Protein AF-0000000078995029 (afdb_homodimer)

pLDDT: mean 88.78, std 13.39, range [37.25, 98.81]

Radius of gyration: 26.01 Å; Cα contacts (8 Å, |Δi|>4): 1002; chains: 2; bounding box: 57×73×72 Å

Organism: Vanderwaltozyma polyspora (strain ATCC 22028 / DSM 70294 / BCRC 21397 / CBS 2163 / NBRC 10782 / NRRL Y-8283 / UCD 57-17) (NCBI:txid436907)

Sequence (582 aa):
MSWMSFVFKAIKLYFLLWCGYVWFAGAIRGENARQVRGPGYFSGSSSVNLVIAHPDDEVMFFSPTLMQLDNWLPNDVAINVICFSKGVNVDGSIAGESRARELKKSVSMLIEHDRPVTVHQLDYKDGKDQIWDLDSMVWDLKTLINPSKDYKRKDLLITFDEHGVSDHPNHIACHNAVHRLIEEEPLFMAYQLESHSTNVILKYSFFAREIVKYFYNYCHQRIKGQTSLNKNMDVPYEYVLFNTHSEYIMAYATMLNAHESQVVWFRYGWWFFSRLTYANELKLFKGQIINMSWMSFVFKAIKLYFLLWCGYVWFAGAIRGENARQVRGPGYFSGSSSVNLVIAHPDDEVMFFSPTLMQLDNWLPNDVAINVICFSKGVNVDGSIAGESRARELKKSVSMLIEHDRPVTVHQLDYKDGKDQIWDLDSMVWDLKTLINPSKDYKRKDLLITFDEHGVSDHPNHIACHNAVHRLIEEEPLFMAYQLESHSTNVILKYSFFAREIVKYFYNYCHQRIKGQTSLNKNMDVPYEYVLFNTHSEYIMAYATMLNAHESQVVWFRYGWWFFSRLTYANELKLFKGQIIN

InterPro domains:
  IPR003737 N-acetylglucosaminyl phosphatidylinositol deacetylase-related [PF02585] (50-180)
  IPR003737 N-acetylglucosaminyl phosphatidylinositol deacetylase-related [PTHR12993] (26-284)
  IPR024078 Putative deacetylase LmbE-like domain superfamily [G3DSA:3.40.50.10320] (31-285)
  IPR024078 Putative deacetylase LmbE-like domain superfamily [SSF102588] (50-283)

Structure (mmCIF, N/CA/C/O backbone):
data_AF-0000000078995029-model_v1
#
loop_
_entity.id
_entity.type
_entity.pdbx_description
1 polymer 'N-acetylglucosaminylphosphatidylinositol deacetylase'
#
loop_
_atom_site.group_PDB
_atom_site.id
_atom_site.type_symbol
_atom_site.label_atom_id
_atom_site.label_alt_id
_atom_site.label_comp_id
_atom_site.label_asym_id
_atom_site.label_entity_id
_atom_site.label_seq_id
_atom_site.pdbx_PDB_ins_code
_atom_site.Cartn_x
_atom_site.Cartn_y
_atom_site.Cartn_z
_atom_site.occupancy
_atom_site.B_iso_or_equiv
_atom_site.auth_seq_id
_atom_site.auth_comp_id
_atom_site.auth_asym_id
_atom_site.auth_atom_id
_atom_site.pdbx_PDB_model_num
ATOM 1 N N . MET A 1 1 ? -7.387 24.656 -30.859 1 60.47 1 MET A N 1
ATOM 2 C CA . MET A 1 1 ? -6.766 23.438 -30.375 1 60.47 1 MET A CA 1
ATOM 3 C C . MET A 1 1 ? -7.82 22.375 -30.062 1 60.47 1 MET A C 1
ATOM 5 O O . MET A 1 1 ? -8.797 22.656 -29.359 1 60.47 1 MET A O 1
ATOM 9 N N . SER A 1 2 ? -7.895 21.328 -30.797 1 80.81 2 SER A N 1
ATOM 10 C CA . SER A 1 2 ? -8.914 20.297 -30.641 1 80.81 2 SER A CA 1
ATOM 11 C C . SER A 1 2 ? -8.891 19.688 -29.25 1 80.81 2 SER A C 1
ATOM 13 O O . SER A 1 2 ? -7.875 19.75 -28.562 1 80.81 2 SER A O 1
ATOM 15 N N . TRP A 1 3 ? -10.047 19.531 -28.734 1 82.06 3 TRP A N 1
ATOM 16 C CA . TRP A 1 3 ? -10.227 18.906 -27.422 1 82.06 3 TRP A CA 1
ATOM 17 C C . TRP A 1 3 ? -9.258 17.734 -27.25 1 82.06 3 TRP A C 1
ATOM 19 O O . TRP A 1 3 ? -8.688 17.562 -26.172 1 82.06 3 TRP A O 1
ATOM 29 N N . MET A 1 4 ? -8.961 17.094 -28.25 1 81.75 4 MET A N 1
ATOM 30 C CA . MET A 1 4 ? -8.039 15.961 -28.219 1 81.75 4 MET A CA 1
ATOM 31 C C . MET A 1 4 ? -6.609 16.438 -27.969 1 81.75 4 MET A C 1
ATOM 33 O O . MET A 1 4 ? -5.867 15.805 -27.219 1 81.75 4 MET A O 1
ATOM 37 N N . SER A 1 5 ? -6.328 17.5 -28.625 1 82 5 SER A N 1
ATOM 38 C CA . SER A 1 5 ? -5 18.062 -28.422 1 82 5 SER A CA 1
ATOM 39 C C . SER A 1 5 ? -4.805 18.531 -26.984 1 82 5 SER A C 1
ATOM 41 O O . SER A 1 5 ? -3.74 18.328 -26.406 1 82 5 SER A O 1
ATOM 43 N N . PHE A 1 6 ? -5.801 19.062 -26.5 1 85.94 6 PHE A N 1
ATOM 44 C CA . PHE A 1 6 ? -5.75 19.531 -25.125 1 85.94 6 PHE A CA 1
ATOM 45 C C . PHE A 1 6 ? -5.543 18.375 -24.156 1 85.94 6 PHE A C 1
ATOM 47 O O . PHE A 1 6 ? -4.684 18.438 -23.281 1 85.94 6 PHE A O 1
ATOM 54 N N . VAL A 1 7 ? -6.234 17.375 -24.297 1 85.44 7 VAL A N 1
ATOM 55 C CA . VAL A 1 7 ? -6.148 16.203 -23.438 1 85.44 7 VAL A CA 1
ATOM 56 C C . VAL A 1 7 ? -4.754 15.586 -23.531 1 85.44 7 VAL A C 1
ATOM 58 O O . VAL A 1 7 ? -4.164 15.203 -22.531 1 85.44 7 VAL A O 1
ATOM 61 N N . PHE A 1 8 ? -4.309 15.547 -24.719 1 86.25 8 PHE A N 1
ATOM 62 C CA . PHE A 1 8 ? -2.98 14.984 -24.953 1 86.25 8 PHE A CA 1
ATOM 63 C C . PHE A 1 8 ? -1.916 15.812 -24.234 1 86.25 8 PHE A C 1
ATOM 65 O O . PHE A 1 8 ? -1.015 15.258 -23.594 1 86.25 8 PHE A O 1
ATOM 72 N N . LYS A 1 9 ? -2.012 17.078 -24.359 1 88.75 9 LYS A N 1
ATOM 73 C CA . LYS A 1 9 ? -1.057 17.953 -23.703 1 88.75 9 LYS A CA 1
ATOM 74 C C . LYS A 1 9 ? -1.16 17.828 -22.172 1 88.75 9 LYS A C 1
ATOM 76 O O . LYS A 1 9 ? -0.145 17.859 -21.484 1 88.75 9 LYS A O 1
ATOM 81 N N . ALA A 1 10 ? -2.359 17.672 -21.703 1 90.38 10 ALA A N 1
ATOM 82 C CA . ALA A 1 10 ? -2.582 17.531 -20.266 1 90.38 10 ALA A CA 1
ATOM 83 C C . ALA A 1 10 ? -1.966 16.234 -19.734 1 90.38 10 ALA A C 1
ATOM 85 O O . ALA A 1 10 ? -1.344 16.234 -18.672 1 90.38 10 ALA A O 1
ATOM 86 N N . ILE A 1 11 ? -2.088 15.227 -20.453 1 90.19 11 ILE A N 1
ATOM 87 C CA . ILE A 1 11 ? -1.546 13.938 -20.062 1 90.19 11 ILE A CA 1
ATOM 88 C C . ILE A 1 11 ? -0.02 13.992 -20.078 1 90.19 11 ILE A C 1
ATOM 90 O O . ILE A 1 11 ? 0.635 13.461 -19.172 1 90.19 11 ILE A O 1
ATOM 94 N N . LYS A 1 12 ? 0.487 14.609 -21.094 1 91.31 12 LYS A N 1
ATOM 95 C CA . LYS A 1 12 ? 1.935 14.773 -21.188 1 91.31 12 LYS A CA 1
ATOM 96 C C . LYS A 1 12 ? 2.477 15.57 -20 1 91.31 12 LYS A C 1
ATOM 98 O O . LYS A 1 12 ? 3.502 15.211 -19.422 1 91.31 12 LYS A O 1
ATOM 103 N N . LEU A 1 13 ? 1.789 16.625 -19.75 1 93.94 13 LEU A N 1
ATOM 104 C CA . LEU A 1 13 ? 2.205 17.453 -18.609 1 93.94 13 LEU A CA 1
ATOM 105 C C . LEU A 1 13 ? 2.131 16.656 -17.312 1 93.94 13 LEU A C 1
ATOM 107 O O . LEU A 1 13 ? 3.043 16.734 -16.484 1 93.94 13 LEU A O 1
ATOM 111 N N . TYR A 1 14 ? 1.036 15.93 -17.156 1 94.12 14 TYR A N 1
ATOM 112 C CA . TYR A 1 14 ? 0.908 15.102 -15.953 1 94.12 14 TYR A CA 1
ATOM 113 C C . TYR A 1 14 ? 2.064 14.109 -15.852 1 94.12 14 TYR A C 1
ATOM 115 O O . TYR A 1 14 ? 2.643 13.938 -14.773 1 94.12 14 TYR A O 1
ATOM 123 N N . PHE A 1 15 ? 2.365 13.461 -16.969 1 94.25 15 PHE A N 1
ATOM 124 C CA . PHE A 1 15 ? 3.441 12.477 -16.984 1 94.25 15 PHE A CA 1
ATOM 125 C C . PHE A 1 15 ? 4.773 13.125 -16.609 1 94.25 15 PHE A C 1
ATOM 127 O O . PHE A 1 15 ? 5.555 12.555 -15.852 1 94.25 15 PHE A O 1
ATOM 134 N N . LEU A 1 16 ? 5.039 14.266 -17.125 1 95.5 16 LEU A N 1
ATOM 135 C CA . LEU A 1 16 ? 6.27 14.984 -16.812 1 95.5 16 LEU A CA 1
ATOM 136 C C . LEU A 1 16 ? 6.336 15.328 -15.328 1 95.5 16 LEU A C 1
ATOM 138 O O . LEU A 1 16 ? 7.375 15.141 -14.688 1 95.5 16 LEU A O 1
ATOM 142 N N . LEU A 1 17 ? 5.246 15.828 -14.773 1 96.38 17 LEU A N 1
ATOM 143 C CA . LEU A 1 17 ? 5.188 16.156 -13.359 1 96.38 17 LEU A CA 1
ATOM 144 C C . LEU A 1 17 ? 5.367 14.898 -12.5 1 96.38 17 LEU A C 1
ATOM 146 O O . LEU A 1 17 ? 6.004 14.945 -11.445 1 96.38 17 LEU A O 1
ATOM 150 N N . TRP A 1 18 ? 4.766 13.805 -12.984 1 96.62 18 TRP A N 1
ATOM 151 C CA . TRP A 1 18 ? 4.891 12.539 -12.266 1 96.62 18 TRP A CA 1
ATOM 152 C C . TRP A 1 18 ? 6.34 12.062 -12.258 1 96.62 18 TRP A C 1
ATOM 154 O O . TRP A 1 18 ? 6.836 11.602 -11.227 1 96.62 18 TRP A O 1
ATOM 164 N N . CYS A 1 19 ? 7.055 12.203 -13.367 1 96.38 19 CYS A N 1
ATOM 165 C CA . CYS A 1 19 ? 8.477 11.883 -13.414 1 96.38 19 CYS A CA 1
ATOM 166 C C . CYS A 1 19 ? 9.258 12.734 -12.414 1 96.38 19 CYS A C 1
ATOM 168 O O . CYS A 1 19 ? 10.133 12.234 -11.711 1 96.38 19 CYS A O 1
ATOM 170 N N . GLY A 1 20 ? 8.891 14.047 -12.43 1 96.25 20 GLY A N 1
ATOM 171 C CA . GLY A 1 20 ? 9.492 14.914 -11.438 1 96.25 20 GLY A CA 1
ATOM 172 C C . GLY A 1 20 ? 9.203 14.477 -10.008 1 96.25 20 GLY A C 1
ATOM 173 O O . GLY A 1 20 ? 10.086 14.523 -9.148 1 96.25 20 GLY A O 1
ATOM 174 N N . TYR A 1 21 ? 7.938 14.055 -9.805 1 97 21 TYR A N 1
ATOM 175 C CA . TYR A 1 21 ? 7.508 13.594 -8.492 1 97 21 TYR A CA 1
ATOM 176 C C . TYR A 1 21 ? 8.359 12.422 -8.023 1 97 21 TYR A C 1
ATOM 178 O O . TYR A 1 21 ? 8.812 12.398 -6.875 1 97 21 TYR A O 1
ATOM 186 N N . VAL A 1 22 ? 8.695 11.461 -8.891 1 96.25 22 VAL A N 1
ATOM 187 C CA . VAL A 1 22 ? 9.516 10.297 -8.586 1 96.25 22 VAL A CA 1
ATOM 188 C C . VAL A 1 22 ? 10.977 10.727 -8.422 1 96.25 22 VAL A C 1
ATOM 190 O O . VAL A 1 22 ? 11.656 10.289 -7.496 1 96.25 22 VAL A O 1
ATOM 193 N N . TRP A 1 23 ? 11.414 11.633 -9.242 1 94.94 23 TRP A N 1
ATOM 194 C CA . TRP A 1 23 ? 12.805 12.07 -9.266 1 94.94 23 TRP A CA 1
ATOM 195 C C . TRP A 1 23 ? 13.156 12.828 -7.992 1 94.94 23 TRP A C 1
ATOM 197 O O . TRP A 1 23 ? 14.258 12.688 -7.461 1 94.94 23 TRP A O 1
ATOM 207 N N . PHE A 1 24 ? 12.227 13.578 -7.449 1 96.56 24 PHE A N 1
ATOM 208 C CA . PHE A 1 24 ? 12.508 14.469 -6.328 1 96.56 24 PHE A CA 1
ATOM 209 C C . PHE A 1 24 ? 12.289 13.75 -5 1 96.56 24 PHE A C 1
ATOM 211 O O . PHE A 1 24 ? 12.242 14.383 -3.945 1 96.56 24 PHE A O 1
ATOM 218 N N . ALA A 1 25 ? 12.141 12.477 -5.023 1 96.62 25 ALA A N 1
ATOM 219 C CA . ALA A 1 25 ? 11.867 11.719 -3.809 1 96.62 25 ALA A CA 1
ATOM 220 C C . ALA A 1 25 ? 12.914 12 -2.734 1 96.62 25 ALA A C 1
ATOM 222 O O . ALA A 1 25 ? 12.57 12.219 -1.568 1 96.62 25 ALA A O 1
ATOM 223 N N . GLY A 1 26 ? 14.18 12 -3.1 1 95.62 26 GLY A N 1
ATOM 224 C CA . GLY A 1 26 ? 15.234 12.281 -2.143 1 95.62 26 GLY A CA 1
ATOM 225 C C . GLY A 1 26 ? 15.133 13.664 -1.53 1 95.62 26 GLY A C 1
ATOM 226 O O . GLY A 1 26 ? 15.289 13.828 -0.318 1 95.62 26 GLY A O 1
ATOM 227 N N . ALA A 1 27 ? 14.867 14.68 -2.383 1 96.19 27 ALA A N 1
ATOM 228 C CA . ALA A 1 27 ? 14.727 16.047 -1.912 1 96.19 27 ALA A CA 1
ATOM 229 C C . ALA A 1 27 ? 13.523 16.188 -0.983 1 96.19 27 ALA A C 1
ATOM 231 O O . ALA A 1 27 ? 13.586 16.891 0.026 1 96.19 27 ALA A O 1
ATOM 232 N N . ILE A 1 28 ? 12.461 15.539 -1.303 1 97.62 28 ILE A N 1
ATOM 233 C CA . ILE A 1 28 ? 11.25 15.57 -0.493 1 97.62 28 ILE A CA 1
ATOM 234 C C . ILE A 1 28 ? 11.539 14.992 0.89 1 97.62 28 ILE A C 1
ATOM 236 O O . ILE A 1 28 ? 11.188 15.594 1.907 1 97.62 28 ILE A O 1
ATOM 240 N N . ARG A 1 29 ? 12.203 13.875 0.908 1 97.38 29 ARG A N 1
ATOM 241 C CA . ARG A 1 29 ? 12.562 13.242 2.174 1 97.38 29 ARG A CA 1
ATOM 242 C C . ARG A 1 29 ? 13.438 14.156 3.02 1 97.38 29 ARG A C 1
ATOM 244 O O . ARG A 1 29 ? 13.234 14.281 4.227 1 97.38 29 ARG A O 1
ATOM 251 N N . GLY A 1 30 ? 14.391 14.719 2.348 1 96.25 30 GLY A N 1
ATOM 252 C CA . GLY A 1 30 ? 15.273 15.625 3.055 1 96.25 30 GLY A CA 1
ATOM 253 C C . GLY A 1 30 ? 14.547 16.812 3.674 1 96.25 30 GLY A C 1
ATOM 254 O O . GLY A 1 30 ? 14.82 17.172 4.816 1 96.25 30 GLY A O 1
ATOM 255 N N . GLU A 1 31 ? 13.688 17.391 2.906 1 94.69 31 GLU A N 1
ATOM 256 C CA . GLU A 1 31 ? 12.93 18.547 3.404 1 94.69 31 GLU A CA 1
ATOM 257 C C . GLU A 1 31 ? 12.008 18.141 4.547 1 94.69 31 GLU A C 1
ATOM 259 O O . GLU A 1 31 ? 11.875 18.859 5.531 1 94.69 31 GLU A O 1
ATOM 264 N N . ASN A 1 32 ? 11.312 17.016 4.434 1 96.69 32 ASN A N 1
ATOM 265 C CA . ASN A 1 32 ? 10.492 16.5 5.52 1 96.69 32 ASN A CA 1
ATOM 266 C C . ASN A 1 32 ? 11.305 16.297 6.793 1 96.69 32 ASN A C 1
ATOM 268 O O . ASN A 1 32 ? 10.883 16.719 7.875 1 96.69 32 ASN A O 1
ATOM 272 N N . ALA A 1 33 ? 12.453 15.695 6.66 1 95.62 33 ALA A N 1
ATOM 273 C CA . ALA A 1 33 ? 13.336 15.445 7.797 1 95.62 33 ALA A CA 1
ATOM 274 C C . ALA A 1 33 ? 13.75 16.75 8.469 1 95.62 33 ALA A C 1
ATOM 276 O O . ALA A 1 33 ? 13.719 16.859 9.695 1 95.62 33 ALA A O 1
ATOM 277 N N . AR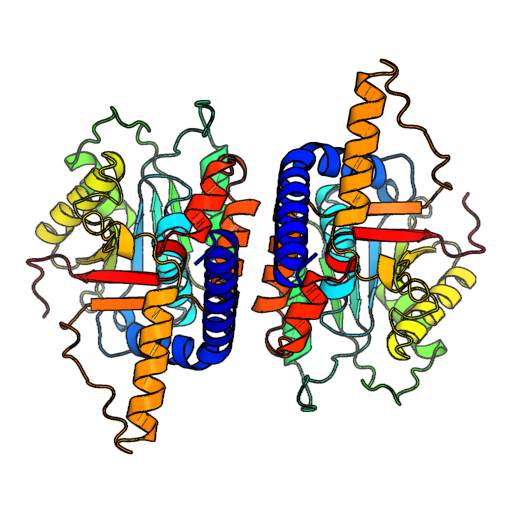G A 1 34 ? 14.141 17.656 7.617 1 92.81 34 ARG A N 1
ATOM 278 C CA . ARG A 1 34 ? 14.562 18.953 8.133 1 92.81 34 ARG A CA 1
ATOM 279 C C . ARG A 1 34 ? 13.438 19.609 8.93 1 92.81 34 ARG A C 1
ATOM 281 O O . ARG A 1 34 ? 13.68 20.203 9.992 1 92.81 34 ARG A O 1
ATOM 288 N N . GLN A 1 35 ? 12.266 19.547 8.461 1 92.06 35 GLN A N 1
ATOM 289 C CA . GLN A 1 35 ? 11.141 20.203 9.109 1 92.06 35 GLN A CA 1
ATOM 290 C C . GLN A 1 35 ? 10.773 19.516 10.414 1 92.06 35 GLN A C 1
ATOM 292 O O . GLN A 1 35 ? 10.555 20.172 11.438 1 92.06 35 GLN A O 1
ATOM 297 N N . VAL A 1 36 ? 10.688 18.203 10.43 1 92.69 36 VAL A N 1
ATOM 298 C CA . VAL A 1 36 ? 10.195 17.469 11.586 1 92.69 36 VAL A CA 1
ATOM 299 C C . VAL A 1 36 ? 11.281 17.406 12.664 1 92.69 36 VAL A C 1
ATOM 301 O O . VAL A 1 36 ? 10.984 17.531 13.852 1 92.69 36 VAL A O 1
ATOM 304 N N . ARG A 1 37 ? 12.508 17.297 12.266 1 90.06 37 ARG A N 1
ATOM 305 C CA . ARG A 1 37 ? 13.609 17.141 13.211 1 90.06 37 ARG A CA 1
ATOM 306 C C . ARG A 1 37 ? 14.195 18.5 13.594 1 90.06 37 ARG A C 1
ATOM 308 O O . ARG A 1 37 ? 14.977 18.594 14.539 1 90.06 37 ARG A O 1
ATOM 315 N N . GLY A 1 38 ? 13.938 19.422 12.703 1 81.5 38 GLY A N 1
ATOM 316 C CA . GLY A 1 38 ? 14.484 20.75 12.969 1 81.5 38 GLY A CA 1
ATOM 317 C C . GLY A 1 38 ? 14 21.344 14.273 1 81.5 38 GLY A C 1
ATOM 318 O O . GLY A 1 38 ? 13.211 20.719 14.992 1 81.5 38 GLY A O 1
ATOM 319 N N . PRO A 1 39 ? 14.672 22.484 14.531 1 72.25 39 PRO A N 1
ATOM 320 C CA . PRO A 1 39 ? 14.227 23.156 15.75 1 72.25 39 PRO A CA 1
ATOM 321 C C . PRO A 1 39 ? 12.766 23.578 15.695 1 72.25 39 PRO A C 1
ATOM 323 O O . PRO A 1 39 ? 12.289 24.047 14.656 1 72.25 39 PRO A O 1
ATOM 326 N N . GLY A 1 40 ? 11.922 22.875 16.5 1 71.5 40 GLY A N 1
ATOM 327 C CA . GLY A 1 40 ? 10.5 23.141 16.562 1 71.5 40 GLY A CA 1
ATOM 328 C C . GLY A 1 40 ? 9.773 22.266 17.562 1 71.5 40 GLY A C 1
ATOM 329 O O . GLY A 1 40 ? 10.398 21.641 18.438 1 71.5 40 GLY A O 1
ATOM 330 N N . TYR A 1 41 ? 8.57 22.359 17.422 1 68.56 41 TYR A N 1
ATOM 331 C CA . TYR A 1 41 ? 7.766 21.766 18.484 1 68.56 41 TYR A CA 1
ATOM 332 C C . TYR A 1 41 ? 7.66 20.25 18.297 1 68.56 41 TYR A C 1
ATOM 334 O O . TYR A 1 41 ? 7.488 19.516 19.281 1 68.56 41 TYR A O 1
ATOM 342 N N . PHE A 1 42 ? 7.879 19.766 17.047 1 75.75 42 PHE A N 1
ATOM 343 C CA . PHE A 1 42 ? 7.727 18.328 16.875 1 75.75 42 PHE A CA 1
ATOM 344 C C . PHE A 1 42 ? 8.836 17.562 17.594 1 75.75 42 PHE A C 1
ATOM 346 O O . PHE A 1 42 ? 8.578 16.594 18.297 1 75.75 42 PHE A O 1
ATOM 353 N N . SER A 1 43 ? 10.102 18.047 17.516 1 71.62 43 SER A N 1
ATOM 354 C CA . SER A 1 43 ? 11.258 17.328 18.031 1 71.62 43 SER A CA 1
ATOM 355 C C . SER A 1 43 ? 11.266 17.328 19.562 1 71.62 43 SER A C 1
ATOM 357 O O . SER A 1 43 ? 11.812 16.406 20.188 1 71.62 43 SER A O 1
ATOM 359 N N . GLY A 1 44 ? 10.633 18.234 20.188 1 74.81 44 GLY A N 1
ATOM 360 C CA . GLY A 1 44 ? 10.672 18.312 21.641 1 74.81 44 GLY A CA 1
ATOM 361 C C . GLY A 1 44 ? 9.391 17.859 22.297 1 74.81 44 GLY A C 1
ATOM 362 O O . GLY A 1 44 ? 9.211 18.031 23.516 1 74.81 44 GLY A O 1
ATOM 363 N N . SER A 1 45 ? 8.586 17.125 21.562 1 81.75 45 SER A N 1
ATOM 364 C CA . SER A 1 45 ? 7.281 16.75 22.094 1 81.75 45 SER A CA 1
ATOM 365 C C . SER A 1 45 ? 7.344 15.391 22.781 1 81.75 45 SER A C 1
ATOM 367 O O . SER A 1 45 ? 8.164 14.547 22.422 1 81.75 45 SER A O 1
ATOM 369 N N . SER A 1 46 ? 6.504 15.32 23.781 1 83.81 46 SER A N 1
ATOM 370 C CA . SER A 1 46 ? 6.363 14.039 24.469 1 83.81 46 SER A CA 1
ATOM 371 C C . SER A 1 46 ? 5.473 13.086 23.672 1 83.81 46 SER A C 1
ATOM 373 O O . SER A 1 46 ? 5.734 11.883 23.625 1 83.81 46 SER A O 1
ATOM 375 N N . SER A 1 47 ? 4.469 13.703 23.047 1 91.69 47 SER A N 1
ATOM 376 C CA . SER A 1 47 ? 3.549 12.914 22.234 1 91.69 47 SER A CA 1
ATOM 377 C C . SER A 1 47 ? 2.902 13.766 21.156 1 91.69 47 SER A C 1
ATOM 379 O O . SER A 1 47 ? 2.855 14.992 21.266 1 91.69 47 SER A O 1
ATOM 381 N N . VAL A 1 48 ? 2.529 13.094 20.172 1 94.5 48 VAL A N 1
ATOM 382 C CA . VAL A 1 48 ? 1.721 13.695 19.1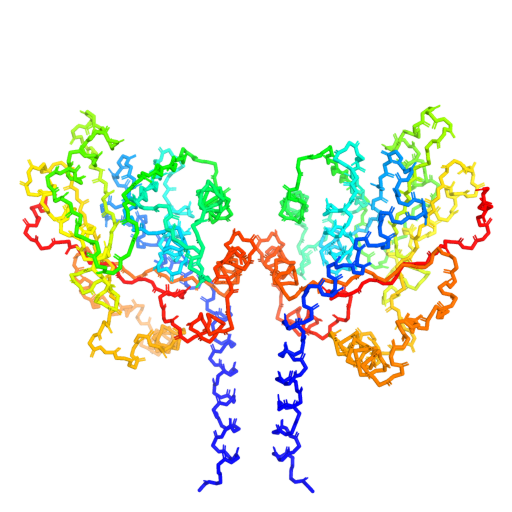09 1 94.5 48 VAL A CA 1
ATOM 383 C C . VAL A 1 48 ? 0.334 13.062 19.094 1 94.5 48 VAL A C 1
ATOM 385 O O . VAL A 1 48 ? 0.209 11.836 19.031 1 94.5 48 VAL A O 1
ATOM 388 N N . ASN A 1 49 ? -0.651 13.898 19.203 1 96.75 49 ASN A N 1
ATOM 389 C CA . ASN A 1 49 ? -2.035 13.445 19.266 1 96.75 49 ASN A CA 1
ATOM 390 C C . ASN A 1 49 ? -2.848 13.938 18.078 1 96.75 49 ASN A C 1
ATOM 392 O O . ASN A 1 49 ? -3.127 15.133 17.969 1 96.75 49 ASN A O 1
ATOM 396 N N . LEU A 1 50 ? -3.195 13.008 17.188 1 98.5 50 LEU A N 1
ATOM 397 C CA . LEU A 1 50 ? -4.062 13.328 16.062 1 98.5 50 LEU A CA 1
ATOM 398 C C . LEU A 1 50 ? -5.531 13.211 16.453 1 98.5 50 LEU A C 1
ATOM 400 O O . LEU A 1 50 ? -5.98 12.148 16.875 1 98.5 50 LEU A O 1
ATOM 404 N N . VAL A 1 51 ? -6.234 14.273 16.344 1 98.75 51 VAL A N 1
ATOM 405 C CA . VAL A 1 51 ? -7.648 14.328 16.688 1 98.75 51 VAL A CA 1
ATOM 406 C C . VAL A 1 51 ? -8.492 14.367 15.422 1 98.75 51 VAL A C 1
ATOM 408 O O . VAL A 1 51 ? -8.453 15.336 14.664 1 98.75 51 VAL A O 1
ATOM 411 N N . ILE A 1 52 ? -9.32 13.328 15.203 1 98.56 52 ILE A N 1
ATOM 412 C CA . ILE A 1 52 ? -10.094 13.227 13.969 1 98.56 52 ILE A CA 1
ATOM 413 C C . ILE A 1 52 ? -11.547 12.883 14.297 1 98.56 52 ILE A C 1
ATOM 415 O O . ILE A 1 52 ? -11.867 12.562 15.445 1 98.56 52 ILE A O 1
ATOM 419 N N . ALA A 1 53 ? -12.445 12.984 13.266 1 97.19 53 ALA A N 1
ATOM 420 C CA . ALA A 1 53 ? -13.875 12.805 13.484 1 97.19 53 ALA A CA 1
ATOM 421 C C . ALA A 1 53 ? -14.312 11.383 13.148 1 97.19 53 ALA A C 1
ATOM 423 O O . ALA A 1 53 ? -15.102 10.773 13.875 1 97.19 53 ALA A O 1
ATOM 424 N N . HIS A 1 54 ? -13.812 10.883 12.016 1 95.94 54 HIS A N 1
ATOM 425 C CA . HIS A 1 54 ? -14.281 9.594 11.5 1 95.94 54 HIS A CA 1
ATOM 426 C C . HIS A 1 54 ? -13.102 8.695 11.141 1 95.94 54 HIS A C 1
ATOM 428 O O . HIS A 1 54 ? -12.023 9.18 10.789 1 95.94 54 HIS A O 1
ATOM 434 N N . PRO A 1 55 ? -13.438 7.352 11.211 1 96.56 55 PRO A N 1
ATOM 435 C CA . PRO A 1 55 ? -12.453 6.457 10.609 1 96.56 55 PRO A CA 1
ATOM 436 C C . PRO A 1 55 ? -12.25 6.719 9.117 1 96.56 55 PRO A C 1
ATOM 438 O O . PRO A 1 55 ? -13.219 6.781 8.359 1 96.56 55 PRO A O 1
ATOM 441 N N . ASP A 1 56 ? -11.07 6.852 8.656 1 96.75 56 ASP A N 1
ATOM 442 C CA . ASP A 1 56 ? -10.562 7.121 7.316 1 96.75 56 ASP A CA 1
ATOM 443 C C . ASP A 1 56 ? -10.039 8.555 7.203 1 96.75 56 ASP A C 1
ATOM 445 O O . ASP A 1 56 ? -9.312 8.883 6.266 1 96.75 56 ASP A O 1
ATOM 449 N N . ASP A 1 57 ? -10.375 9.453 8.242 1 97.69 57 ASP A N 1
ATOM 450 C CA . ASP A 1 57 ? -9.82 10.805 8.25 1 97.69 57 ASP A CA 1
ATOM 451 C C . ASP A 1 57 ? -8.297 10.773 8.344 1 97.69 57 ASP A C 1
ATOM 453 O O . ASP A 1 57 ? -7.613 11.609 7.754 1 97.69 57 ASP A O 1
ATOM 457 N N . GLU A 1 58 ? -7.75 9.859 9.133 1 98.62 58 GLU A N 1
ATOM 458 C CA . GLU A 1 58 ? -6.312 9.773 9.375 1 98.62 58 GLU A CA 1
ATOM 459 C C . GLU A 1 58 ? -5.543 9.531 8.078 1 98.62 58 GLU A C 1
ATOM 461 O O . GLU A 1 58 ? -4.418 10.008 7.926 1 98.62 58 GLU A O 1
ATOM 466 N N . VAL A 1 59 ? -6.199 8.797 7.141 1 98.62 59 VAL A N 1
ATOM 467 C CA . VAL A 1 59 ? -5.512 8.453 5.902 1 98.62 59 VAL A CA 1
ATOM 468 C C . VAL A 1 59 ? -5.906 9.438 4.805 1 98.62 59 VAL A C 1
ATOM 470 O O . VAL A 1 59 ? -5.078 9.828 3.979 1 98.62 59 VAL A O 1
ATOM 473 N N . MET A 1 60 ? -7.141 9.922 4.777 1 98.06 60 MET A N 1
ATOM 474 C CA . MET A 1 60 ? -7.625 10.805 3.725 1 98.06 60 MET A CA 1
ATOM 475 C C . MET A 1 60 ? -7.047 12.211 3.883 1 98.06 60 MET A C 1
ATOM 477 O O . MET A 1 60 ? -6.707 12.859 2.893 1 98.06 60 MET A O 1
ATOM 481 N N . PHE A 1 61 ? -6.898 12.641 5.094 1 98.44 61 PHE A N 1
ATOM 482 C CA . PHE A 1 61 ? -6.566 14.055 5.281 1 98.44 61 PHE A CA 1
ATOM 483 C C . PHE A 1 61 ? -5.195 14.203 5.926 1 98.44 61 PHE A C 1
ATOM 485 O O . PHE A 1 61 ? -4.547 15.242 5.781 1 98.44 61 PHE A O 1
ATOM 492 N N . PHE A 1 62 ? -4.684 13.156 6.621 1 98.75 62 PHE A N 1
ATOM 493 C CA . PHE A 1 62 ? -3.518 13.391 7.465 1 98.75 62 PHE A CA 1
ATOM 494 C C . PHE A 1 62 ? -2.428 12.367 7.188 1 98.75 62 PHE A C 1
ATOM 496 O O . PHE A 1 62 ? -1.459 12.258 7.941 1 98.75 62 PHE A O 1
ATOM 503 N N . SER A 1 63 ? -2.537 11.531 6.113 1 98.69 63 SER A N 1
ATOM 504 C CA . SER A 1 63 ? -1.55 10.492 5.852 1 98.69 63 SER A CA 1
ATOM 505 C C . SER A 1 63 ? -0.154 11.086 5.684 1 98.69 63 SER A C 1
ATOM 507 O O . SER A 1 63 ? 0.822 10.539 6.207 1 98.69 63 SER A O 1
ATOM 509 N N . PRO A 1 64 ? 0.036 12.305 4.977 1 98.62 64 PRO A N 1
ATOM 510 C CA . PRO A 1 64 ? 1.388 12.867 4.918 1 98.62 64 PRO A CA 1
ATOM 511 C C . PRO A 1 64 ? 1.945 13.211 6.297 1 98.62 64 PRO A C 1
ATOM 513 O O . PRO A 1 64 ? 3.115 12.938 6.578 1 98.62 64 PRO A O 1
ATOM 516 N N . THR A 1 65 ? 1.104 13.711 7.141 1 98.31 65 THR A N 1
ATOM 517 C CA . THR A 1 65 ? 1.524 14.086 8.484 1 98.31 65 THR A CA 1
ATOM 518 C C . THR A 1 65 ? 1.915 12.859 9.297 1 98.31 65 THR A C 1
ATOM 520 O O . THR A 1 65 ? 3.021 12.789 9.836 1 98.31 65 THR A O 1
ATOM 523 N N . LEU A 1 66 ? 1.044 11.898 9.328 1 98.38 66 LEU A N 1
ATOM 524 C CA . LEU A 1 66 ? 1.284 10.703 10.133 1 98.38 66 LEU A CA 1
ATOM 525 C C . LEU A 1 66 ? 2.541 9.984 9.664 1 98.38 66 LEU A C 1
ATOM 527 O O . LEU A 1 66 ? 3.375 9.586 10.477 1 98.38 66 LEU A O 1
ATOM 531 N N . MET A 1 67 ? 2.684 9.836 8.406 1 98.5 67 MET A N 1
ATOM 532 C CA . MET A 1 67 ? 3.799 9.062 7.859 1 98.5 67 MET A CA 1
ATOM 533 C C . MET A 1 67 ? 5.121 9.797 8.07 1 98.5 67 MET A C 1
ATOM 535 O O . MET A 1 67 ? 6.129 9.188 8.414 1 98.5 67 MET A O 1
ATOM 539 N N . GLN A 1 68 ? 5.129 11.148 7.898 1 97.88 68 GLN A N 1
ATOM 540 C CA . GLN A 1 68 ? 6.371 11.898 8.086 1 97.88 68 GLN A CA 1
ATOM 541 C C . GLN A 1 68 ? 6.746 11.977 9.562 1 97.88 68 GLN A C 1
ATOM 543 O O . GLN A 1 68 ? 7.926 11.93 9.914 1 97.88 68 GLN A O 1
ATOM 548 N N . LEU A 1 69 ? 5.77 12.117 10.43 1 97 69 LEU A N 1
ATOM 549 C CA . LEU A 1 69 ? 6.062 12.086 11.852 1 97 69 LEU A CA 1
ATOM 550 C C . LEU A 1 69 ? 6.629 10.727 12.258 1 97 69 LEU A C 1
ATOM 552 O O . LEU A 1 69 ? 7.582 10.656 13.039 1 97 69 LEU A O 1
ATOM 556 N N . ASP A 1 70 ? 6.031 9.688 11.742 1 97.19 70 ASP A N 1
ATOM 557 C CA . ASP A 1 70 ? 6.551 8.352 12.023 1 97.19 70 ASP A CA 1
ATOM 558 C C . ASP A 1 70 ? 7.992 8.211 11.547 1 97.19 70 ASP A C 1
ATOM 560 O O . ASP A 1 70 ? 8.836 7.645 12.242 1 97.19 70 ASP A O 1
ATOM 564 N N . ASN A 1 71 ? 8.297 8.719 10.391 1 96.75 71 ASN A N 1
ATOM 565 C CA . ASN A 1 71 ? 9.609 8.57 9.766 1 96.75 71 ASN A CA 1
ATOM 566 C C . ASN A 1 71 ? 10.688 9.32 10.539 1 96.75 71 ASN A C 1
ATOM 568 O O . ASN A 1 71 ? 11.844 8.891 10.586 1 96.75 71 ASN A O 1
ATOM 572 N N . TRP A 1 72 ? 10.289 10.469 11.148 1 96.19 72 TRP A N 1
ATOM 573 C CA . TRP A 1 72 ? 11.398 11.359 11.469 1 96.19 72 TRP A CA 1
ATOM 574 C C . TRP A 1 72 ? 11.398 11.727 12.945 1 96.19 72 TRP A C 1
ATOM 576 O O . TRP A 1 72 ? 12.398 12.234 13.469 1 96.19 72 TRP A O 1
ATOM 586 N N . LEU A 1 73 ? 10.328 11.484 13.672 1 94.31 73 LEU A N 1
ATOM 587 C CA . LEU A 1 73 ? 10.359 11.688 15.117 1 94.31 73 LEU A CA 1
ATOM 588 C C . LEU A 1 73 ? 11.164 10.586 15.805 1 94.31 73 LEU A C 1
ATOM 590 O O . LEU A 1 73 ? 11.227 9.461 15.312 1 94.31 73 LEU A O 1
ATOM 594 N N . PRO A 1 74 ? 11.758 10.961 16.906 1 92.12 74 PRO A N 1
ATOM 595 C CA . PRO A 1 74 ? 12.367 9.898 17.703 1 92.12 74 PRO A CA 1
ATOM 596 C C . PRO A 1 74 ? 11.383 8.789 18.062 1 92.12 74 PRO A C 1
ATOM 598 O O . PRO A 1 74 ? 10.203 9.062 18.312 1 92.12 74 PRO A O 1
ATOM 601 N N . ASN A 1 75 ? 11.875 7.531 18.141 1 92.69 75 ASN A N 1
ATOM 602 C CA . ASN A 1 75 ? 11.016 6.363 18.297 1 92.69 75 ASN A CA 1
ATOM 603 C C . ASN A 1 75 ? 10.328 6.352 19.656 1 92.69 75 ASN A C 1
ATOM 605 O O . ASN A 1 75 ? 9.352 5.625 19.859 1 92.69 75 ASN A O 1
ATOM 609 N N . ASP A 1 76 ? 10.812 7.18 20.547 1 90.31 76 ASP A N 1
ATOM 610 C CA . ASP A 1 76 ? 10.227 7.188 21.891 1 90.31 76 ASP A CA 1
ATOM 611 C C . ASP A 1 76 ? 9.039 8.141 21.953 1 90.31 76 ASP A C 1
ATOM 613 O O . ASP A 1 76 ? 8.289 8.141 22.938 1 90.31 76 ASP A O 1
ATOM 617 N N . VAL A 1 77 ? 8.852 8.992 20.969 1 91.94 77 VAL A N 1
ATOM 618 C CA . VAL A 1 77 ? 7.711 9.898 20.922 1 91.94 77 VAL A CA 1
ATOM 619 C C . VAL A 1 77 ? 6.457 9.125 20.516 1 91.94 77 VAL A C 1
ATOM 621 O O . VAL A 1 77 ? 6.41 8.516 19.438 1 91.94 77 VAL A O 1
ATOM 624 N N . ALA A 1 78 ? 5.453 9.18 21.344 1 93.44 78 ALA A N 1
ATOM 625 C CA . ALA A 1 78 ? 4.223 8.43 21.094 1 93.44 78 ALA A CA 1
ATOM 626 C C . ALA A 1 78 ? 3.342 9.141 20.078 1 93.44 78 ALA A C 1
ATOM 628 O O . ALA A 1 78 ? 3.33 10.375 20 1 93.44 78 ALA A O 1
ATOM 629 N N . ILE A 1 79 ? 2.658 8.359 19.266 1 95.88 79 ILE A N 1
ATOM 630 C CA . ILE A 1 79 ? 1.63 8.867 18.375 1 95.88 79 ILE A CA 1
ATOM 631 C C . ILE A 1 79 ? 0.269 8.305 18.766 1 95.88 79 ILE A C 1
ATOM 633 O O . ILE A 1 79 ? 0.08 7.086 18.797 1 95.88 79 ILE A O 1
ATOM 637 N N . ASN A 1 80 ? -0.636 9.188 19.141 1 96.62 80 ASN A N 1
ATOM 638 C CA . ASN A 1 80 ? -2 8.82 19.516 1 96.62 80 ASN A CA 1
ATOM 639 C C . ASN A 1 80 ? -3.01 9.32 18.484 1 96.62 80 ASN A C 1
ATOM 641 O O . ASN A 1 80 ? -2.936 10.469 18.047 1 96.62 80 ASN A O 1
ATOM 645 N N . VAL A 1 81 ? -3.867 8.422 18.094 1 98.38 81 VAL A N 1
ATOM 646 C CA . VAL A 1 81 ? -4.969 8.797 17.219 1 98.38 81 VAL A CA 1
ATOM 647 C C . VAL A 1 81 ? -6.285 8.734 17.984 1 98.38 81 VAL A C 1
ATOM 649 O O . VAL A 1 81 ? -6.672 7.68 18.484 1 98.38 81 VAL A O 1
ATOM 652 N N . ILE A 1 82 ? -6.895 9.859 18.109 1 98.5 82 ILE A N 1
ATOM 653 C CA . ILE A 1 82 ? -8.172 9.969 18.812 1 98.5 82 ILE A CA 1
ATOM 654 C C . ILE A 1 82 ? -9.289 10.242 17.812 1 98.5 82 ILE A C 1
ATOM 656 O O . ILE A 1 82 ? -9.305 11.281 17.156 1 98.5 82 ILE A O 1
ATOM 660 N N . CYS A 1 83 ? -10.203 9.32 17.672 1 98.19 83 CYS A N 1
ATOM 661 C CA . CYS A 1 83 ? -11.312 9.398 16.75 1 98.19 83 CYS A CA 1
ATOM 662 C C . CYS A 1 83 ? -12.648 9.469 17.484 1 98.19 83 CYS A C 1
ATOM 664 O O . CYS A 1 83 ? -12.984 8.562 18.25 1 98.19 83 CYS A O 1
ATOM 666 N N . PHE A 1 84 ? -13.398 10.438 17.188 1 97.5 84 PHE A N 1
ATOM 667 C CA . PHE A 1 84 ? -14.547 10.734 18.031 1 97.5 84 PHE A CA 1
ATOM 668 C C . PHE A 1 84 ? -15.742 9.859 17.656 1 97.5 84 PHE A C 1
ATOM 670 O O . PHE A 1 84 ? -16.547 9.492 18.531 1 97.5 84 PHE A O 1
ATOM 677 N N . SER A 1 85 ? -15.875 9.539 16.391 1 94.94 85 SER A N 1
ATOM 678 C CA . SER A 1 85 ? -17.031 8.766 15.961 1 94.94 85 SER A CA 1
ATOM 679 C C . SER A 1 85 ? -16.609 7.496 15.227 1 94.94 85 SER A C 1
ATOM 681 O O . SER A 1 85 ? -15.586 7.473 14.555 1 94.94 85 SER A O 1
ATOM 683 N N . LYS A 1 86 ? -17.438 6.449 15.352 1 90.94 86 LYS A N 1
ATOM 684 C CA . LYS A 1 86 ? -17.203 5.223 14.594 1 90.94 86 LYS A CA 1
ATOM 685 C C . LYS A 1 86 ? -17.609 5.383 13.141 1 90.94 86 LYS A C 1
ATOM 687 O O . LYS A 1 86 ? -17.219 4.59 12.281 1 90.94 86 LYS A O 1
ATOM 692 N N . GLY A 1 87 ? -18.25 6.434 12.93 1 83.25 87 GLY A N 1
ATOM 693 C CA . GLY A 1 87 ? -18.672 6.699 11.57 1 83.25 87 GLY A CA 1
ATOM 694 C C . GLY A 1 87 ? -19.766 5.746 11.086 1 83.25 87 GLY A C 1
ATOM 695 O O . GLY A 1 87 ? -20.156 4.832 11.805 1 83.25 87 GLY A O 1
ATOM 696 N N . VAL A 1 88 ? -20.359 6.008 9.953 1 80.62 88 VAL A N 1
ATOM 697 C CA . VAL A 1 88 ? -21.328 5.148 9.281 1 80.62 88 VAL A CA 1
ATOM 698 C C . VAL A 1 88 ? -20.781 4.703 7.934 1 80.62 88 VAL A C 1
ATOM 700 O O . VAL A 1 88 ? -19.922 5.375 7.352 1 80.62 88 VAL A O 1
ATOM 703 N N . ASN A 1 89 ? -21.266 3.537 7.535 1 76.81 89 ASN A N 1
ATOM 704 C CA . ASN A 1 89 ? -20.859 3.086 6.203 1 76.81 89 ASN A CA 1
ATOM 705 C C . ASN A 1 89 ? -21.422 4 5.117 1 76.81 89 ASN A C 1
ATOM 707 O O . ASN A 1 89 ? -22.375 4.75 5.352 1 76.81 89 ASN A O 1
ATOM 711 N N . VAL A 1 90 ? -20.828 3.971 3.998 1 73.25 90 VAL A N 1
ATOM 712 C CA . VAL A 1 90 ? -21.234 4.816 2.883 1 73.25 90 VAL A CA 1
ATOM 713 C C . VAL A 1 90 ? -22.688 4.508 2.508 1 73.25 90 VAL A C 1
ATOM 715 O O . VAL A 1 90 ? -23.438 5.398 2.104 1 73.25 90 VAL A O 1
ATOM 718 N N . ASP A 1 91 ? -23.047 3.295 2.697 1 70 91 ASP A N 1
ATOM 719 C CA . ASP A 1 91 ? -24.391 2.9 2.332 1 70 91 ASP A CA 1
ATOM 720 C C . ASP A 1 91 ? -25.391 3.266 3.434 1 70 91 ASP A C 1
ATOM 722 O O . ASP A 1 91 ? -26.578 2.939 3.342 1 70 91 ASP A O 1
ATOM 726 N N . GLY A 1 92 ? -24.922 3.877 4.414 1 72.38 92 GLY A N 1
ATOM 727 C CA . GLY A 1 92 ? -25.797 4.367 5.469 1 72.38 92 GLY A CA 1
ATOM 728 C C . GLY A 1 92 ? -26 3.357 6.586 1 72.38 92 GLY A C 1
ATOM 729 O O . GLY A 1 92 ? -26.578 3.686 7.625 1 72.38 92 GLY A O 1
ATOM 730 N N . SER A 1 93 ? -25.469 2.178 6.254 1 75.62 93 SER A N 1
ATOM 731 C CA . SER A 1 93 ? -25.641 1.157 7.281 1 75.62 93 SER A CA 1
ATOM 732 C C . SER A 1 93 ? -24.719 1.413 8.477 1 75.62 93 SER A C 1
ATOM 734 O O . SER A 1 93 ? -23.656 2.025 8.328 1 75.62 93 SER A O 1
ATOM 736 N N . ILE A 1 94 ? -25.234 1.104 9.578 1 66.81 94 ILE A N 1
ATOM 737 C CA . ILE A 1 94 ? -24.469 1.312 10.805 1 66.81 94 ILE A CA 1
ATOM 738 C C . ILE A 1 94 ? -23.203 0.469 10.773 1 66.81 94 ILE A C 1
ATOM 740 O O . ILE A 1 94 ? -23.25 -0.739 10.531 1 66.81 94 ILE A O 1
ATOM 744 N N . ALA A 1 95 ? -22.062 1.158 10.898 1 69.56 95 ALA A N 1
ATOM 745 C CA . ALA A 1 95 ? -20.719 0.592 10.75 1 69.56 95 ALA A CA 1
ATOM 746 C C . ALA A 1 95 ? -20.406 -0.401 11.867 1 69.56 95 ALA A C 1
ATOM 748 O O . ALA A 1 95 ? -19.844 -1.469 11.617 1 69.56 95 ALA A O 1
ATOM 749 N N . GLY A 1 96 ? -21.141 -0.235 13.062 1 70.69 96 GLY A N 1
ATOM 750 C CA . GLY A 1 96 ? -20.797 -1.011 14.242 1 70.69 96 GLY A CA 1
ATOM 751 C C . GLY A 1 96 ? -19.312 -0.98 14.57 1 70.69 96 GLY A C 1
ATOM 752 O O . GLY A 1 96 ? -18.672 0.067 14.461 1 70.69 96 GLY A O 1
ATOM 753 N N . GLU A 1 97 ? -18.688 -2.053 14.977 1 83.75 97 GLU A N 1
ATOM 754 C CA . GLU A 1 97 ? -17.297 -2.178 15.414 1 83.75 97 GLU A CA 1
ATOM 755 C C . GLU A 1 97 ? -16.359 -2.371 14.234 1 83.75 97 GLU A C 1
ATOM 757 O O . GLU A 1 97 ? -15.141 -2.244 14.367 1 83.75 97 GLU A O 1
ATOM 762 N N . SER A 1 98 ? -16.953 -2.492 13.102 1 88.19 98 SER A N 1
ATOM 763 C CA . SER A 1 98 ? -16.156 -2.795 11.914 1 88.19 98 SER A CA 1
ATOM 764 C C . SER A 1 98 ? -15.273 -1.62 11.523 1 88.19 98 SER A C 1
ATOM 766 O O . SER A 1 98 ? -14.086 -1.801 11.234 1 88.19 98 SER A O 1
ATOM 768 N N . ARG A 1 99 ? -15.797 -0.424 11.688 1 91.75 99 ARG A N 1
ATOM 769 C CA . ARG A 1 99 ? -15.031 0.739 11.25 1 91.75 99 ARG A CA 1
ATOM 770 C C . ARG A 1 99 ? -13.922 1.075 12.25 1 91.75 99 ARG A C 1
ATOM 772 O O . ARG A 1 99 ? -12.875 1.604 11.867 1 91.75 99 ARG A O 1
ATOM 779 N N . ALA A 1 100 ? -14.148 0.729 13.484 1 92.31 100 ALA A N 1
ATOM 780 C CA . ALA A 1 100 ? -13.086 0.879 14.477 1 92.31 100 ALA A CA 1
ATOM 781 C C . ALA A 1 100 ? -11.906 -0.042 14.164 1 92.31 100 ALA A C 1
ATOM 783 O O . ALA A 1 100 ? -10.75 0.354 14.297 1 92.31 100 ALA A O 1
ATOM 784 N N . ARG A 1 101 ? -12.258 -1.235 13.742 1 94.31 101 ARG A N 1
ATOM 785 C CA . ARG A 1 101 ? -11.211 -2.18 13.352 1 94.31 101 ARG A CA 1
ATOM 786 C C . ARG A 1 101 ? -10.477 -1.693 12.109 1 94.31 101 ARG A C 1
ATOM 788 O O . ARG A 1 101 ? -9.25 -1.84 12.016 1 94.31 101 ARG A O 1
ATOM 795 N N . GLU A 1 102 ? -11.195 -1.104 11.195 1 96.44 102 GLU A N 1
ATOM 796 C CA . GLU A 1 102 ? -10.586 -0.542 9.992 1 96.44 102 GLU A CA 1
ATOM 797 C C . GLU A 1 102 ? -9.602 0.567 10.336 1 96.44 102 GLU A C 1
ATOM 799 O O . GLU A 1 102 ? -8.516 0.639 9.758 1 96.44 102 GLU A O 1
ATOM 804 N N . LEU A 1 103 ? -9.992 1.386 11.312 1 97.56 103 LEU A N 1
ATOM 805 C CA . LEU A 1 103 ? -9.125 2.48 11.734 1 97.56 103 LEU A CA 1
ATOM 806 C C . LEU A 1 103 ? -7.824 1.945 12.328 1 97.56 103 LEU A C 1
ATOM 808 O O . LEU A 1 103 ? -6.738 2.418 11.984 1 97.56 103 LEU A O 1
ATOM 812 N N . LYS A 1 104 ? -7.953 1.008 13.188 1 97.06 104 LYS A N 1
ATOM 813 C CA . LYS A 1 104 ? -6.77 0.419 13.805 1 97.06 104 LYS A CA 1
ATOM 814 C C . LYS A 1 104 ? -5.844 -0.196 12.758 1 97.06 104 LYS A C 1
ATOM 816 O O . LYS A 1 104 ? -4.629 -0.01 12.812 1 97.06 104 LYS A O 1
ATOM 821 N N . LYS A 1 105 ? -6.438 -0.911 11.797 1 96.62 105 LYS A N 1
ATOM 822 C CA . LYS A 1 105 ? -5.66 -1.496 10.703 1 96.62 105 LYS A CA 1
ATOM 823 C C . LYS A 1 105 ? -4.961 -0.415 9.883 1 96.62 105 LYS A C 1
ATOM 825 O O . LYS A 1 105 ? -3.783 -0.545 9.555 1 96.62 105 LYS A O 1
ATOM 830 N N . SER A 1 106 ? -5.711 0.609 9.609 1 98.12 106 SER A N 1
ATOM 831 C CA . SER A 1 106 ? -5.184 1.725 8.828 1 98.12 106 SER A CA 1
ATOM 832 C C . SER A 1 106 ? -3.98 2.361 9.516 1 98.12 106 SER A C 1
ATOM 834 O O . SER A 1 106 ? -2.934 2.561 8.898 1 98.12 106 SER A O 1
ATOM 836 N N . VAL A 1 107 ? -4.066 2.652 10.789 1 98.44 107 VAL A N 1
ATOM 837 C CA . VAL A 1 107 ? -2.99 3.285 11.555 1 98.44 107 VAL A CA 1
ATOM 838 C C . VAL A 1 107 ? -1.771 2.367 11.586 1 98.44 107 VAL A C 1
ATOM 840 O O . VAL A 1 107 ? -0.638 2.824 11.414 1 98.44 107 VAL A O 1
ATOM 843 N N . SER A 1 108 ? -2.027 1.094 11.734 1 96.56 108 SER A N 1
ATOM 844 C CA . SER A 1 108 ? -0.933 0.128 11.766 1 96.56 108 SER A CA 1
ATOM 845 C C . SER A 1 108 ? -0.199 0.081 10.43 1 96.56 108 SER A C 1
ATOM 847 O O . SER A 1 108 ? 1.011 -0.152 10.391 1 96.56 108 SER A O 1
ATOM 849 N N . MET A 1 109 ? -0.888 0.297 9.352 1 96.94 109 MET A N 1
ATOM 850 C CA . MET A 1 109 ? -0.288 0.276 8.016 1 96.94 109 MET A CA 1
ATOM 851 C C . MET A 1 109 ? 0.503 1.554 7.758 1 96.94 109 MET A C 1
ATOM 853 O O . MET A 1 109 ? 1.532 1.524 7.082 1 96.94 109 MET A O 1
ATOM 857 N N . LEU A 1 110 ? 0.027 2.643 8.32 1 98 110 LEU A N 1
ATOM 858 C CA . LEU A 1 110 ? 0.643 3.939 8.055 1 98 110 LEU A CA 1
ATOM 859 C C . LEU A 1 110 ? 1.886 4.137 8.914 1 98 110 LEU A C 1
ATOM 861 O O . LEU A 1 110 ? 2.811 4.852 8.523 1 98 110 LEU A O 1
ATOM 865 N N . ILE A 1 111 ? 1.888 3.611 10.117 1 97.12 111 ILE A N 1
ATOM 866 C CA . ILE A 1 111 ? 3.008 3.742 11.039 1 97.12 111 ILE A CA 1
ATOM 867 C C . ILE A 1 111 ? 3.873 2.484 10.984 1 97.12 111 ILE A C 1
ATOM 869 O O . ILE A 1 111 ? 3.451 1.413 11.43 1 97.12 111 ILE A O 1
ATOM 873 N N . GLU A 1 112 ? 5.023 2.619 10.531 1 91.12 112 GLU A N 1
ATOM 874 C CA . GLU A 1 112 ? 5.883 1.474 10.242 1 91.12 112 GLU A CA 1
ATOM 875 C C . GLU A 1 112 ? 6.926 1.277 11.344 1 91.12 112 GLU A C 1
ATOM 877 O O . GLU A 1 112 ? 7.422 0.167 11.539 1 91.12 112 GLU A O 1
ATOM 882 N N . HIS A 1 113 ? 7.277 2.271 12.031 1 91.69 113 HIS A N 1
ATOM 883 C CA . HIS A 1 113 ? 8.383 2.207 12.977 1 91.69 113 HIS A CA 1
ATOM 884 C C . HIS A 1 113 ? 7.902 1.765 14.352 1 91.69 113 HIS A C 1
ATOM 886 O O . HIS A 1 113 ? 6.727 1.92 14.688 1 91.69 113 HIS A O 1
ATOM 892 N N . ASP A 1 114 ? 8.867 1.16 14.977 1 93.12 114 ASP A N 1
ATOM 893 C CA . ASP A 1 114 ? 8.562 0.695 16.328 1 93.12 114 ASP A CA 1
ATOM 894 C C . ASP A 1 114 ? 8.453 1.867 17.297 1 93.12 114 ASP A C 1
ATOM 896 O O . ASP A 1 114 ? 9.469 2.447 17.688 1 93.12 114 ASP A O 1
ATOM 900 N N . ARG A 1 115 ? 7.238 2.252 17.672 1 94.62 115 ARG A N 1
ATOM 901 C CA . ARG A 1 115 ? 6.938 3.311 18.641 1 94.62 115 ARG A CA 1
ATOM 902 C C . ARG A 1 115 ? 5.594 3.066 19.312 1 94.62 115 ARG A C 1
ATOM 904 O O . ARG A 1 115 ? 4.781 2.275 18.828 1 94.62 115 ARG A O 1
ATOM 911 N N . PRO A 1 116 ? 5.422 3.707 20.484 1 94.62 116 PRO A N 1
ATOM 912 C CA . PRO A 1 116 ? 4.098 3.59 21.109 1 94.62 116 PRO A CA 1
ATOM 913 C C . PRO A 1 116 ? 3 4.246 20.266 1 94.62 116 PRO A C 1
ATOM 915 O O . PRO A 1 116 ? 3.115 5.418 19.906 1 94.62 116 PRO A O 1
ATOM 918 N N . VAL A 1 117 ? 2.072 3.473 19.875 1 96.88 117 VAL A N 1
ATOM 919 C CA . VAL A 1 117 ? 0.927 3.957 19.109 1 96.88 117 VAL A CA 1
ATOM 920 C C . VAL A 1 117 ? -0.37 3.555 19.812 1 96.88 117 VAL A C 1
ATOM 922 O O . VAL A 1 117 ? -0.547 2.391 20.188 1 96.88 117 VAL A O 1
ATOM 925 N N . THR A 1 118 ? -1.248 4.5 20.078 1 96.62 118 THR A N 1
ATOM 926 C CA . THR A 1 118 ? -2.553 4.219 20.656 1 96.62 118 THR A CA 1
ATOM 927 C C . THR A 1 118 ? -3.672 4.785 19.797 1 96.62 118 THR A C 1
ATOM 929 O O . THR A 1 118 ? -3.561 5.902 19.281 1 96.62 118 THR A O 1
ATOM 932 N N . VAL A 1 119 ? -4.656 3.984 19.562 1 97.81 119 VAL A N 1
ATOM 933 C CA . VAL A 1 119 ? -5.852 4.426 18.859 1 97.81 119 VAL A CA 1
ATOM 934 C C . VAL A 1 119 ? -7.047 4.441 19.812 1 97.81 119 VAL A C 1
ATOM 936 O O . VAL A 1 119 ? -7.418 3.408 20.359 1 97.81 119 VAL A O 1
ATOM 939 N N . HIS A 1 120 ? -7.566 5.625 20.047 1 97.19 120 HIS A N 1
ATOM 940 C CA . HIS A 1 120 ? -8.766 5.793 20.859 1 97.19 120 HIS A CA 1
ATOM 941 C C . HIS A 1 120 ? -10 6.016 20 1 97.19 120 HIS A C 1
ATOM 943 O O . HIS A 1 120 ? -10.141 7.07 19.375 1 97.19 120 HIS A O 1
ATOM 949 N N . GLN A 1 121 ? -10.828 5.035 19.984 1 96.81 121 GLN A N 1
ATOM 950 C CA . GLN A 1 121 ? -12.094 5.164 19.266 1 96.81 121 GLN A CA 1
ATOM 951 C C . GLN A 1 121 ? -13.227 5.508 20.234 1 96.81 121 GLN A C 1
ATOM 953 O O . GLN A 1 121 ? -13.602 4.695 21.078 1 96.81 121 GLN A O 1
ATOM 958 N N . LEU A 1 122 ? -13.727 6.664 20.109 1 96.12 122 LEU A N 1
ATOM 959 C CA . LEU A 1 122 ? -14.875 7.074 20.922 1 96.12 122 LEU A CA 1
ATOM 960 C C . LEU A 1 122 ? -16.188 6.766 20.188 1 96.12 122 LEU A C 1
ATOM 962 O O . LEU A 1 122 ? -16.172 6.133 19.141 1 96.12 122 LEU A O 1
ATOM 966 N N . ASP A 1 123 ? -17.375 7.141 20.812 1 93.31 123 ASP A N 1
ATOM 967 C CA . ASP A 1 123 ? -18.641 6.656 20.281 1 93.31 123 ASP A CA 1
ATOM 968 C C . ASP A 1 123 ? -19.609 7.809 20.031 1 93.31 123 ASP A C 1
ATOM 970 O O . ASP A 1 123 ? -20.828 7.656 20.203 1 93.31 123 ASP A O 1
ATOM 974 N N . TYR A 1 124 ? -19.062 8.945 19.688 1 94 124 TYR A N 1
ATOM 975 C CA . TYR A 1 124 ? -19.953 10.039 19.328 1 94 124 TYR A CA 1
ATOM 976 C C . TYR A 1 124 ? -20.781 9.695 18.094 1 94 124 TYR A C 1
ATOM 978 O O . TYR A 1 124 ? -20.297 9.039 17.172 1 94 124 TYR A O 1
ATOM 986 N N . LYS A 1 125 ? -22.031 10.047 18.094 1 88.75 125 LYS A N 1
ATOM 987 C CA . LYS A 1 125 ? -22.938 9.742 17 1 88.75 125 LYS A CA 1
ATOM 988 C C . LYS A 1 125 ? -22.516 10.461 15.719 1 88.75 125 LYS A C 1
ATOM 990 O O . LYS A 1 125 ? -22.219 11.656 15.742 1 88.75 125 LYS A O 1
ATOM 995 N N . ASP A 1 126 ? -22.453 9.641 14.664 1 86.69 126 ASP A N 1
ATOM 996 C CA . ASP A 1 126 ? -22.062 10.188 13.375 1 86.69 126 ASP A CA 1
ATOM 997 C C . ASP A 1 126 ? -23.234 10.867 12.68 1 86.69 126 ASP A C 1
ATOM 999 O O . ASP A 1 126 ? -24.391 10.523 12.922 1 86.69 126 ASP A O 1
ATOM 1003 N N . GLY A 1 127 ? -22.891 11.836 11.805 1 79 127 GLY A N 1
ATOM 1004 C CA . GLY A 1 127 ? -23.922 12.477 11.008 1 79 127 GLY A CA 1
ATOM 1005 C C . GLY A 1 127 ? -23.734 13.977 10.867 1 79 127 GLY A C 1
ATOM 1006 O O . GLY A 1 127 ? -23.281 14.633 11.805 1 79 127 GLY A O 1
ATOM 1007 N N . LYS A 1 128 ? -24.156 14.477 9.805 1 79.06 128 LYS A N 1
ATOM 1008 C CA . LYS A 1 128 ? -24.016 15.906 9.523 1 79.06 128 LYS A CA 1
ATOM 1009 C C . LYS A 1 128 ? -24.969 16.734 10.383 1 79.06 128 LYS A C 1
ATOM 1011 O O . LYS A 1 128 ? -24.719 17.922 10.617 1 79.06 128 LYS A O 1
ATOM 1016 N N . ASP A 1 129 ? -25.953 16.031 10.914 1 82.06 129 ASP A N 1
ATOM 1017 C CA . ASP A 1 129 ? -26.953 16.75 11.711 1 82.06 129 ASP A CA 1
ATOM 1018 C C . ASP A 1 129 ? -26.672 16.609 13.203 1 82.06 129 ASP A C 1
ATOM 1020 O O . ASP A 1 129 ? -27.391 17.172 14.031 1 82.06 129 ASP A O 1
ATOM 1024 N N . GLN A 1 130 ? -25.562 15.906 13.438 1 83.12 130 GLN A N 1
ATOM 1025 C CA . GLN A 1 130 ? -25.234 15.68 14.844 1 83.12 130 GLN A CA 1
ATOM 1026 C C . GLN A 1 130 ? -24.312 16.766 15.375 1 83.12 130 GLN A C 1
ATOM 1028 O O . GLN A 1 130 ? -23.266 17.062 14.781 1 83.12 130 GLN A O 1
ATOM 1033 N N . ILE A 1 131 ? -24.766 17.422 16.453 1 88.12 131 ILE A N 1
ATOM 1034 C CA . ILE A 1 131 ? -23.953 18.422 17.141 1 88.12 131 ILE A CA 1
ATOM 1035 C C . ILE A 1 131 ? -23.281 17.797 18.344 1 88.12 131 ILE A C 1
ATOM 1037 O O . ILE A 1 131 ? -23.938 17.312 19.266 1 88.12 131 ILE A O 1
ATOM 1041 N N . TRP A 1 132 ? -22 17.75 18.281 1 95.56 132 TRP A N 1
ATOM 1042 C CA . TRP A 1 132 ? -21.25 17.172 19.375 1 95.56 132 TRP A CA 1
ATOM 1043 C C . TRP A 1 132 ? -21.031 18.203 20.5 1 95.56 132 TRP A C 1
ATOM 1045 O O . TRP A 1 132 ? -20.781 19.375 20.219 1 95.56 132 TRP A O 1
ATOM 1055 N N . ASP A 1 133 ? -21.219 17.781 21.703 1 96.12 133 ASP A N 1
ATOM 1056 C CA . ASP A 1 133 ? -21.062 18.641 22.875 1 96.12 133 ASP A CA 1
ATOM 1057 C C . ASP A 1 133 ? -19.594 19 23.094 1 96.12 133 ASP A C 1
ATOM 1059 O O . ASP A 1 133 ? -18.781 18.125 23.375 1 96.12 133 ASP A O 1
ATOM 1063 N N . LEU A 1 134 ? -19.312 20.266 23.062 1 97.31 134 LEU A N 1
ATOM 1064 C CA . LEU A 1 134 ? -17.938 20.766 23.141 1 97.31 134 LEU A CA 1
ATOM 1065 C C . LEU A 1 134 ? -17.312 20.406 24.484 1 97.31 134 LEU A C 1
ATOM 1067 O O . LEU A 1 134 ? -16.172 19.969 24.531 1 97.31 134 LEU A O 1
ATOM 1071 N N . ASP A 1 135 ? -18.031 20.562 25.594 1 97.19 135 ASP A N 1
ATOM 1072 C CA . ASP A 1 135 ? -17.5 20.281 26.922 1 97.19 135 ASP A CA 1
ATOM 1073 C C . ASP A 1 135 ? -17.141 18.812 27.094 1 97.19 135 ASP A C 1
ATOM 1075 O O . ASP A 1 135 ? -16.109 18.469 27.656 1 97.19 135 ASP A O 1
ATOM 1079 N N . SER A 1 136 ? -17.984 18.016 26.547 1 97.38 136 SER A N 1
ATOM 1080 C CA . SER A 1 136 ? -17.719 16.578 26.594 1 97.38 136 SER A CA 1
ATOM 1081 C C . SER A 1 136 ? -16.484 16.219 25.781 1 97.38 136 SER A C 1
ATOM 1083 O O . SER A 1 136 ? -15.68 15.391 26.219 1 97.38 136 SER A O 1
ATOM 1085 N N . MET A 1 137 ? -16.359 16.797 24.641 1 98.06 137 MET A N 1
ATOM 1086 C CA . MET A 1 137 ? -15.211 16.516 23.781 1 98.06 137 MET A CA 1
ATOM 1087 C C . MET A 1 137 ? -13.906 16.938 24.469 1 98.06 137 MET A C 1
ATOM 1089 O O . MET A 1 137 ? -12.93 16.188 24.438 1 98.06 137 MET A O 1
ATOM 1093 N N . VAL A 1 138 ? -13.906 18.109 25.078 1 97.06 138 VAL A N 1
ATOM 1094 C CA . VAL A 1 138 ? -12.727 18.625 25.75 1 97.06 138 VAL A CA 1
ATOM 1095 C C . VAL A 1 138 ? -12.367 17.734 26.938 1 97.06 138 VAL A C 1
ATOM 1097 O O . VAL A 1 138 ? -11.195 17.422 27.141 1 97.06 138 VAL A O 1
ATOM 1100 N N . TRP A 1 139 ? -13.391 17.312 27.641 1 95.88 139 TRP A N 1
ATOM 1101 C CA . TRP A 1 139 ? -13.18 16.406 28.766 1 95.88 139 TRP A CA 1
ATOM 1102 C C . TRP A 1 139 ? -12.539 15.102 28.297 1 95.88 139 TRP A C 1
ATOM 1104 O O . TRP A 1 139 ? -11.586 14.617 28.906 1 95.88 139 TRP A O 1
ATOM 1114 N N . ASP A 1 140 ? -13.055 14.57 27.234 1 97 140 ASP A N 1
ATOM 1115 C CA . ASP A 1 140 ? -12.516 13.32 26.703 1 97 140 ASP A CA 1
ATOM 1116 C C . ASP A 1 140 ? -11.055 13.484 26.281 1 97 140 ASP A C 1
ATOM 1118 O O . ASP A 1 140 ? -10.227 12.625 26.594 1 97 140 ASP A O 1
ATOM 1122 N N . LEU A 1 141 ? -10.727 14.555 25.625 1 96.81 141 LEU A N 1
ATOM 1123 C CA . LEU A 1 141 ? -9.352 14.805 25.188 1 96.81 141 LEU A CA 1
ATOM 1124 C C . LEU A 1 141 ? -8.414 14.922 26.391 1 96.81 141 LEU A C 1
ATOM 1126 O O . LEU A 1 141 ? -7.332 14.336 26.391 1 96.81 141 LEU A O 1
ATOM 1130 N N . LYS A 1 142 ? -8.812 15.695 27.453 1 92.5 142 LYS A N 1
ATOM 1131 C CA . LYS A 1 142 ? -8.008 15.859 28.656 1 92.5 142 LYS A CA 1
ATOM 1132 C C . LYS A 1 142 ? -7.742 14.516 29.328 1 92.5 142 LYS A C 1
ATOM 1134 O O . LYS A 1 142 ? -6.637 14.258 29.812 1 92.5 142 LYS A O 1
ATOM 1139 N N . THR A 1 143 ? -8.719 13.688 29.281 1 93.06 143 THR A N 1
ATOM 1140 C CA . THR A 1 143 ? -8.648 12.391 29.953 1 93.06 143 THR A CA 1
ATOM 1141 C C . THR A 1 143 ? -7.75 11.43 29.188 1 93.06 143 THR A C 1
ATOM 1143 O O . THR A 1 143 ? -6.965 10.695 29.781 1 93.06 143 THR A O 1
ATOM 1146 N N . LEU A 1 144 ? -7.82 11.438 27.875 1 94.12 144 LEU A N 1
ATOM 1147 C CA . LEU A 1 144 ? -7.117 10.477 27.047 1 94.12 144 LEU A CA 1
ATOM 1148 C C . LEU A 1 144 ? -5.648 10.852 26.906 1 94.12 144 LEU A C 1
ATOM 1150 O O . LEU A 1 144 ? -4.781 9.977 26.844 1 94.12 144 LEU A O 1
ATOM 1154 N N . ILE A 1 145 ? -5.164 12.086 26.688 1 89.69 145 ILE A N 1
ATOM 1155 C CA . ILE A 1 145 ? -3.803 12.516 26.391 1 89.69 145 ILE A CA 1
ATOM 1156 C C . ILE A 1 145 ? -3.014 12.688 27.688 1 89.69 145 ILE A C 1
ATOM 1158 O O . ILE A 1 145 ? -1.797 12.492 27.703 1 89.69 145 ILE A O 1
ATOM 1162 N N . ASN A 1 146 ? -3.557 12.398 28.812 1 74 146 ASN A N 1
ATOM 1163 C CA . ASN A 1 146 ? -2.859 12.617 30.078 1 74 146 ASN A CA 1
ATOM 1164 C C . ASN A 1 146 ? -1.564 13.398 29.875 1 74 146 ASN A C 1
ATOM 1166 O O . ASN A 1 146 ? -0.51 12.805 29.641 1 74 146 ASN A O 1
ATOM 1170 N N . PRO A 1 147 ? -1.636 14.625 29.969 1 64.38 147 PRO A N 1
ATOM 1171 C CA . PRO A 1 147 ? -0.475 15.469 29.688 1 64.38 147 PRO A CA 1
ATOM 1172 C C . PRO A 1 147 ? 0.763 15.062 30.484 1 64.38 147 PRO A C 1
ATOM 1174 O O . PRO A 1 147 ? 0.644 14.594 31.609 1 64.38 147 PRO A O 1
ATOM 1177 N N . SER A 1 148 ? 1.823 14.82 29.641 1 63.66 148 SER A N 1
ATOM 1178 C CA . SER A 1 148 ? 3.111 14.492 30.234 1 63.66 148 SER A CA 1
ATOM 1179 C C . SER A 1 148 ? 3.441 15.445 31.391 1 63.66 148 SER A C 1
ATOM 1181 O O . SER A 1 148 ? 3.182 16.656 31.297 1 63.66 148 SER A O 1
ATOM 1183 N N . LYS A 1 149 ? 3.625 14.859 32.594 1 60.69 149 LYS A N 1
ATOM 1184 C CA . LYS A 1 149 ? 4.031 15.594 33.781 1 60.69 149 LYS A CA 1
ATOM 1185 C C . LYS A 1 149 ? 5.387 16.266 33.594 1 60.69 149 LYS A C 1
ATOM 1187 O O . LYS A 1 149 ? 5.809 17.094 34.406 1 60.69 149 LYS A O 1
ATOM 1192 N N . ASP A 1 150 ? 5.98 15.773 32.5 1 60.81 150 ASP A N 1
ATOM 1193 C CA . ASP A 1 150 ? 7.254 16.438 32.219 1 60.81 150 ASP A CA 1
ATOM 1194 C C . ASP A 1 150 ? 7.039 17.812 31.594 1 60.81 150 ASP A C 1
ATOM 1196 O O . ASP A 1 150 ? 6.652 17.906 30.422 1 60.81 150 ASP A O 1
ATOM 1200 N N . TYR A 1 151 ? 7.105 18.797 32.406 1 58.94 151 TYR A N 1
ATOM 1201 C CA . TYR A 1 151 ? 6.824 20.172 32.031 1 58.94 151 TYR A CA 1
ATOM 1202 C C . TYR A 1 151 ? 7.754 20.625 30.906 1 58.94 151 TYR A C 1
ATOM 1204 O O . TYR A 1 151 ? 7.5 21.641 30.266 1 58.94 151 TYR A O 1
ATOM 1212 N N . LYS A 1 152 ? 8.758 19.766 30.578 1 63.84 152 LYS A N 1
ATOM 1213 C CA . LYS A 1 152 ? 9.719 20.203 29.562 1 63.84 152 LYS A CA 1
ATOM 1214 C C . LYS A 1 152 ? 9.273 19.812 28.172 1 63.84 152 LYS A C 1
ATOM 1216 O O . LYS A 1 152 ? 9.727 20.375 27.172 1 63.84 152 LYS A O 1
ATOM 1221 N N . ARG A 1 153 ? 8.344 18.875 28.062 1 73.62 153 ARG A N 1
ATOM 1222 C CA . ARG A 1 153 ? 7.902 18.422 26.75 1 73.62 153 ARG A CA 1
ATOM 1223 C C . ARG A 1 153 ? 6.402 18.641 26.578 1 73.62 153 ARG A C 1
ATOM 1225 O O . ARG A 1 153 ? 5.613 18.344 27.469 1 73.62 153 ARG A O 1
ATOM 1232 N N . LYS A 1 154 ? 6.16 19.266 25.531 1 78.88 154 LYS A N 1
ATOM 1233 C CA . LYS A 1 154 ? 4.762 19.547 25.25 1 78.88 154 LYS A CA 1
ATOM 1234 C C . LYS A 1 154 ? 4.109 18.406 24.469 1 78.88 154 LYS A C 1
ATOM 1236 O O . LYS A 1 154 ? 4.797 17.641 23.781 1 78.88 154 LYS A O 1
ATOM 1241 N N . ASP A 1 155 ? 2.84 18.281 24.75 1 88.31 155 ASP A N 1
ATOM 1242 C CA . ASP A 1 155 ? 2.018 17.406 23.938 1 88.31 155 ASP A CA 1
ATOM 1243 C C . ASP A 1 155 ? 1.421 18.141 22.75 1 88.31 155 ASP A C 1
ATOM 1245 O O . ASP A 1 155 ? 0.842 19.219 22.906 1 88.31 155 ASP A O 1
ATOM 1249 N N . LEU A 1 156 ? 1.637 17.594 21.656 1 92.12 156 LEU A N 1
ATOM 1250 C CA . LEU A 1 156 ? 1.195 18.234 20.438 1 92.12 156 LEU A CA 1
ATOM 1251 C C . LEU A 1 156 ? -0.13 17.656 19.953 1 92.12 156 LEU A C 1
ATOM 1253 O O . LEU A 1 156 ? -0.329 16.438 20 1 92.12 156 LEU A O 1
ATOM 1257 N N . LEU A 1 157 ? -1.001 18.531 19.625 1 95.62 157 LEU A N 1
ATOM 1258 C CA . LEU A 1 157 ? -2.26 18.141 19.016 1 95.62 157 LEU A CA 1
ATOM 1259 C C . LEU A 1 157 ? -2.312 18.562 17.547 1 95.62 157 LEU A C 1
ATOM 1261 O O . LEU A 1 157 ? -1.846 19.656 17.203 1 95.62 157 LEU A O 1
ATOM 1265 N N . ILE A 1 158 ? -2.842 17.719 16.688 1 97.56 158 ILE A N 1
ATOM 1266 C CA . ILE A 1 158 ? -3.061 18.016 15.281 1 97.56 158 ILE A CA 1
ATOM 1267 C C . ILE A 1 158 ? -4.508 17.703 14.906 1 97.56 158 ILE A C 1
ATOM 1269 O O . ILE A 1 158 ? -5.035 16.641 15.25 1 97.56 158 ILE A O 1
ATOM 1273 N N . THR A 1 159 ? -5.188 18.641 14.266 1 98.56 159 THR A N 1
ATOM 1274 C CA . THR A 1 159 ? -6.578 18.422 13.883 1 98.56 159 THR A CA 1
ATOM 1275 C C . THR A 1 159 ? -6.934 19.266 12.656 1 98.56 159 THR A C 1
ATOM 1277 O O . THR A 1 159 ? -6.047 19.75 11.953 1 98.56 159 THR A O 1
ATOM 1280 N N . PHE A 1 160 ? -8.219 19.328 12.328 1 98.12 160 PHE A N 1
ATOM 1281 C CA . PHE A 1 160 ? -8.742 20.047 11.172 1 98.12 160 PHE A CA 1
ATOM 1282 C C . PHE A 1 160 ? -8.688 21.547 11.398 1 98.12 160 PHE A C 1
ATOM 1284 O O . PHE A 1 160 ? -8.547 22.016 12.531 1 98.12 160 PHE A O 1
ATOM 1291 N N . ASP A 1 161 ? -8.742 22.312 10.383 1 96.62 161 ASP A N 1
ATOM 1292 C CA . ASP A 1 161 ? -8.891 23.766 10.5 1 96.62 161 ASP A CA 1
ATOM 1293 C C . ASP A 1 161 ? -10.344 24.156 10.773 1 96.62 161 ASP A C 1
ATOM 1295 O O . ASP A 1 161 ? -11.195 23.281 10.953 1 96.62 161 ASP A O 1
ATOM 1299 N N . GLU A 1 162 ? -10.594 25.422 10.797 1 95.31 162 GLU A N 1
ATOM 1300 C CA . GLU A 1 162 ? -11.898 25.938 11.219 1 95.31 162 GLU A CA 1
ATOM 1301 C C . GLU A 1 162 ? -12.969 25.625 10.172 1 95.31 162 GLU A C 1
ATOM 1303 O O . GLU A 1 162 ? -14.164 25.688 10.469 1 95.31 162 GLU A O 1
ATOM 1308 N N . HIS A 1 163 ? -12.57 25.25 8.961 1 94.88 163 HIS A N 1
ATOM 1309 C CA . HIS A 1 163 ? -13.523 24.969 7.887 1 94.88 163 HIS A CA 1
ATOM 1310 C C . HIS A 1 163 ? -13.875 23.484 7.836 1 94.88 163 HIS A C 1
ATOM 1312 O O . HIS A 1 163 ? -14.852 23.094 7.191 1 94.88 163 HIS A O 1
ATOM 1318 N N . GLY A 1 164 ? -13.055 22.672 8.492 1 95.06 164 GLY A N 1
ATOM 1319 C CA . GLY A 1 164 ? -13.336 21.25 8.523 1 95.06 164 GLY A CA 1
ATOM 1320 C C . GLY A 1 164 ? -13.227 20.594 7.156 1 95.06 164 GLY A C 1
ATOM 1321 O O . GLY A 1 164 ? -14.023 19.719 6.816 1 95.06 164 GLY A O 1
ATOM 1322 N N . VAL A 1 165 ? -12.32 21.062 6.301 1 93 165 VAL A N 1
ATOM 1323 C CA . VAL A 1 165 ? -11.992 20.547 4.973 1 93 165 VAL A CA 1
ATOM 1324 C C . VAL A 1 165 ? -13.109 20.922 3.994 1 93 165 VAL A C 1
ATOM 1326 O O . VAL A 1 165 ? -12.867 21.594 2.988 1 93 165 VAL A O 1
ATOM 1329 N N . SER A 1 166 ? -14.422 20.516 4.297 1 91.19 166 SER A N 1
ATOM 1330 C CA . SER A 1 166 ? -15.578 20.812 3.461 1 91.19 166 SER A CA 1
ATOM 1331 C C . SER A 1 166 ? -16.766 21.25 4.305 1 91.19 166 SER A C 1
ATOM 1333 O O . SER A 1 166 ? -17.906 20.828 4.051 1 91.19 166 SER A O 1
ATOM 1335 N N . ASP A 1 167 ? -16.469 21.984 5.312 1 91.75 167 ASP A N 1
ATOM 1336 C CA . ASP A 1 167 ? -17.516 22.484 6.207 1 91.75 167 ASP A CA 1
ATOM 1337 C C . ASP A 1 167 ? -18.266 21.344 6.875 1 91.75 167 ASP A C 1
ATOM 1339 O O . ASP A 1 167 ? -19.469 21.438 7.102 1 91.75 167 ASP A O 1
ATOM 1343 N N . HIS A 1 168 ? -17.609 20.266 7.008 1 92.38 168 HIS A N 1
ATOM 1344 C CA . HIS A 1 168 ? -18.219 19.141 7.73 1 92.38 168 HIS A CA 1
ATOM 1345 C C . HIS A 1 168 ? -18.328 19.438 9.219 1 92.38 168 HIS A C 1
ATOM 1347 O O . HIS A 1 168 ? -17.328 19.688 9.891 1 92.38 168 HIS A O 1
ATOM 1353 N N . PRO A 1 169 ? -19.484 19.375 9.75 1 94 169 PRO A N 1
ATOM 1354 C CA . PRO A 1 169 ? -19.703 19.812 11.133 1 94 169 PRO A CA 1
ATOM 1355 C C . PRO A 1 169 ? -18.859 19.031 12.141 1 94 169 PRO A C 1
ATOM 1357 O O . PRO A 1 169 ? -18.344 19.625 13.102 1 94 169 PRO A O 1
ATOM 1360 N N . ASN A 1 170 ? -18.672 17.781 11.945 1 95.25 170 ASN A N 1
ATOM 1361 C CA . ASN A 1 170 ? -17.875 16.969 12.875 1 95.25 170 ASN A CA 1
ATOM 1362 C C . ASN A 1 170 ? -16.406 17.359 12.852 1 95.25 170 ASN A C 1
ATOM 1364 O O . ASN A 1 170 ? -15.734 17.344 13.883 1 95.25 170 ASN A O 1
ATOM 1368 N N . HIS A 1 171 ? -15.867 17.656 11.672 1 96.75 171 HIS A N 1
ATOM 1369 C CA . HIS A 1 171 ? -14.492 18.141 11.578 1 96.75 171 HIS A CA 1
ATOM 1370 C C . HIS A 1 171 ? -14.328 19.469 12.289 1 96.75 171 HIS A C 1
ATOM 1372 O O . HIS A 1 171 ? -13.344 19.688 13 1 96.75 171 HIS A O 1
ATOM 1378 N N . ILE A 1 172 ? -15.297 20.344 12.102 1 96.38 172 ILE A N 1
ATOM 1379 C CA . ILE A 1 172 ? -15.297 21.656 12.75 1 96.38 172 ILE A CA 1
ATOM 1380 C C . ILE A 1 172 ? -15.359 21.469 14.266 1 96.38 172 ILE A C 1
ATOM 1382 O O . ILE A 1 172 ? -14.664 22.172 15.008 1 96.38 172 ILE A O 1
ATOM 1386 N N . ALA A 1 173 ? -16.156 20.531 14.695 1 97.31 173 ALA A N 1
ATOM 1387 C CA . ALA A 1 173 ? -16.25 20.25 16.125 1 97.31 173 ALA A CA 1
ATOM 1388 C C . ALA A 1 173 ? -14.898 19.844 16.688 1 97.31 173 ALA A C 1
ATOM 1390 O O . ALA A 1 173 ? -14.531 20.25 17.797 1 97.31 173 ALA A O 1
ATOM 1391 N N . CYS A 1 174 ? -14.164 19.016 15.969 1 98 174 CYS A N 1
ATOM 1392 C CA . CYS A 1 174 ? -12.82 18.625 16.406 1 98 174 CYS A CA 1
ATOM 1393 C C . CYS A 1 174 ? -11.914 19.844 16.531 1 98 174 CYS A C 1
ATOM 1395 O O . CYS A 1 174 ? -11.195 19.969 17.516 1 98 174 CYS A O 1
ATOM 1397 N N . HIS A 1 175 ? -11.977 20.719 15.539 1 97.69 175 HIS A N 1
ATOM 1398 C CA . HIS A 1 175 ? -11.211 21.953 15.586 1 97.69 175 HIS A CA 1
ATOM 1399 C C . HIS A 1 175 ? -11.547 22.75 16.844 1 97.69 175 HIS A C 1
ATOM 1401 O O . HIS A 1 175 ? -10.641 23.172 17.578 1 97.69 175 HIS A O 1
ATOM 1407 N N . ASN A 1 176 ? -12.812 22.922 17.094 1 97.25 176 ASN A N 1
ATOM 1408 C CA . ASN A 1 176 ? -13.266 23.719 18.219 1 97.25 176 ASN A CA 1
ATOM 1409 C C . ASN A 1 176 ? -12.852 23.094 19.547 1 97.25 176 ASN A C 1
ATOM 1411 O O . ASN A 1 176 ? -12.469 23.812 20.484 1 97.25 176 ASN A O 1
ATOM 1415 N N . ALA A 1 177 ? -12.914 21.828 19.641 1 97.88 177 ALA A N 1
ATOM 1416 C CA . ALA A 1 177 ? -12.539 21.141 20.875 1 97.88 177 ALA A CA 1
ATOM 1417 C C . ALA A 1 177 ? -11.055 21.312 21.172 1 97.88 177 ALA A C 1
ATOM 1419 O O . ALA A 1 177 ? -10.68 21.594 22.312 1 97.88 177 ALA A O 1
ATOM 1420 N N . VAL A 1 178 ? -10.242 21.156 20.188 1 97.5 178 VAL A N 1
ATOM 1421 C CA . VAL A 1 178 ? -8.797 21.312 20.375 1 97.5 178 VAL A CA 1
ATOM 1422 C C . VAL A 1 178 ? -8.469 22.75 20.719 1 97.5 178 VAL A C 1
ATOM 1424 O O . VAL A 1 178 ? -7.645 23.016 21.594 1 97.5 178 VAL A O 1
ATOM 1427 N N . HIS A 1 179 ? -9.156 23.688 20.031 1 96 179 HIS A N 1
ATOM 1428 C CA . HIS A 1 179 ? -8.961 25.094 20.312 1 96 179 HIS A CA 1
ATOM 1429 C C . HIS A 1 179 ? -9.266 25.406 21.766 1 96 179 HIS A C 1
ATOM 1431 O O . HIS A 1 179 ? -8.469 26.078 22.453 1 96 179 HIS A O 1
ATOM 1437 N N . ARG A 1 180 ? -10.414 24.953 22.234 1 95.19 180 ARG A N 1
ATOM 1438 C CA . ARG A 1 180 ? -10.805 25.156 23.625 1 95.19 180 ARG A CA 1
ATOM 1439 C C . ARG A 1 180 ? -9.805 24.516 24.578 1 95.19 180 ARG A C 1
ATOM 1441 O O . ARG A 1 180 ? -9.453 25.094 25.609 1 95.19 180 ARG A O 1
ATOM 1448 N N . LEU A 1 181 ? -9.344 23.359 24.266 1 94.38 181 LEU A N 1
ATOM 1449 C CA . LEU A 1 181 ? -8.398 22.625 25.109 1 94.38 181 LEU A CA 1
ATOM 1450 C C . LEU A 1 181 ? -7.105 23.406 25.297 1 94.38 181 LEU A C 1
ATOM 1452 O O . LEU A 1 181 ? -6.602 23.531 26.406 1 94.38 181 LEU A O 1
ATOM 1456 N N . ILE A 1 182 ? -6.535 23.953 24.234 1 91.94 182 ILE A N 1
ATOM 1457 C CA . ILE A 1 182 ? -5.242 24.625 24.328 1 91.94 182 ILE A CA 1
ATOM 1458 C C . ILE A 1 182 ? -5.402 25.969 25.062 1 91.94 182 ILE A C 1
ATOM 1460 O O . ILE A 1 182 ? -4.441 26.484 25.625 1 91.94 182 ILE A O 1
ATOM 1464 N N . GLU A 1 183 ? -6.578 26.547 25.047 1 91.06 183 GLU A N 1
ATOM 1465 C CA . GLU A 1 183 ? -6.859 27.734 25.828 1 91.06 183 GLU A CA 1
ATOM 1466 C C . GLU A 1 183 ? -6.867 27.422 27.328 1 91.06 183 GLU A C 1
ATOM 1468 O O . GLU A 1 183 ? -6.414 28.234 28.141 1 91.06 183 GLU A O 1
ATOM 1473 N N . GLU A 1 184 ? -7.336 26.281 27.625 1 89.38 184 GLU A N 1
ATOM 1474 C CA . GLU A 1 184 ? -7.48 25.891 29.016 1 89.38 184 GLU A CA 1
ATOM 1475 C C . GLU A 1 184 ? -6.184 25.297 29.562 1 89.38 184 GLU A C 1
ATOM 1477 O O . GLU A 1 184 ? -5.93 25.344 30.766 1 89.38 184 GLU A O 1
ATOM 1482 N N . GLU A 1 185 ? -5.449 24.656 28.719 1 86.38 185 GLU A N 1
ATOM 1483 C CA . GLU A 1 185 ? -4.234 23.953 29.125 1 86.38 185 GLU A CA 1
ATOM 1484 C C . GLU A 1 185 ? -3.027 24.438 28.328 1 86.38 185 GLU A C 1
ATOM 1486 O O . GLU A 1 185 ? -2.734 23.906 27.25 1 86.38 185 GLU A O 1
ATOM 1491 N N . PRO A 1 186 ? -2.174 25.266 28.891 1 79.31 186 PRO A N 1
ATOM 1492 C CA . PRO A 1 186 ? -1.059 25.875 28.172 1 79.31 186 PRO A CA 1
ATOM 1493 C C . PRO A 1 186 ? 0.049 24.875 27.844 1 79.31 186 PRO A C 1
ATOM 1495 O O . PRO A 1 186 ? 0.935 25.172 27.031 1 79.31 186 PRO A O 1
ATOM 1498 N N . LEU A 1 187 ? -0.038 23.719 28.391 1 79.81 187 LEU A N 1
ATOM 1499 C CA . LEU A 1 187 ? 0.989 22.719 28.141 1 79.81 187 LEU A CA 1
ATOM 1500 C C . LEU A 1 187 ? 0.771 22.031 26.797 1 79.81 187 LEU A C 1
ATOM 1502 O O . LEU A 1 187 ? 1.664 21.359 26.281 1 79.81 187 LEU A O 1
ATOM 1506 N N . PHE A 1 188 ? -0.379 22.266 26.234 1 86.31 188 PHE A N 1
ATOM 1507 C CA . PHE A 1 188 ? -0.663 21.688 24.922 1 86.31 188 PHE A CA 1
ATOM 1508 C C . PHE A 1 188 ? -0.325 22.688 23.812 1 86.31 188 PHE A C 1
ATOM 1510 O O . PHE A 1 188 ? -0.521 23.891 23.984 1 86.31 188 PHE A O 1
ATOM 1517 N N . MET A 1 189 ? 0.243 22.234 22.828 1 88.69 189 MET A N 1
ATOM 1518 C CA . MET A 1 189 ? 0.384 22.938 21.562 1 88.69 189 MET A CA 1
ATOM 1519 C C . MET A 1 189 ? -0.415 22.25 20.469 1 88.69 189 MET A C 1
ATOM 1521 O O . MET A 1 189 ? -0.581 21.031 20.484 1 88.69 189 MET A O 1
ATOM 1525 N N . ALA A 1 190 ? -0.895 23.078 19.578 1 93.69 190 ALA A N 1
ATOM 1526 C CA . ALA A 1 190 ? -1.75 22.438 18.578 1 93.69 190 ALA A CA 1
ATOM 1527 C C . ALA A 1 190 ? -1.502 23.016 17.188 1 93.69 190 ALA A C 1
ATOM 1529 O O . ALA A 1 190 ? -1.298 24.234 17.047 1 93.69 190 ALA A O 1
ATOM 1530 N N . TYR A 1 191 ? -1.519 22.156 16.219 1 95.06 191 TYR A N 1
ATOM 1531 C CA . TYR A 1 191 ? -1.475 22.531 14.812 1 95.06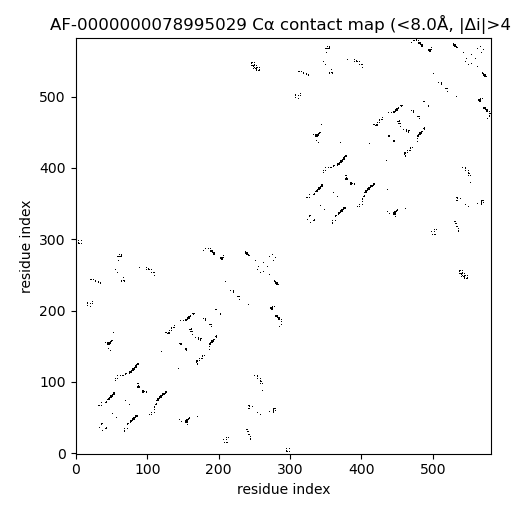 191 TYR A CA 1
ATOM 1532 C C . TYR A 1 191 ? -2.777 22.156 14.117 1 95.06 191 TYR A C 1
ATOM 1534 O O . TYR A 1 191 ? -3.426 21.172 14.469 1 95.06 191 TYR A O 1
ATOM 1542 N N . GLN A 1 192 ? -3.146 22.984 13.18 1 96.81 192 GLN A N 1
ATOM 1543 C CA . GLN A 1 192 ? -4.324 22.719 12.359 1 96.81 192 GLN A CA 1
ATOM 1544 C C . GLN A 1 192 ? -3.941 22.484 10.906 1 96.81 192 GLN A C 1
ATOM 1546 O O . GLN A 1 192 ? -3.008 23.094 10.391 1 96.81 192 GLN A O 1
ATOM 1551 N N . LEU A 1 193 ? -4.668 21.594 10.242 1 97.56 193 LEU A N 1
ATOM 1552 C CA . LEU A 1 193 ? -4.48 21.281 8.828 1 97.56 193 LEU A CA 1
ATOM 1553 C C . LEU A 1 193 ? -5.062 22.391 7.953 1 97.56 193 LEU A C 1
ATOM 1555 O O . LEU A 1 193 ? -6.238 22.734 8.078 1 97.56 193 LEU A O 1
ATOM 1559 N N . GLU A 1 194 ? -4.258 22.969 7.133 1 94.44 194 GLU A N 1
ATOM 1560 C CA . GLU A 1 194 ? -4.793 23.891 6.137 1 94.44 194 GLU A CA 1
ATOM 1561 C C . GLU A 1 194 ? -5.523 23.141 5.023 1 94.44 194 GLU A C 1
ATOM 1563 O O . GLU A 1 194 ? -4.891 22.5 4.184 1 94.44 194 GLU A O 1
ATOM 1568 N N . SER A 1 195 ? -6.785 23.219 4.973 1 93.44 195 SER A N 1
ATOM 1569 C CA . SER A 1 195 ? -7.578 22.422 4.043 1 93.44 195 SER A CA 1
ATOM 1570 C C . SER A 1 195 ? -7.785 23.156 2.725 1 93.44 195 SER A C 1
ATOM 1572 O O . SER A 1 195 ? -8.266 22.562 1.753 1 93.44 195 SER A O 1
ATOM 1574 N N . HIS A 1 196 ? -7.449 24.438 2.594 1 91.06 196 HIS A N 1
ATOM 1575 C CA . HIS A 1 196 ? -7.605 25.25 1.395 1 91.06 196 HIS A CA 1
ATOM 1576 C C . HIS A 1 196 ? -9.055 25.266 0.925 1 91.06 196 HIS A C 1
ATOM 1578 O O . HIS A 1 196 ? -9.328 25.172 -0.274 1 91.06 196 HIS A O 1
ATOM 1584 N N . SER A 1 197 ? -9.938 25.281 1.846 1 87.31 197 SER A N 1
ATOM 1585 C CA . SER A 1 197 ? -11.375 25.234 1.575 1 87.31 197 SER A CA 1
ATOM 1586 C C . SER A 1 197 ? -11.812 26.375 0.661 1 87.31 197 SER A C 1
ATOM 1588 O O . SER A 1 197 ? -12.766 26.234 -0.104 1 87.31 197 SER A O 1
ATOM 1590 N N . THR A 1 198 ? -11.086 27.469 0.693 1 87.5 198 THR A N 1
ATOM 1591 C CA . THR A 1 198 ? -11.484 28.625 -0.091 1 87.5 198 THR A CA 1
ATOM 1592 C C . THR A 1 198 ? -10.75 28.656 -1.43 1 87.5 198 THR A C 1
ATOM 1594 O O . THR A 1 198 ? -11 29.531 -2.264 1 87.5 198 THR A O 1
ATOM 1597 N N . ASN A 1 199 ? -9.914 27.797 -1.63 1 92.56 199 ASN A N 1
ATOM 1598 C CA . ASN A 1 199 ? -9.141 27.688 -2.865 1 92.56 199 ASN A CA 1
ATOM 1599 C C . ASN A 1 199 ? -9.273 26.297 -3.48 1 92.56 199 ASN A C 1
ATOM 1601 O O . ASN A 1 199 ? -8.398 25.453 -3.295 1 92.56 199 ASN A O 1
ATOM 1605 N N . VAL A 1 200 ? -10.219 26.125 -4.316 1 92.12 200 VAL A N 1
ATOM 1606 C CA . VAL A 1 200 ? -10.586 24.828 -4.867 1 92.12 200 VAL A CA 1
ATOM 1607 C C . VAL A 1 200 ? -9.469 24.312 -5.785 1 92.12 200 VAL A C 1
ATOM 1609 O O . VAL A 1 200 ? -9.18 23.125 -5.816 1 92.12 200 VAL A O 1
ATOM 1612 N N . ILE A 1 201 ? -8.797 25.188 -6.473 1 93.06 201 ILE A N 1
ATOM 1613 C CA . ILE A 1 201 ? -7.734 24.828 -7.402 1 93.06 201 ILE A CA 1
ATOM 1614 C C . ILE A 1 201 ? -6.559 24.219 -6.637 1 93.06 201 ILE A C 1
ATOM 1616 O O . ILE A 1 201 ? -6.02 23.172 -7.035 1 93.06 201 ILE A O 1
ATOM 1620 N N . LEU A 1 202 ? -6.266 24.844 -5.559 1 93.38 202 LEU A N 1
ATOM 1621 C CA . LEU A 1 202 ? -5.176 24.328 -4.738 1 93.38 202 LEU A CA 1
ATOM 1622 C C . LEU A 1 202 ? -5.59 23.047 -4.035 1 93.38 202 LEU A C 1
ATOM 1624 O O . LEU A 1 202 ? -4.805 22.094 -3.947 1 93.38 202 LEU A O 1
ATOM 1628 N N . LYS A 1 203 ? -6.785 23.016 -3.596 1 94.12 203 LYS A N 1
ATOM 1629 C CA . LYS A 1 203 ? -7.328 21.859 -2.881 1 94.12 203 LYS A CA 1
ATOM 1630 C C . LYS A 1 203 ? -7.262 20.594 -3.738 1 94.12 203 LYS A C 1
ATOM 1632 O O . LYS A 1 203 ? -7.039 19.5 -3.225 1 94.12 203 LYS A O 1
ATOM 1637 N N . TYR A 1 204 ? -7.406 20.812 -5.062 1 94.81 204 TYR A N 1
ATOM 1638 C CA . TYR A 1 204 ? -7.434 19.672 -5.98 1 94.81 204 TYR A CA 1
ATOM 1639 C C . TYR A 1 204 ? -6.32 19.781 -7.016 1 94.81 204 TYR A C 1
ATOM 1641 O O . TYR A 1 204 ? -6.555 19.594 -8.211 1 94.81 204 TYR A O 1
ATOM 1649 N N . SER A 1 205 ? -5.137 20.094 -6.531 1 94.5 205 SER A N 1
ATOM 1650 C CA . SER A 1 205 ? -3.959 20.266 -7.379 1 94.5 205 SER A CA 1
ATOM 1651 C C . SER A 1 205 ? -3.068 19.016 -7.332 1 94.5 205 SER A C 1
ATOM 1653 O O . SER A 1 205 ? -1.958 19.031 -7.867 1 94.5 205 SER A O 1
ATOM 1655 N N . PHE A 1 206 ? -3.516 17.984 -6.703 1 95.69 206 PHE A N 1
ATOM 1656 C CA . PHE A 1 206 ? -2.746 16.766 -6.496 1 95.69 206 PHE A CA 1
ATOM 1657 C C . PHE A 1 206 ? -1.331 17.094 -6.031 1 95.69 206 PHE A C 1
ATOM 1659 O O . PHE A 1 206 ? -1.146 17.781 -5.027 1 95.69 206 PHE A O 1
ATOM 1666 N N . PHE A 1 207 ? -0.297 16.656 -6.648 1 97.12 207 PHE A N 1
ATOM 1667 C CA . PHE A 1 207 ? 1.085 16.875 -6.234 1 97.12 207 PHE A CA 1
ATOM 1668 C C . PHE A 1 207 ? 1.729 17.984 -7.051 1 97.12 207 PHE A C 1
ATOM 1670 O O . PHE A 1 207 ? 2.904 18.297 -6.863 1 97.12 207 PHE A O 1
ATOM 1677 N N . ALA A 1 208 ? 1.053 18.641 -7.895 1 96.19 208 ALA A N 1
ATOM 1678 C CA . ALA A 1 208 ? 1.619 19.516 -8.922 1 96.19 208 ALA A CA 1
ATOM 1679 C C . ALA A 1 208 ? 2.285 20.734 -8.297 1 96.19 208 ALA A C 1
ATOM 1681 O O . ALA A 1 208 ? 3.41 21.094 -8.656 1 96.19 208 ALA A O 1
ATOM 1682 N N . ARG A 1 209 ? 1.591 21.359 -7.398 1 93.69 209 ARG A N 1
ATOM 1683 C CA . ARG A 1 209 ? 2.117 22.578 -6.793 1 93.69 209 ARG A CA 1
ATOM 1684 C C . ARG A 1 209 ? 3.467 22.328 -6.129 1 93.69 209 ARG A C 1
ATOM 1686 O O . ARG A 1 209 ? 4.414 23.094 -6.324 1 93.69 209 ARG A O 1
ATOM 1693 N N . GLU A 1 210 ? 3.535 21.297 -5.367 1 94.62 210 GLU A N 1
ATOM 1694 C CA . GLU A 1 210 ? 4.766 20.984 -4.652 1 94.62 210 GLU A CA 1
ATOM 1695 C C . GLU A 1 210 ? 5.895 20.641 -5.625 1 94.62 210 GLU A C 1
ATOM 1697 O O . GLU A 1 210 ? 7.031 21.078 -5.438 1 94.62 210 GLU A O 1
ATOM 1702 N N . ILE A 1 211 ? 5.598 19.922 -6.68 1 96.06 211 ILE A N 1
ATOM 1703 C CA . ILE A 1 211 ? 6.633 19.5 -7.617 1 96.06 211 ILE A CA 1
ATOM 1704 C C . ILE A 1 211 ? 7.148 20.703 -8.398 1 96.06 211 ILE A C 1
ATOM 1706 O O . ILE A 1 211 ? 8.352 20.812 -8.656 1 96.06 211 ILE A O 1
ATOM 1710 N N . VAL A 1 212 ? 6.277 21.594 -8.766 1 94.75 212 VAL A N 1
ATOM 1711 C CA . VAL A 1 212 ? 6.691 22.812 -9.445 1 94.75 212 VAL A CA 1
ATOM 1712 C C . VAL A 1 212 ? 7.629 23.625 -8.547 1 94.75 212 VAL A C 1
ATOM 1714 O O . VAL A 1 212 ? 8.633 24.156 -9.016 1 94.75 212 VAL A O 1
ATOM 1717 N N . LYS A 1 213 ? 7.281 23.672 -7.289 1 93.5 213 LYS A N 1
ATOM 1718 C CA . LYS A 1 213 ? 8.133 24.359 -6.328 1 93.5 213 LYS A CA 1
ATOM 1719 C C . LYS A 1 213 ? 9.516 23.719 -6.258 1 93.5 213 LYS A C 1
ATOM 1721 O O . LYS A 1 213 ? 10.531 24.422 -6.215 1 93.5 213 LYS A O 1
ATOM 1726 N N . TYR A 1 214 ? 9.555 22.422 -6.238 1 94.06 214 TYR A N 1
ATOM 1727 C CA . TYR A 1 214 ? 10.828 21.719 -6.195 1 94.06 214 TYR A CA 1
ATOM 1728 C C . TYR A 1 214 ? 11.641 21.969 -7.457 1 94.06 214 TYR A C 1
ATOM 1730 O O . TYR A 1 214 ? 12.867 22.141 -7.391 1 94.06 214 TYR A O 1
ATOM 1738 N N . PHE A 1 215 ? 11.008 22.031 -8.57 1 93.31 215 PHE A N 1
ATOM 1739 C CA . PHE A 1 215 ? 11.68 22.328 -9.828 1 93.31 215 PHE A CA 1
ATOM 1740 C C . PHE A 1 215 ? 12.266 23.734 -9.805 1 93.31 215 PHE A C 1
ATOM 1742 O O . PHE A 1 215 ? 13.406 23.953 -10.219 1 93.31 215 PHE A O 1
ATOM 1749 N N . TYR A 1 216 ? 11.469 24.609 -9.375 1 91.62 216 TYR A N 1
ATOM 1750 C CA . TYR A 1 216 ? 11.906 26 -9.289 1 91.62 216 TYR A CA 1
ATOM 1751 C C . TYR A 1 216 ? 13.141 26.125 -8.406 1 91.62 216 TYR A C 1
ATOM 1753 O O . TYR A 1 216 ? 14.125 26.781 -8.789 1 91.62 216 TYR A O 1
ATOM 1761 N N . ASN A 1 217 ? 13.07 25.531 -7.227 1 89.25 217 ASN A N 1
ATOM 1762 C CA . ASN A 1 217 ? 14.188 25.578 -6.293 1 89.25 217 ASN A CA 1
ATOM 1763 C C . ASN A 1 217 ? 15.43 24.922 -6.887 1 89.25 217 ASN A C 1
ATOM 1765 O O . ASN A 1 217 ? 16.547 25.406 -6.699 1 89.25 217 ASN A O 1
ATOM 1769 N N . TYR A 1 218 ? 15.258 23.828 -7.543 1 86.56 218 TYR A N 1
ATOM 1770 C CA . TYR A 1 218 ? 16.344 23.125 -8.188 1 86.56 218 TYR A CA 1
ATOM 1771 C C . TYR A 1 218 ? 17.031 24 -9.234 1 86.56 218 TYR A C 1
ATOM 1773 O O . TYR A 1 218 ? 18.266 24.078 -9.281 1 86.56 218 TYR A O 1
ATOM 1781 N N . CYS A 1 219 ? 16.312 24.688 -10.047 1 86.5 219 CYS A N 1
ATOM 1782 C CA . CYS A 1 219 ? 16.828 25.562 -11.102 1 86.5 219 CYS A CA 1
ATOM 1783 C C . CYS A 1 219 ? 17.5 26.797 -10.508 1 86.5 219 CYS A C 1
ATOM 1785 O O . CYS A 1 219 ? 18.547 27.234 -11 1 86.5 219 CYS A O 1
ATOM 1787 N N . HIS A 1 220 ? 16.938 27.344 -9.555 1 85.25 220 HIS A N 1
ATOM 1788 C CA . HIS A 1 220 ? 17.469 28.547 -8.922 1 85.25 220 HIS A CA 1
ATOM 1789 C C . HIS A 1 220 ? 18.797 28.266 -8.227 1 85.25 220 HIS A C 1
ATOM 1791 O O . HIS A 1 220 ? 19.719 29.094 -8.266 1 85.25 220 HIS A O 1
ATOM 1797 N N . GLN A 1 221 ? 18.891 27.125 -7.516 1 77.81 221 GLN A N 1
ATOM 1798 C CA . GLN A 1 221 ? 20.125 26.734 -6.875 1 77.81 221 GLN A CA 1
ATOM 1799 C C . GLN A 1 221 ? 21.234 26.516 -7.906 1 77.81 221 GLN A C 1
ATOM 1801 O O . GLN A 1 221 ? 22.406 26.797 -7.648 1 77.81 221 GLN A O 1
ATOM 1806 N N . ARG A 1 222 ? 20.984 25.938 -9.023 1 69.25 222 ARG A N 1
ATOM 1807 C CA . ARG A 1 222 ? 21.984 25.656 -10.062 1 69.25 222 ARG A CA 1
ATOM 1808 C C . ARG A 1 222 ? 22.469 26.938 -10.711 1 69.25 222 ARG A C 1
ATOM 1810 O O . ARG A 1 222 ? 23.625 27.031 -11.133 1 69.25 222 ARG A O 1
ATOM 1817 N N . ILE A 1 223 ? 21.625 27.844 -10.867 1 65.56 223 ILE A N 1
ATOM 1818 C CA . ILE A 1 223 ? 21.969 29.109 -11.523 1 65.56 223 ILE A CA 1
ATOM 1819 C C . ILE A 1 223 ? 22.672 30.031 -10.523 1 65.56 223 ILE A C 1
ATOM 1821 O O . ILE A 1 223 ? 23.688 30.641 -10.859 1 65.56 223 ILE A O 1
ATOM 1825 N N . LYS A 1 224 ? 22.062 30.453 -9.453 1 60.75 224 LYS A N 1
ATOM 1826 C CA . LYS A 1 224 ? 22.641 31.469 -8.578 1 60.75 224 LYS A CA 1
ATOM 1827 C C . LYS A 1 224 ? 23.703 30.875 -7.652 1 60.75 224 LYS A C 1
ATOM 1829 O O . LYS A 1 224 ? 24.469 31.609 -7.023 1 60.75 224 LYS A O 1
ATOM 1834 N N . GLY A 1 225 ? 24.125 29.656 -8.039 1 54.81 225 GLY A N 1
ATOM 1835 C CA . GLY A 1 225 ? 25.172 29.047 -7.23 1 54.81 225 GLY A CA 1
ATOM 1836 C C . GLY A 1 225 ? 24.781 28.906 -5.77 1 54.81 225 GLY A C 1
ATOM 1837 O O . GLY A 1 225 ? 25.516 28.312 -4.984 1 54.81 225 GLY A O 1
ATOM 1838 N N . GLN A 1 226 ? 24.219 30.031 -5.152 1 44.84 226 GLN A N 1
ATOM 1839 C CA . GLN A 1 226 ? 23.984 30.125 -3.715 1 44.84 226 GLN A CA 1
ATOM 1840 C C . GLN A 1 226 ? 22.766 29.297 -3.297 1 44.84 226 GLN A C 1
ATOM 1842 O O . GLN A 1 226 ? 21.75 29.281 -3.996 1 44.84 226 GLN A O 1
ATOM 1847 N N . THR A 1 227 ? 22.938 28.312 -2.666 1 45.94 227 THR A N 1
ATOM 1848 C CA . THR A 1 227 ? 22 27.453 -1.974 1 45.94 227 THR A CA 1
ATOM 1849 C C . THR A 1 227 ? 20.906 28.266 -1.282 1 45.94 227 THR A C 1
ATOM 1851 O O . THR A 1 227 ? 20.875 28.344 -0.053 1 45.94 227 THR A O 1
ATOM 1854 N N . SER A 1 228 ? 20.766 29.609 -1.653 1 38.84 228 SER A N 1
ATOM 1855 C CA . SER A 1 228 ? 19.812 30.297 -0.801 1 38.84 228 SER A CA 1
ATOM 1856 C C . SER A 1 228 ? 18.422 29.672 -0.911 1 38.84 228 SER A C 1
ATOM 1858 O O . SER A 1 228 ? 17.75 29.812 -1.933 1 38.84 228 SER A O 1
ATOM 1860 N N . LEU A 1 229 ? 18.25 28.453 -0.742 1 43.44 229 LEU A N 1
ATOM 1861 C CA . LEU A 1 229 ? 16.859 28.109 -0.527 1 43.44 229 LEU A CA 1
ATOM 1862 C C . LEU A 1 229 ? 16.078 29.312 -0.003 1 43.44 229 LEU A C 1
ATOM 1864 O O . LEU A 1 229 ? 16.438 29.891 1.019 1 43.44 229 LEU A O 1
ATOM 1868 N N . ASN A 1 230 ? 15.828 30.297 -0.785 1 40.12 230 ASN A N 1
ATOM 1869 C CA . ASN A 1 230 ? 14.945 31.359 -0.294 1 40.12 230 ASN A CA 1
ATOM 1870 C C . ASN A 1 230 ? 14.188 30.906 0.958 1 40.12 230 ASN A C 1
ATOM 1872 O O . ASN A 1 230 ? 13.484 29.906 0.937 1 40.12 230 ASN A O 1
ATOM 1876 N N . LYS A 1 231 ? 14.859 31.078 2.119 1 41.81 231 LYS A N 1
ATOM 1877 C CA . LYS A 1 231 ? 14.289 31.141 3.463 1 41.81 231 LYS A CA 1
ATOM 1878 C C . LYS A 1 231 ? 12.898 31.766 3.443 1 41.81 231 LYS A C 1
ATOM 1880 O O . LYS A 1 231 ? 12.742 32.969 3.725 1 41.81 231 LYS A O 1
ATOM 1885 N N . ASN A 1 232 ? 12.344 31.969 2.27 1 39.5 232 ASN A N 1
ATOM 1886 C CA . ASN A 1 232 ? 11.039 32.469 2.674 1 39.5 232 ASN A CA 1
ATOM 1887 C C . ASN A 1 232 ? 10.734 32.125 4.129 1 39.5 232 ASN A C 1
ATOM 1889 O O . ASN A 1 232 ? 10.969 31 4.574 1 39.5 232 ASN A O 1
ATOM 1893 N N . MET A 1 233 ? 10.93 33.062 4.977 1 37.25 233 MET A N 1
ATOM 1894 C CA . MET A 1 233 ? 10.562 33.125 6.387 1 37.25 233 MET A CA 1
ATOM 1895 C C . MET A 1 233 ? 9.414 32.188 6.699 1 37.25 233 MET A C 1
ATOM 1897 O O . MET A 1 233 ? 8.266 32.438 6.352 1 37.25 233 MET A O 1
ATOM 1901 N N . ASP A 1 234 ? 9.547 30.953 6.387 1 44.09 234 ASP A N 1
ATOM 1902 C CA . ASP A 1 234 ? 8.688 29.984 7.055 1 44.09 234 ASP A CA 1
ATOM 1903 C C . ASP A 1 234 ? 8.062 30.578 8.32 1 44.09 234 ASP A C 1
ATOM 1905 O O . ASP A 1 234 ? 8.773 31.156 9.156 1 44.09 234 ASP A O 1
ATOM 1909 N N . VAL A 1 235 ? 7.027 31.375 8.055 1 48.34 235 VAL A N 1
ATOM 1910 C CA . VAL A 1 235 ? 6.324 31.641 9.305 1 48.34 235 VAL A CA 1
ATOM 1911 C C . VAL A 1 235 ? 6.68 30.578 10.336 1 48.34 235 VAL A C 1
ATOM 1913 O O . VAL A 1 235 ? 6.547 29.375 10.07 1 48.34 235 VAL A O 1
ATOM 1916 N N . PRO A 1 236 ? 7.539 31 11.211 1 57.38 236 PRO A N 1
ATOM 1917 C CA . PRO A 1 236 ? 7.805 30.094 12.328 1 57.38 236 PRO A CA 1
ATOM 1918 C C . PRO A 1 236 ? 6.598 29.219 12.68 1 57.38 236 PRO A C 1
ATOM 1920 O O . PRO A 1 236 ? 5.453 29.672 12.57 1 57.38 236 PRO A O 1
ATOM 1923 N N . TYR A 1 237 ? 6.637 27.891 12.508 1 62.5 237 TYR A N 1
ATOM 1924 C CA . TYR A 1 237 ? 5.691 26.938 13.078 1 62.5 237 TYR A CA 1
ATOM 1925 C C . TYR A 1 237 ? 4.676 26.484 12.039 1 62.5 237 TYR A C 1
ATOM 1927 O O . TYR A 1 237 ? 3.508 26.25 12.359 1 62.5 237 TYR A O 1
ATOM 1935 N N . GLU A 1 238 ? 5.051 26.828 10.656 1 84.75 238 GLU A N 1
ATOM 1936 C CA . GLU A 1 238 ? 4.258 26.203 9.602 1 84.75 238 GLU A CA 1
ATOM 1937 C C . GLU A 1 238 ? 5.023 25.062 8.945 1 84.75 238 GLU A C 1
ATOM 1939 O O . GLU A 1 238 ? 6.211 25.188 8.641 1 84.75 238 GLU A O 1
ATOM 1944 N N . TYR A 1 239 ? 4.434 24.016 8.859 1 92.56 239 TYR A N 1
ATOM 1945 C CA . TYR A 1 239 ? 5.043 22.828 8.281 1 92.56 239 TYR A CA 1
ATOM 1946 C C . TYR A 1 239 ? 4.316 22.406 7.008 1 92.56 239 TYR A C 1
ATOM 1948 O O . TYR A 1 239 ? 3.092 22.516 6.922 1 92.56 239 TYR A O 1
ATOM 1956 N N . VAL A 1 240 ? 5.066 22.078 6 1 95.62 240 VAL A N 1
ATOM 1957 C CA . VAL A 1 240 ? 4.52 21.406 4.824 1 95.62 240 VAL A CA 1
ATOM 1958 C C . VAL A 1 240 ? 5.133 20.016 4.695 1 95.62 240 VAL A C 1
ATOM 1960 O O . VAL A 1 240 ? 6.309 19.875 4.344 1 95.62 240 VAL A O 1
ATOM 1963 N N . LEU A 1 241 ? 4.41 19.078 5.035 1 97.75 241 LEU A N 1
ATOM 1964 C CA . LEU A 1 241 ? 4.848 17.688 4.945 1 97.75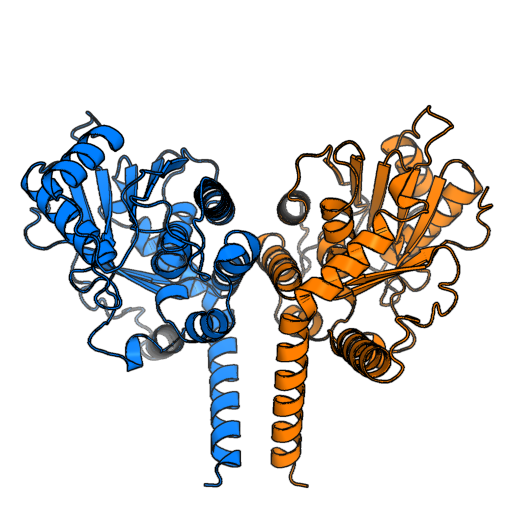 241 LEU A CA 1
ATOM 1965 C C . LEU A 1 241 ? 4.316 17.031 3.674 1 97.75 241 LEU A C 1
ATOM 1967 O O . LEU A 1 241 ? 3.109 17.031 3.428 1 97.75 241 LEU A O 1
ATOM 1971 N N . PHE A 1 242 ? 5.191 16.5 2.859 1 98.38 242 PHE A N 1
ATOM 1972 C CA . PHE A 1 242 ? 4.879 16.031 1.514 1 98.38 242 PHE A CA 1
ATOM 1973 C C . PHE A 1 242 ? 5.285 14.578 1.34 1 98.38 242 PHE A C 1
ATOM 1975 O O . PHE A 1 242 ? 6.457 14.227 1.51 1 98.38 242 PHE A O 1
ATOM 1982 N N . ASN A 1 243 ? 4.332 13.695 1 1 98.62 243 ASN A N 1
ATOM 1983 C CA . ASN A 1 243 ? 4.613 12.289 0.742 1 98.62 243 ASN A CA 1
ATOM 1984 C C . ASN A 1 243 ? 5.402 12.102 -0.548 1 98.62 243 ASN A C 1
ATOM 1986 O O . ASN A 1 243 ? 5.113 12.742 -1.559 1 98.62 243 ASN A O 1
ATOM 1990 N N . THR A 1 244 ? 6.434 11.289 -0.474 1 98.25 244 THR A N 1
ATOM 1991 C CA . THR A 1 244 ? 7.008 10.82 -1.729 1 98.25 244 THR A CA 1
ATOM 1992 C C . THR A 1 244 ? 5.996 9.984 -2.512 1 98.25 244 THR A C 1
ATOM 1994 O O . THR A 1 244 ? 4.938 9.633 -1.986 1 98.25 244 THR A O 1
ATOM 1997 N N . HIS A 1 245 ? 6.355 9.711 -3.785 1 97.88 245 HIS A N 1
ATOM 1998 C CA . HIS A 1 245 ? 5.461 8.883 -4.582 1 97.88 245 HIS A CA 1
ATOM 1999 C C . HIS A 1 245 ? 5.215 7.535 -3.912 1 97.88 245 HIS A C 1
ATOM 2001 O O . HIS A 1 245 ? 4.074 7.066 -3.855 1 97.88 245 HIS A O 1
ATOM 2007 N N . SER A 1 246 ? 6.266 6.859 -3.381 1 97.88 246 SER A N 1
ATOM 2008 C CA . SER A 1 246 ? 6.141 5.57 -2.707 1 97.88 246 SER A CA 1
ATOM 2009 C C . SER A 1 246 ? 5.227 5.668 -1.49 1 97.88 246 SER A C 1
ATOM 2011 O O . SER A 1 246 ? 4.391 4.793 -1.265 1 97.88 246 SER A O 1
ATOM 2013 N N . GLU A 1 247 ? 5.371 6.727 -0.756 1 98.5 247 GLU A N 1
ATOM 2014 C CA . GLU A 1 247 ? 4.562 6.93 0.442 1 98.5 247 GLU A CA 1
ATOM 2015 C C . GLU A 1 247 ? 3.107 7.227 0.084 1 98.5 247 GLU A C 1
ATOM 2017 O O . GLU A 1 247 ? 2.189 6.789 0.78 1 98.5 247 GLU A O 1
ATOM 2022 N N . TYR A 1 248 ? 2.943 8.016 -0.968 1 98.75 248 TYR A N 1
ATOM 2023 C CA . TYR A 1 248 ? 1.595 8.266 -1.465 1 98.75 248 TYR A CA 1
ATOM 2024 C C . TYR A 1 248 ? 0.894 6.961 -1.826 1 98.75 248 TYR A C 1
ATOM 2026 O O . TYR A 1 248 ? -0.279 6.766 -1.496 1 98.75 248 TYR A O 1
ATOM 2034 N N . ILE A 1 249 ? 1.588 6.086 -2.506 1 98.62 249 ILE A N 1
ATOM 2035 C CA . ILE A 1 249 ? 1.012 4.809 -2.906 1 98.62 249 ILE A CA 1
ATOM 2036 C C . ILE A 1 249 ? 0.69 3.977 -1.666 1 98.62 249 ILE A C 1
ATOM 2038 O O . ILE A 1 249 ? -0.316 3.262 -1.634 1 98.62 249 ILE A O 1
ATOM 2042 N N . MET A 1 250 ? 1.536 4.039 -0.652 1 98.62 250 MET A N 1
ATOM 2043 C CA . MET A 1 250 ? 1.259 3.342 0.602 1 98.62 250 MET A CA 1
ATOM 2044 C C . MET A 1 250 ? -0.021 3.865 1.244 1 98.62 250 MET A C 1
ATOM 2046 O O . MET A 1 250 ? -0.839 3.086 1.734 1 98.62 250 MET A O 1
ATOM 2050 N N . ALA A 1 251 ? -0.16 5.184 1.263 1 98.75 251 ALA A N 1
ATOM 2051 C CA . ALA A 1 251 ? -1.382 5.773 1.801 1 98.75 251 ALA A CA 1
ATOM 2052 C C . ALA A 1 251 ? -2.605 5.316 1.012 1 98.75 251 ALA A C 1
ATOM 2054 O O . ALA A 1 251 ? -3.646 5 1.595 1 98.75 251 ALA A O 1
ATOM 2055 N N . TYR A 1 252 ? -2.416 5.32 -0.294 1 98.81 252 TYR A N 1
ATOM 2056 C CA . TYR A 1 252 ? -3.5 4.879 -1.163 1 98.81 252 TYR A CA 1
ATOM 2057 C C . TYR A 1 252 ? -3.85 3.418 -0.899 1 98.81 252 TYR A C 1
ATOM 2059 O O . TYR A 1 252 ? -5.027 3.068 -0.775 1 98.81 252 TYR A O 1
ATOM 2067 N N . ALA A 1 253 ? -2.877 2.562 -0.779 1 98.62 253 ALA A N 1
ATOM 2068 C CA . ALA A 1 253 ? -3.088 1.156 -0.442 1 98.62 253 ALA A CA 1
ATOM 2069 C C . ALA A 1 253 ? -3.807 1.017 0.896 1 98.62 253 ALA A C 1
ATOM 2071 O O . ALA A 1 253 ? -4.691 0.169 1.049 1 98.62 253 ALA A O 1
ATOM 2072 N N . THR A 1 254 ? -3.436 1.853 1.825 1 98.56 254 THR A N 1
ATOM 2073 C CA . THR A 1 254 ? -4.047 1.825 3.15 1 98.56 254 THR A CA 1
ATOM 2074 C C . THR A 1 254 ? -5.535 2.15 3.066 1 98.56 254 THR A C 1
ATOM 2076 O O . THR A 1 254 ? -6.363 1.441 3.643 1 98.56 254 THR A O 1
ATOM 2079 N N . MET A 1 255 ? -5.848 3.178 2.293 1 98.25 255 MET A N 1
ATOM 2080 C CA . MET A 1 255 ? -7.25 3.551 2.123 1 98.25 255 MET A CA 1
ATOM 2081 C C . MET A 1 255 ? -8.047 2.4 1.522 1 98.25 255 MET A C 1
ATOM 2083 O O . MET A 1 255 ? -9.117 2.051 2.027 1 98.25 255 MET A O 1
ATOM 2087 N N . LEU A 1 256 ? -7.477 1.786 0.508 1 97.62 256 LEU A N 1
ATOM 2088 C CA . LEU A 1 256 ? -8.203 0.798 -0.28 1 97.62 256 LEU A CA 1
ATOM 2089 C C . LEU A 1 256 ? -8.336 -0.517 0.481 1 97.62 256 LEU A C 1
ATOM 2091 O O . LEU A 1 256 ? -9.32 -1.238 0.32 1 97.62 256 LEU A O 1
ATOM 2095 N N . ASN A 1 257 ? -7.332 -0.84 1.333 1 97.12 257 ASN A N 1
ATOM 2096 C CA . ASN A 1 257 ? -7.293 -2.182 1.904 1 97.12 257 ASN A CA 1
ATOM 2097 C C . ASN A 1 257 ? -7.703 -2.178 3.375 1 97.12 257 ASN A C 1
ATOM 2099 O O . ASN A 1 257 ? -8.117 -3.207 3.91 1 97.12 257 ASN A O 1
ATOM 2103 N N . ALA A 1 258 ? -7.586 -1.056 4.027 1 97 258 ALA A N 1
ATOM 2104 C CA . ALA A 1 258 ? -7.984 -0.996 5.434 1 97 258 ALA A CA 1
ATOM 2105 C C . ALA A 1 258 ? -9.406 -0.471 5.578 1 97 258 ALA A C 1
ATOM 2107 O O . ALA A 1 258 ? -10.188 -0.98 6.391 1 97 258 ALA A O 1
ATOM 2108 N N . HIS A 1 259 ? -9.711 0.541 4.789 1 95.94 259 HIS A N 1
ATOM 2109 C CA . HIS A 1 259 ? -11.039 1.138 4.875 1 95.94 259 HIS A CA 1
ATOM 2110 C C . HIS A 1 259 ? -11.938 0.644 3.748 1 95.94 259 HIS A C 1
ATOM 2112 O O . HIS A 1 259 ? -12.531 1.447 3.027 1 95.94 259 HIS A O 1
ATOM 2118 N N . GLU A 1 260 ? -12.148 -0.64 3.67 1 92.06 260 GLU A N 1
ATOM 2119 C CA . GLU A 1 260 ? -12.875 -1.267 2.57 1 92.06 260 GLU A CA 1
ATOM 2120 C C . GLU A 1 260 ? -14.32 -0.78 2.514 1 92.06 260 GLU A C 1
ATOM 2122 O O . GLU A 1 260 ? -14.867 -0.571 1.431 1 92.06 260 GLU A O 1
ATOM 2127 N N . SER A 1 261 ? -14.93 -0.524 3.658 1 91.38 261 SER A N 1
ATOM 2128 C CA . SER A 1 261 ? -16.328 -0.136 3.734 1 91.38 261 SER A CA 1
ATOM 2129 C C . SER A 1 261 ? -16.547 1.27 3.182 1 91.38 261 SER A C 1
ATOM 2131 O O . SER A 1 261 ? -17.688 1.674 2.924 1 91.38 261 SER A O 1
ATOM 2133 N N . GLN A 1 262 ? -15.375 1.998 3.035 1 91.31 262 GLN A N 1
ATOM 2134 C CA . GLN A 1 262 ? -15.484 3.4 2.65 1 91.31 262 GLN A CA 1
ATOM 2135 C C . GLN A 1 262 ? -15.031 3.611 1.208 1 91.31 262 GLN A C 1
ATOM 2137 O O . GLN A 1 262 ? -14.984 4.746 0.728 1 91.31 262 GLN A O 1
ATOM 2142 N N . VAL A 1 263 ? -14.672 2.539 0.545 1 92.44 263 VAL A N 1
ATOM 2143 C CA . VAL A 1 263 ? -14.18 2.66 -0.825 1 92.44 263 VAL A CA 1
ATOM 2144 C C . VAL A 1 263 ? -15.359 2.65 -1.795 1 92.44 263 VAL A C 1
ATOM 2146 O O . VAL A 1 263 ? -16 1.615 -1.989 1 92.44 263 VAL A O 1
ATOM 2149 N N . VAL A 1 264 ? -15.664 3.756 -2.312 1 90.56 264 VAL A N 1
ATOM 2150 C CA . VAL A 1 264 ? -16.75 3.922 -3.281 1 90.56 264 VAL A CA 1
ATOM 2151 C C . VAL A 1 264 ? -16.203 4.605 -4.535 1 90.56 264 VAL A C 1
ATOM 2153 O O . VAL A 1 264 ? -15.102 5.152 -4.531 1 90.56 264 VAL A O 1
ATOM 2156 N N . TRP A 1 265 ? -16.969 4.664 -5.57 1 88 265 TRP A N 1
ATOM 2157 C CA . TRP A 1 265 ? -16.5 5.016 -6.902 1 88 265 TRP A CA 1
ATOM 2158 C C . TRP A 1 265 ? -15.953 6.441 -6.93 1 88 265 TRP A C 1
ATOM 2160 O O . TRP A 1 265 ? -14.938 6.719 -7.574 1 88 265 TRP A O 1
ATOM 2170 N N . PHE A 1 266 ? -16.578 7.379 -6.27 1 90.12 266 PHE A N 1
ATOM 2171 C CA . PHE A 1 266 ? -16.156 8.773 -6.359 1 90.12 266 PHE A CA 1
ATOM 2172 C C . PHE A 1 266 ? -14.898 9.016 -5.539 1 90.12 266 PHE A C 1
ATOM 2174 O O . PHE A 1 266 ? -14.211 10.023 -5.727 1 90.12 266 PHE A O 1
ATOM 2181 N N . ARG A 1 267 ? -14.586 8.164 -4.59 1 93.5 267 ARG A N 1
ATOM 2182 C CA . ARG A 1 267 ? -13.422 8.305 -3.721 1 93.5 267 ARG A CA 1
ATOM 2183 C C . ARG A 1 267 ? -12.125 8.125 -4.504 1 93.5 267 ARG A C 1
ATOM 2185 O O . ARG A 1 267 ? -11.086 8.672 -4.129 1 93.5 267 ARG A O 1
ATOM 2192 N N . TYR A 1 268 ? -12.195 7.371 -5.641 1 94.81 268 TYR A N 1
ATOM 2193 C CA . TYR A 1 268 ? -11.023 7.215 -6.488 1 94.81 268 TYR A CA 1
ATOM 2194 C C . TYR A 1 268 ? -10.609 8.547 -7.098 1 94.81 268 TYR A C 1
ATOM 2196 O O . TYR A 1 268 ? -9.43 8.898 -7.105 1 94.81 268 TYR A O 1
ATOM 2204 N N . GLY A 1 269 ? -11.648 9.242 -7.586 1 94.25 269 GLY A N 1
ATOM 2205 C CA . GLY A 1 269 ? -11.383 10.555 -8.148 1 94.25 269 GLY A CA 1
ATOM 2206 C C . GLY A 1 269 ? -10.914 11.562 -7.117 1 94.25 269 GLY A C 1
ATOM 2207 O O . GLY A 1 269 ? -9.953 12.297 -7.348 1 94.25 269 GLY A O 1
ATOM 2208 N N . TRP A 1 270 ? -11.586 11.547 -5.973 1 95.69 270 TRP A N 1
ATOM 2209 C CA . TRP A 1 270 ? -11.203 12.469 -4.906 1 95.69 270 TRP A CA 1
ATOM 2210 C C . TRP A 1 270 ? -9.75 12.242 -4.496 1 95.69 270 TRP A C 1
ATOM 2212 O O . TRP A 1 270 ? -8.984 13.203 -4.367 1 95.69 270 TRP A O 1
ATOM 2222 N N . TRP A 1 271 ? -9.414 10.977 -4.34 1 97.25 271 TRP A N 1
ATOM 2223 C CA . TRP A 1 271 ? -8.07 10.617 -3.895 1 97.25 271 TRP A CA 1
ATOM 2224 C C . TRP A 1 271 ? -7.016 11.102 -4.883 1 97.25 271 TRP A C 1
ATOM 2226 O O . TRP A 1 271 ? -5.984 11.641 -4.48 1 97.25 271 TRP A O 1
ATOM 2236 N N . PHE A 1 272 ? -7.293 10.945 -6.121 1 95.94 272 PHE A N 1
ATOM 2237 C CA . PHE A 1 272 ? -6.336 11.297 -7.168 1 95.94 272 PHE A CA 1
ATOM 2238 C C . PHE A 1 272 ? -6.098 12.797 -7.199 1 95.94 272 PHE A C 1
ATOM 2240 O O . PHE A 1 272 ? -4.953 13.25 -7.301 1 95.94 272 PHE A O 1
ATOM 2247 N N . PHE A 1 273 ? -7.105 13.578 -6.992 1 96.25 273 PHE A N 1
ATOM 2248 C CA . PHE A 1 273 ? -7.008 15.008 -7.238 1 96.25 273 PHE A CA 1
ATOM 2249 C C . PHE A 1 273 ? -6.699 15.758 -5.945 1 96.25 273 PHE A C 1
ATOM 2251 O O . PHE A 1 273 ? -6.203 16.891 -5.98 1 96.25 273 PHE A O 1
ATOM 2258 N N . SER A 1 274 ? -7.02 15.219 -4.836 1 97.25 274 SER A N 1
ATOM 2259 C CA . SER A 1 274 ? -6.918 15.953 -3.578 1 97.25 274 SER A CA 1
ATOM 2260 C C . SER A 1 274 ? -5.461 16.172 -3.184 1 97.25 274 SER A C 1
ATOM 2262 O O . SER A 1 274 ? -4.707 15.211 -3.01 1 97.25 274 SER A O 1
ATOM 2264 N N . ARG A 1 275 ? -5.098 17.391 -2.939 1 97.56 275 ARG A N 1
ATOM 2265 C CA . ARG A 1 275 ? -3.756 17.734 -2.48 1 97.56 275 ARG A CA 1
ATOM 2266 C C . ARG A 1 275 ? -3.477 17.141 -1.106 1 97.56 275 ARG A C 1
ATOM 2268 O O . ARG A 1 275 ? -2.328 16.828 -0.781 1 97.56 275 ARG A O 1
ATOM 2275 N 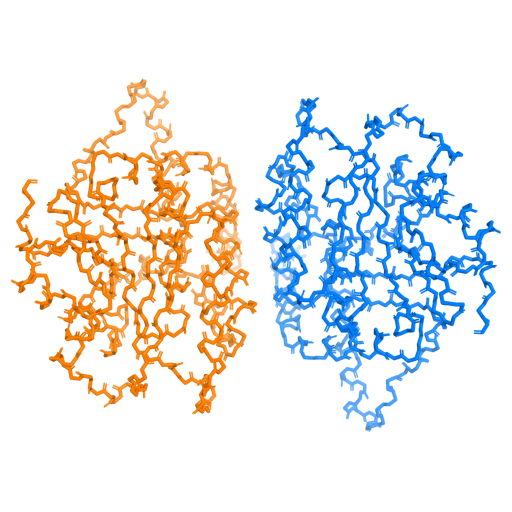N . LEU A 1 276 ? -4.465 16.875 -0.343 1 97.5 276 LEU A N 1
ATOM 2276 C CA . LEU A 1 276 ? -4.336 16.5 1.062 1 97.5 276 LEU A CA 1
ATOM 2277 C C . LEU A 1 276 ? -3.766 15.094 1.201 1 97.5 276 LEU A C 1
ATOM 2279 O O . LEU A 1 276 ? -3.215 14.742 2.246 1 97.5 276 LEU A O 1
ATOM 2283 N N . THR A 1 277 ? -3.908 14.258 0.144 1 97.62 277 THR A N 1
ATOM 2284 C CA . THR A 1 277 ? -3.348 12.914 0.197 1 97.62 277 THR A CA 1
ATOM 2285 C C . THR A 1 277 ? -1.864 12.93 -0.158 1 97.62 277 THR A C 1
ATOM 2287 O O . THR A 1 277 ? -1.148 11.953 0.096 1 97.62 277 THR A O 1
ATOM 2290 N N . TYR A 1 278 ? -1.386 14.094 -0.701 1 98.38 278 TYR A N 1
ATOM 2291 C CA . TYR A 1 278 ? 0 14.234 -1.131 1 98.38 278 TYR A CA 1
ATOM 2292 C C . TYR A 1 278 ? 0.797 15.07 -0.136 1 98.38 278 TYR A C 1
ATOM 2294 O O . TYR A 1 278 ? 1.938 14.734 0.19 1 98.38 278 TYR A O 1
ATOM 2302 N N . ALA A 1 279 ? 0.106 16.141 0.346 1 98 279 ALA A N 1
ATOM 2303 C CA . ALA A 1 279 ? 0.809 17.109 1.186 1 98 279 ALA A CA 1
ATOM 2304 C C . ALA A 1 279 ? -0.122 17.688 2.244 1 98 279 ALA A C 1
ATOM 2306 O O . ALA A 1 279 ? -1.305 17.922 1.983 1 98 279 ALA A O 1
ATOM 2307 N N . ASN A 1 280 ? 0.413 17.859 3.361 1 98 280 ASN A N 1
ATOM 2308 C CA . ASN A 1 280 ? -0.271 18.562 4.441 1 98 280 ASN A CA 1
ATOM 2309 C C . ASN A 1 280 ? 0.463 19.844 4.832 1 98 280 ASN A C 1
ATOM 2311 O O . ASN A 1 280 ? 1.68 19.828 5.027 1 98 280 ASN A O 1
ATOM 2315 N N . GLU A 1 281 ? -0.267 20.875 4.859 1 96.25 281 GLU A N 1
ATOM 2316 C CA . GLU A 1 281 ? 0.199 22.125 5.453 1 96.25 281 GLU A CA 1
ATOM 2317 C C . GLU A 1 281 ? -0.374 22.312 6.852 1 96.25 281 GLU A C 1
ATOM 2319 O O . GLU A 1 281 ? -1.593 22.344 7.031 1 96.25 281 GLU A O 1
ATOM 2324 N N . LEU A 1 282 ? 0.509 22.391 7.812 1 95.94 282 LEU A N 1
ATOM 2325 C CA . LEU A 1 282 ? 0.105 22.531 9.211 1 95.94 282 LEU A CA 1
ATOM 2326 C C . LEU A 1 282 ? 0.442 23.922 9.734 1 95.94 282 LEU A C 1
ATOM 2328 O O . LEU A 1 282 ? 1.562 24.406 9.555 1 95.94 282 LEU A O 1
ATOM 2332 N N . LYS A 1 283 ? -0.499 24.531 10.336 1 93.44 283 LYS A N 1
ATOM 2333 C CA . LYS A 1 283 ? -0.345 25.844 10.93 1 93.44 283 LYS A CA 1
ATOM 2334 C C . LYS A 1 283 ? -0.633 25.812 12.422 1 93.44 283 LYS A C 1
ATOM 2336 O O . LYS A 1 283 ? -1.564 25.141 12.867 1 93.44 283 LYS A O 1
ATOM 2341 N N . LEU A 1 284 ? 0.147 26.562 13.078 1 91.5 284 LEU A N 1
ATOM 2342 C CA . LEU A 1 284 ? -0.075 26.688 14.516 1 91.5 284 LEU A CA 1
ATOM 2343 C C . LEU A 1 284 ? -1.398 27.375 14.805 1 91.5 284 LEU A C 1
ATOM 2345 O O . LEU A 1 284 ? -1.744 28.359 14.148 1 91.5 284 LEU A O 1
ATOM 2349 N N . PHE A 1 285 ? -2.123 26.828 15.82 1 91.38 285 PHE A N 1
ATOM 2350 C CA . PHE A 1 285 ? -3.32 27.531 16.281 1 91.38 285 PHE A CA 1
ATOM 2351 C C . PHE A 1 285 ? -2.98 28.938 16.75 1 91.38 285 PHE A C 1
ATOM 2353 O O . PHE A 1 285 ? -1.944 29.156 17.375 1 91.38 285 PHE A O 1
ATOM 2360 N N . LYS A 1 286 ? -3.809 29.828 16.422 1 78.44 286 LYS A N 1
ATOM 2361 C CA . LYS A 1 286 ? -3.58 31.203 16.828 1 78.44 286 LYS A CA 1
ATOM 2362 C C . LYS A 1 286 ? -3.646 31.359 18.344 1 78.44 286 LYS A C 1
ATOM 2364 O O . LYS A 1 286 ? -4.387 30.641 19.016 1 78.44 286 LYS A O 1
ATOM 2369 N N . GLY A 1 287 ? -2.957 32.25 18.891 1 69.88 287 GLY A N 1
ATOM 2370 C CA . GLY A 1 287 ? -3.047 32.625 20.297 1 69.88 287 GLY A CA 1
ATOM 2371 C C . GLY A 1 287 ? -2.146 31.828 21.203 1 69.88 287 GLY A C 1
ATOM 2372 O O . GLY A 1 287 ? -2.137 32.031 22.422 1 69.88 287 GLY A O 1
ATOM 2373 N N . GLN A 1 288 ? -1.447 30.906 20.547 1 71.94 288 GLN A N 1
ATOM 2374 C CA . GLN A 1 288 ? -0.6 30.078 21.406 1 71.94 288 GLN A CA 1
ATOM 2375 C C . GLN A 1 288 ? 0.712 30.797 21.734 1 71.94 288 GLN A C 1
ATOM 2377 O O . GLN A 1 288 ? 1.239 31.547 20.891 1 71.94 288 GLN A O 1
ATOM 2382 N N . ILE A 1 289 ? 1.059 30.875 23 1 55.69 289 ILE A N 1
ATOM 2383 C CA . ILE A 1 289 ? 2.307 31.484 23.453 1 55.69 289 ILE A CA 1
ATOM 2384 C C . ILE A 1 289 ? 3.467 30.516 23.219 1 55.69 289 ILE A C 1
ATOM 2386 O O . ILE A 1 289 ? 3.461 29.391 23.719 1 55.69 289 ILE A O 1
ATOM 2390 N N . ILE A 1 290 ? 4.277 30.781 22.156 1 56.03 290 ILE A N 1
ATOM 2391 C CA . ILE A 1 290 ? 5.469 29.984 21.875 1 56.03 290 ILE A CA 1
ATOM 2392 C C . ILE A 1 290 ? 6.598 30.391 22.812 1 56.03 290 ILE A C 1
ATOM 2394 O O . ILE A 1 290 ? 6.996 31.562 22.859 1 56.03 290 ILE A O 1
ATOM 2398 N N . ASN A 1 291 ? 6.742 29.672 23.891 1 49.47 291 ASN A N 1
ATOM 2399 C CA . ASN A 1 291 ? 7.844 30.031 24.766 1 49.47 291 ASN A CA 1
ATOM 2400 C C . ASN A 1 291 ? 9.195 29.625 24.188 1 49.47 291 ASN A C 1
ATOM 2402 O O . ASN A 1 291 ? 9.297 28.609 23.5 1 49.47 291 ASN A O 1
ATOM 2406 N N . MET B 1 1 ? -5.777 7.711 -39.094 1 60.44 1 MET B N 1
ATOM 2407 C CA . MET B 1 1 ? -6.023 8.062 -37.719 1 60.44 1 MET B CA 1
ATOM 2408 C C . MET B 1 1 ? -4.781 8.688 -37.062 1 60.44 1 MET B C 1
ATOM 2410 O O . MET B 1 1 ? -3.686 8.141 -37.188 1 60.44 1 MET B O 1
ATOM 2414 N N . SER B 1 2 ? -4.797 9.93 -36.75 1 81.06 2 SER B N 1
ATOM 2415 C CA . SER B 1 2 ? -3.641 10.641 -36.219 1 81.06 2 SER B CA 1
ATOM 2416 C C . SER B 1 2 ? -3.135 9.992 -34.938 1 81.06 2 SER B C 1
ATOM 2418 O O . SER B 1 2 ? -3.885 9.297 -34.25 1 81.06 2 SER B O 1
ATOM 2420 N N . TRP B 1 3 ? -1.869 9.883 -34.875 1 81.94 3 TRP B N 1
ATOM 2421 C CA . TRP B 1 3 ? -1.198 9.359 -33.688 1 81.94 3 TRP B CA 1
ATOM 2422 C C . TRP B 1 3 ? -1.885 9.836 -32.406 1 81.94 3 TRP B C 1
ATOM 2424 O O . TRP B 1 3 ? -2.062 9.062 -31.469 1 81.94 3 TRP B O 1
ATOM 2434 N N . MET B 1 4 ? -2.385 10.969 -32.438 1 81.62 4 MET B N 1
ATOM 2435 C CA . MET B 1 4 ? -3.072 11.539 -31.281 1 81.62 4 MET B CA 1
ATOM 2436 C C . MET B 1 4 ? -4.41 10.844 -31.047 1 81.62 4 MET B C 1
ATOM 2438 O O . MET B 1 4 ? -4.785 10.578 -29.906 1 81.62 4 MET B O 1
ATOM 2442 N N . SER B 1 5 ? -5.023 10.594 -32.125 1 82 5 SER B N 1
ATOM 2443 C CA . SER B 1 5 ? -6.293 9.883 -32.031 1 82 5 SER B CA 1
ATOM 2444 C C . SER B 1 5 ? -6.098 8.477 -31.469 1 82 5 SER B C 1
ATOM 2446 O O . SER B 1 5 ? -6.887 8.016 -30.641 1 82 5 SER B O 1
ATOM 2448 N N . PHE B 1 6 ? -5.094 7.91 -31.891 1 86 6 PHE B N 1
ATOM 2449 C CA . PHE B 1 6 ? -4.785 6.566 -31.422 1 86 6 PHE B CA 1
ATOM 2450 C C . PHE B 1 6 ? -4.512 6.574 -29.922 1 86 6 PHE B C 1
ATOM 2452 O O . PHE B 1 6 ? -5.051 5.75 -29.172 1 86 6 PHE B O 1
ATOM 2459 N N . VAL B 1 7 ? -3.756 7.434 -29.469 1 85.44 7 VAL B N 1
ATOM 2460 C CA . VAL B 1 7 ? -3.396 7.535 -28.062 1 85.44 7 VAL B CA 1
ATOM 2461 C C . VAL B 1 7 ? -4.645 7.809 -27.219 1 85.44 7 VAL B C 1
ATOM 2463 O O . VAL B 1 7 ? -4.832 7.215 -26.156 1 85.44 7 VAL B O 1
ATOM 2466 N N . PHE B 1 8 ? -5.426 8.656 -27.766 1 86.19 8 PHE B N 1
ATOM 2467 C CA . PHE B 1 8 ? -6.66 9 -27.062 1 86.19 8 PHE B CA 1
ATOM 2468 C C . PHE B 1 8 ? -7.559 7.773 -26.938 1 86.19 8 PHE B C 1
ATOM 2470 O O . PHE B 1 8 ? -8.133 7.531 -25.859 1 86.19 8 PHE B O 1
ATOM 2477 N N . LYS B 1 9 ? -7.695 7.066 -27.969 1 88.88 9 LYS B N 1
ATOM 2478 C CA . LYS B 1 9 ? -8.516 5.859 -27.938 1 88.88 9 LYS B CA 1
ATOM 2479 C C . LYS B 1 9 ? -7.93 4.82 -26.984 1 88.88 9 LYS B C 1
ATOM 2481 O O . LYS B 1 9 ? -8.672 4.137 -26.281 1 88.88 9 LYS B O 1
ATOM 2486 N N . ALA B 1 10 ? -6.637 4.738 -26.953 1 90.31 10 ALA B N 1
ATOM 2487 C CA . ALA B 1 10 ? -5.965 3.793 -26.078 1 90.31 10 ALA B CA 1
ATOM 2488 C C . ALA B 1 10 ? -6.191 4.152 -24.609 1 90.31 10 ALA B C 1
ATOM 2490 O O . ALA B 1 10 ? -6.445 3.275 -23.781 1 90.31 10 ALA B O 1
ATOM 2491 N N . ILE B 1 11 ? -6.148 5.367 -24.328 1 90.12 11 ILE B N 1
ATOM 2492 C CA . ILE B 1 11 ? -6.348 5.836 -22.953 1 90.12 11 ILE B CA 1
ATOM 2493 C C . ILE B 1 11 ? -7.793 5.59 -22.531 1 90.12 11 ILE B C 1
ATOM 2495 O O . ILE B 1 11 ? -8.055 5.172 -21.391 1 90.12 11 ILE B O 1
ATOM 2499 N N . LYS B 1 12 ? -8.672 5.867 -23.438 1 91.25 12 LYS B N 1
ATOM 2500 C CA . LYS B 1 12 ? -10.086 5.625 -23.156 1 91.25 12 LYS B CA 1
ATOM 2501 C C . LYS B 1 12 ? -10.344 4.145 -22.891 1 91.25 12 LYS B C 1
ATOM 2503 O O . LYS B 1 12 ? -11.078 3.797 -21.969 1 91.25 12 LYS B O 1
ATOM 2508 N N . LEU B 1 13 ? -9.773 3.373 -23.734 1 93.94 13 LEU B N 1
ATOM 2509 C CA . LEU B 1 13 ? -9.938 1.936 -23.562 1 93.94 13 LEU B CA 1
ATOM 2510 C C . LEU B 1 13 ? -9.352 1.481 -22.234 1 93.94 13 LEU B C 1
ATOM 2512 O O . LEU B 1 13 ? -9.961 0.686 -21.516 1 93.94 13 LEU B O 1
ATOM 2516 N N . TYR B 1 14 ? -8.164 1.994 -21.922 1 94.12 14 TYR B N 1
ATOM 2517 C CA . TYR B 1 14 ? -7.559 1.658 -20.641 1 94.12 14 TYR B CA 1
ATOM 2518 C C . TYR B 1 14 ? -8.469 2.055 -19.484 1 94.12 14 TYR B C 1
ATOM 2520 O O . TYR B 1 14 ? -8.648 1.284 -18.531 1 94.12 14 TYR B O 1
ATOM 2528 N N . PHE B 1 15 ? -9 3.262 -19.562 1 94.25 15 PHE B N 1
ATOM 2529 C CA . PHE B 1 15 ? -9.875 3.764 -18.516 1 94.25 15 PHE B CA 1
ATOM 2530 C C . PHE B 1 15 ? -11.102 2.877 -18.359 1 94.25 15 PHE B C 1
ATOM 2532 O O . PHE B 1 15 ? -11.523 2.568 -17.25 1 94.25 15 PHE B O 1
ATOM 2539 N N . LEU B 1 16 ? -11.68 2.467 -19.438 1 95.5 16 LEU B N 1
ATOM 2540 C CA . LEU B 1 16 ? -12.844 1.591 -19.406 1 95.5 16 LEU B CA 1
ATOM 2541 C C . LEU B 1 16 ? -12.5 0.25 -18.766 1 95.5 16 LEU B C 1
ATOM 2543 O O . LEU B 1 16 ? -13.25 -0.254 -17.922 1 95.5 16 LEU B O 1
ATOM 2547 N N . LEU B 1 17 ? -11.375 -0.315 -19.156 1 96.38 17 LEU B N 1
ATOM 2548 C CA . LEU B 1 17 ? -10.93 -1.579 -18.578 1 96.38 17 LEU B CA 1
ATOM 2549 C C . LEU B 1 17 ? -10.656 -1.428 -17.078 1 96.38 17 LEU B C 1
ATOM 2551 O O . LEU B 1 17 ? -10.938 -2.336 -16.297 1 96.38 17 LEU B O 1
ATOM 2555 N N . TRP B 1 18 ? -10.078 -0.271 -16.734 1 96.62 18 TRP B N 1
ATOM 2556 C CA . TRP B 1 18 ? -9.789 -0.001 -15.328 1 96.62 18 TRP B CA 1
ATOM 2557 C C . TRP B 1 18 ? -11.078 0.093 -14.516 1 96.62 18 TRP B C 1
ATOM 2559 O O . TRP B 1 18 ? -11.164 -0.443 -13.406 1 96.62 18 TRP B O 1
ATOM 2569 N N . CYS B 1 19 ? -12.109 0.733 -15.055 1 96.38 19 CYS B N 1
ATOM 2570 C CA . CYS B 1 19 ? -13.414 0.769 -14.406 1 96.38 19 CYS B CA 1
ATOM 2571 C C . CYS B 1 19 ? -13.969 -0.638 -14.219 1 96.38 19 CYS B C 1
ATOM 2573 O O . CYS B 1 19 ? -14.5 -0.964 -13.156 1 96.38 19 CYS B O 1
ATOM 2575 N N . GLY B 1 20 ? -13.82 -1.423 -15.305 1 96.19 20 GLY B N 1
ATOM 2576 C CA . GLY B 1 20 ? -14.211 -2.818 -15.188 1 96.19 20 GLY B CA 1
ATOM 2577 C C . GLY B 1 20 ? -13.445 -3.561 -14.109 1 96.19 20 GLY B C 1
ATOM 2578 O O . GLY B 1 20 ? -14.016 -4.359 -13.367 1 96.19 20 GLY B O 1
ATOM 2579 N N . TYR B 1 21 ? -12.133 -3.26 -14.07 1 96.94 21 TYR B N 1
ATOM 2580 C CA . TYR B 1 21 ? -11.258 -3.879 -13.086 1 96.94 21 TYR B CA 1
ATOM 2581 C C . TYR B 1 21 ? -11.742 -3.596 -11.664 1 96.94 21 TYR B C 1
ATOM 2583 O O . TYR B 1 21 ? -11.805 -4.5 -10.836 1 96.94 21 TYR B O 1
ATOM 2591 N N . VAL B 1 22 ? -12.18 -2.365 -11.359 1 96.19 22 VAL B N 1
ATOM 2592 C CA . VAL B 1 22 ? -12.688 -1.959 -10.055 1 96.19 22 VAL B CA 1
ATOM 2593 C C . VAL B 1 22 ? -14.078 -2.566 -9.836 1 96.19 22 VAL B C 1
ATOM 2595 O O . VAL B 1 22 ? -14.367 -3.078 -8.75 1 96.19 22 VAL B O 1
ATOM 2598 N N . TRP B 1 23 ? -14.859 -2.604 -10.859 1 94.88 23 TRP B N 1
ATOM 2599 C CA . TRP B 1 23 ? -16.234 -3.074 -10.773 1 94.88 23 TRP B CA 1
ATOM 2600 C C . TRP B 1 23 ? -16.281 -4.57 -10.484 1 94.88 23 TRP B C 1
ATOM 2602 O O . TRP B 1 23 ? -17.141 -5.035 -9.719 1 94.88 23 TRP B O 1
ATOM 2612 N N . PHE B 1 24 ? -15.359 -5.336 -11.008 1 96.5 24 PHE B N 1
ATOM 2613 C CA . PHE B 1 24 ? -15.406 -6.789 -10.922 1 96.5 24 PHE B CA 1
ATOM 2614 C C . PHE B 1 24 ? -14.688 -7.285 -9.672 1 96.5 24 PHE B C 1
ATOM 2616 O O . PHE B 1 24 ? -14.414 -8.477 -9.539 1 96.5 24 PHE B O 1
ATOM 2623 N N . ALA B 1 25 ? -14.375 -6.418 -8.773 1 96.56 25 ALA B N 1
ATOM 2624 C CA . ALA B 1 25 ? -13.633 -6.789 -7.57 1 96.56 25 ALA B CA 1
ATOM 2625 C C . ALA B 1 25 ? -14.328 -7.93 -6.828 1 96.56 25 ALA B C 1
ATOM 2627 O O . ALA B 1 25 ? -13.68 -8.891 -6.41 1 96.56 25 ALA B O 1
ATOM 2628 N N . GLY B 1 26 ? -15.633 -7.836 -6.66 1 95.56 26 GLY B N 1
ATOM 2629 C CA . GLY B 1 26 ? -16.375 -8.891 -5.98 1 95.56 26 GLY B CA 1
ATOM 2630 C C . GLY B 1 26 ? -16.297 -10.227 -6.688 1 95.56 26 GLY B C 1
ATOM 2631 O O . GLY B 1 26 ? -16.094 -11.266 -6.043 1 95.56 26 GLY B O 1
ATOM 2632 N N . ALA B 1 27 ? -16.453 -10.211 -8.016 1 96.19 27 ALA B N 1
ATOM 2633 C CA . ALA B 1 27 ? -16.375 -11.438 -8.812 1 96.19 27 ALA B CA 1
ATOM 2634 C C . ALA B 1 27 ? -14.977 -12.047 -8.734 1 96.19 27 ALA B C 1
ATOM 2636 O O . ALA B 1 27 ? -14.828 -13.266 -8.648 1 96.19 27 ALA B O 1
ATOM 2637 N N . ILE B 1 28 ? -13.992 -11.227 -8.773 1 97.62 28 ILE B N 1
ATOM 2638 C CA . ILE B 1 28 ? -12.602 -11.672 -8.688 1 97.62 28 ILE B CA 1
ATOM 2639 C C . ILE B 1 28 ? -12.367 -12.375 -7.352 1 97.62 28 ILE B C 1
ATOM 2641 O O . ILE B 1 28 ? -11.812 -13.477 -7.312 1 97.62 28 ILE B O 1
ATOM 2645 N N . ARG B 1 29 ? -12.82 -11.758 -6.309 1 97.31 29 ARG B N 1
ATOM 2646 C CA . ARG B 1 29 ? -12.672 -12.344 -4.977 1 97.31 29 ARG B CA 1
ATOM 2647 C C . ARG B 1 29 ? -13.367 -13.695 -4.891 1 97.31 29 ARG B C 1
ATOM 2649 O O . ARG B 1 29 ? -12.82 -14.648 -4.336 1 97.31 29 ARG B O 1
ATOM 2656 N N . GLY B 1 30 ? -14.547 -13.695 -5.41 1 96.25 30 GLY B N 1
ATOM 2657 C CA . GLY B 1 30 ? -15.289 -14.938 -5.398 1 96.25 30 GLY B CA 1
ATOM 2658 C C . GLY B 1 30 ? -14.586 -16.062 -6.137 1 96.25 30 GLY B C 1
ATOM 2659 O O . GLY B 1 30 ? -14.547 -17.203 -5.656 1 96.25 30 GLY B O 1
ATOM 2660 N N . GLU B 1 31 ? -14.102 -15.75 -7.293 1 94.69 31 GLU B N 1
ATOM 2661 C CA . GLU B 1 31 ? -13.406 -16.75 -8.086 1 94.69 31 GLU B CA 1
ATOM 2662 C C . GLU B 1 31 ? -12.125 -17.203 -7.395 1 94.69 31 GLU B C 1
ATOM 2664 O O . GLU B 1 31 ? -11.797 -18.406 -7.398 1 94.69 31 GLU B O 1
ATOM 2669 N N . ASN B 1 32 ? -11.336 -16.297 -6.836 1 96.69 32 ASN B N 1
ATOM 2670 C CA . ASN B 1 32 ? -10.156 -16.656 -6.062 1 96.69 32 ASN B CA 1
ATOM 2671 C C . ASN B 1 32 ? -10.5 -17.594 -4.91 1 96.69 32 ASN B C 1
ATOM 2673 O O . ASN B 1 32 ? -9.828 -18.609 -4.711 1 96.69 32 ASN B O 1
ATOM 2677 N N . ALA B 1 33 ? -11.539 -17.266 -4.191 1 95.62 33 ALA B N 1
ATOM 2678 C CA . ALA B 1 33 ? -11.984 -18.078 -3.064 1 95.62 33 ALA B CA 1
ATOM 2679 C C . ALA B 1 33 ? -12.359 -19.484 -3.516 1 95.62 33 ALA B C 1
ATOM 2681 O O . ALA B 1 33 ? -11.969 -20.469 -2.883 1 95.62 33 ALA B O 1
ATOM 2682 N N . ARG B 1 34 ? -13.109 -19.5 -4.574 1 92.75 34 ARG B N 1
ATOM 2683 C CA . ARG B 1 34 ? -13.539 -20.797 -5.105 1 92.75 34 ARG B CA 1
ATOM 2684 C C . ARG B 1 34 ? -12.336 -21.656 -5.48 1 92.75 34 ARG B C 1
ATOM 2686 O O . ARG B 1 34 ? -12.32 -22.859 -5.211 1 92.75 34 ARG B O 1
ATOM 2693 N N . GLN B 1 35 ? -11.375 -21.094 -6.059 1 91.88 35 GLN B N 1
ATOM 2694 C CA . GLN B 1 35 ? -10.211 -21.844 -6.523 1 91.88 35 GLN B CA 1
ATOM 2695 C C . GLN B 1 35 ? -9.359 -22.312 -5.348 1 91.88 35 GLN B C 1
ATOM 2697 O O . GLN B 1 35 ? -8.945 -23.484 -5.312 1 91.88 35 GLN B O 1
ATOM 2702 N N . VAL B 1 36 ? -9.086 -21.469 -4.383 1 92.69 36 VAL B N 1
ATOM 2703 C CA . VAL B 1 36 ? -8.164 -21.781 -3.303 1 92.69 36 VAL B CA 1
ATOM 2704 C C . VAL B 1 36 ? -8.844 -22.703 -2.291 1 92.69 36 VAL B C 1
ATOM 2706 O O . VAL B 1 36 ? -8.219 -23.641 -1.771 1 92.69 36 VAL B O 1
ATOM 2709 N N . ARG B 1 37 ? -10.102 -22.516 -2.057 1 90 37 ARG B N 1
ATOM 2710 C CA . ARG B 1 37 ? -10.828 -23.266 -1.048 1 90 37 ARG B CA 1
ATOM 2711 C C . ARG B 1 37 ? -11.461 -24.516 -1.657 1 90 37 ARG B C 1
ATOM 2713 O O . ARG B 1 37 ? -11.922 -25.406 -0.933 1 90 37 ARG B O 1
ATOM 2720 N N . GLY B 1 38 ? -11.633 -24.422 -2.961 1 81.31 38 GLY B N 1
ATOM 2721 C CA . GLY B 1 38 ? -12.258 -25.562 -3.625 1 81.31 38 GLY B CA 1
ATOM 2722 C C . GLY B 1 38 ? -11.492 -26.859 -3.453 1 81.31 38 GLY B C 1
ATOM 2723 O O . GLY B 1 38 ? -10.43 -26.875 -2.818 1 81.31 38 GLY B O 1
ATOM 2724 N N . PRO B 1 39 ? -12.203 -27.875 -3.939 1 72.12 39 PRO B N 1
ATOM 2725 C CA . PRO B 1 39 ? -11.523 -29.172 -3.861 1 72.12 39 PRO B CA 1
ATOM 2726 C C . PRO B 1 39 ? -10.219 -29.188 -4.656 1 72.12 39 PRO B C 1
ATOM 2728 O O . PRO B 1 39 ? -10.156 -28.672 -5.77 1 72.12 39 PRO B O 1
ATOM 2731 N N . GLY B 1 40 ? -9.094 -29.172 -3.908 1 71.5 40 GLY B N 1
ATOM 2732 C CA . GLY B 1 40 ? -7.766 -29.219 -4.504 1 71.5 40 GLY B CA 1
ATOM 2733 C C . GLY B 1 40 ? -6.652 -29.297 -3.479 1 71.5 40 GLY B C 1
ATOM 2734 O O . GLY B 1 40 ? -6.891 -29.641 -2.32 1 71.5 40 GLY B O 1
ATOM 2735 N N . TYR B 1 41 ? -5.574 -29.078 -4.016 1 68.88 41 TYR B N 1
ATOM 2736 C CA . TYR B 1 41 ? -4.41 -29.391 -3.193 1 68.88 41 TYR B CA 1
ATOM 2737 C C . TYR B 1 41 ? -4.133 -28.266 -2.199 1 68.88 41 TYR B C 1
ATOM 2739 O O . TYR B 1 41 ? -3.564 -28.5 -1.13 1 68.88 41 TYR B O 1
ATOM 2747 N N . PHE B 1 42 ? -4.633 -27.031 -2.498 1 76.12 42 PHE B N 1
ATOM 2748 C CA . PHE B 1 42 ? -4.312 -25.953 -1.57 1 76.12 42 PHE B CA 1
ATOM 2749 C C . PHE B 1 42 ? -5.02 -26.156 -0.235 1 76.12 42 PHE B C 1
ATOM 2751 O O . PHE B 1 42 ? -4.406 -26.031 0.825 1 76.12 42 PHE B O 1
ATOM 2758 N N . SER B 1 43 ? -6.312 -26.578 -0.244 1 72 43 SER B N 1
ATOM 2759 C CA . SER B 1 43 ? -7.125 -26.672 0.963 1 72 43 SER B CA 1
ATOM 2760 C C . SER B 1 43 ? -6.676 -27.828 1.849 1 72 43 SER B C 1
ATOM 2762 O O . SER B 1 43 ? -6.867 -27.797 3.066 1 72 43 SER B O 1
ATOM 2764 N N . GLY B 1 44 ? -6.035 -28.781 1.354 1 74.88 44 GLY B N 1
ATOM 2765 C CA . GLY B 1 44 ? -5.645 -29.953 2.141 1 74.88 44 GLY B CA 1
ATOM 2766 C C . GLY B 1 44 ? -4.168 -29.969 2.48 1 74.88 44 GLY B C 1
ATOM 2767 O O . GLY B 1 44 ? -3.662 -30.969 3.01 1 74.88 44 GLY B O 1
ATOM 2768 N N . SER B 1 45 ? -3.539 -28.812 2.332 1 81.94 45 SER B N 1
ATOM 2769 C CA . SER B 1 45 ? -2.094 -28.781 2.533 1 81.94 45 SER B CA 1
ATOM 2770 C C . SER B 1 45 ? -1.744 -28.406 3.971 1 81.94 45 SER B C 1
ATOM 2772 O O . SER B 1 45 ? -2.516 -27.719 4.645 1 81.94 45 SER B O 1
ATOM 2774 N N . SER B 1 46 ? -0.623 -29 4.375 1 84 46 SER B N 1
ATOM 2775 C CA . SER B 1 46 ? -0.1 -28.641 5.688 1 84 46 SER B CA 1
ATOM 2776 C C . SER B 1 46 ? 0.637 -27.297 5.645 1 84 46 SER B C 1
ATOM 2778 O O . SER B 1 46 ? 0.554 -26.516 6.582 1 84 46 SER B O 1
ATOM 2780 N N . SER B 1 47 ? 1.28 -27.094 4.5 1 91.5 47 SER B N 1
ATOM 2781 C CA . SER B 1 47 ? 2.018 -25.844 4.324 1 91.5 47 SER B CA 1
ATOM 2782 C C . SER B 1 47 ? 2.162 -25.5 2.846 1 91.5 47 SER B C 1
ATOM 2784 O O . SER B 1 47 ? 2.066 -26.375 1.983 1 91.5 47 SER B O 1
ATOM 2786 N N . VAL B 1 48 ? 2.307 -24.281 2.643 1 94.38 48 VAL B N 1
ATOM 2787 C CA . VAL B 1 48 ? 2.654 -23.766 1.319 1 94.38 48 VAL B CA 1
ATOM 2788 C C . VAL B 1 48 ? 4.043 -23.141 1.357 1 94.38 48 VAL B C 1
ATOM 2790 O O . VAL B 1 48 ? 4.316 -22.266 2.191 1 94.38 48 VAL B O 1
ATOM 2793 N N . ASN B 1 49 ? 4.879 -23.609 0.492 1 96.69 49 ASN B N 1
ATOM 2794 C CA . ASN B 1 49 ? 6.266 -23.172 0.449 1 96.69 49 ASN B CA 1
ATOM 2795 C C . ASN B 1 49 ? 6.594 -22.484 -0.873 1 96.69 49 ASN B C 1
ATOM 2797 O O . ASN B 1 49 ? 6.648 -23.125 -1.918 1 96.69 49 ASN B O 1
ATOM 2801 N N . LEU B 1 50 ? 6.785 -21.172 -0.801 1 98.5 50 LEU B N 1
ATOM 2802 C CA . LEU B 1 50 ? 7.211 -20.406 -1.973 1 98.5 50 LEU B CA 1
ATOM 2803 C C . LEU B 1 50 ? 8.727 -20.406 -2.104 1 98.5 50 LEU B C 1
ATOM 2805 O O . LEU B 1 50 ? 9.438 -19.984 -1.191 1 98.5 50 LEU B O 1
ATOM 2809 N N . VAL B 1 51 ? 9.203 -20.906 -3.184 1 98.69 51 VAL B N 1
ATOM 2810 C CA . VAL B 1 51 ? 10.633 -21 -3.453 1 98.69 51 VAL B CA 1
ATOM 2811 C C . VAL B 1 51 ? 11.039 -19.953 -4.484 1 98.69 51 VAL B C 1
ATOM 2813 O O . VAL B 1 51 ? 10.625 -20.016 -5.645 1 98.69 51 VAL B O 1
ATOM 2816 N N . ILE B 1 52 ? 11.898 -19 -4.098 1 98.56 52 ILE B N 1
ATOM 2817 C CA . ILE B 1 52 ? 12.266 -17.906 -4.988 1 98.56 52 ILE B CA 1
ATOM 2818 C C . ILE B 1 52 ? 13.781 -17.719 -4.98 1 98.56 52 ILE B C 1
ATOM 2820 O O . ILE B 1 52 ? 14.484 -18.312 -4.16 1 98.56 52 ILE B O 1
ATOM 2824 N N . ALA B 1 53 ? 14.297 -16.891 -5.934 1 97.19 53 ALA B N 1
ATOM 2825 C CA . ALA B 1 53 ? 15.742 -16.734 -6.113 1 97.19 53 ALA B CA 1
ATOM 2826 C C . ALA B 1 53 ? 16.25 -15.492 -5.383 1 97.19 53 ALA B C 1
ATOM 2828 O O . ALA B 1 53 ? 17.297 -15.531 -4.738 1 97.19 53 ALA B O 1
ATOM 2829 N N . HIS B 1 54 ? 15.508 -14.383 -5.539 1 95.94 54 HIS B N 1
ATOM 2830 C CA . HIS B 1 54 ? 15.977 -13.102 -5.027 1 95.94 54 HIS B CA 1
ATOM 2831 C C . HIS B 1 54 ? 14.891 -12.406 -4.207 1 95.94 54 HIS B C 1
ATOM 2833 O O . HIS B 1 54 ? 13.695 -12.617 -4.441 1 95.94 54 HIS B O 1
ATOM 2839 N N . PRO B 1 55 ? 15.422 -11.547 -3.258 1 96.56 55 PRO B N 1
ATOM 2840 C CA . PRO B 1 55 ? 14.43 -10.656 -2.643 1 96.56 55 PRO B CA 1
ATOM 2841 C C . PRO B 1 55 ? 13.75 -9.742 -3.658 1 96.56 55 PRO B C 1
ATOM 2843 O O . PRO B 1 55 ? 14.422 -9.078 -4.449 1 96.56 55 PRO B O 1
ATOM 2846 N N . ASP B 1 56 ? 12.484 -9.648 -3.66 1 96.75 56 ASP B N 1
ATOM 2847 C CA . ASP B 1 56 ? 11.555 -8.898 -4.496 1 96.75 56 ASP B CA 1
ATOM 2848 C C . ASP B 1 56 ? 10.82 -9.82 -5.469 1 96.75 56 ASP B C 1
ATOM 2850 O O . ASP B 1 56 ? 9.797 -9.438 -6.043 1 96.75 56 ASP B O 1
ATOM 2854 N N . ASP B 1 57 ? 11.312 -11.133 -5.637 1 97.69 57 ASP B N 1
ATOM 2855 C CA . ASP B 1 57 ? 10.602 -12.086 -6.473 1 97.69 57 ASP B CA 1
ATOM 2856 C C . ASP B 1 57 ? 9.203 -12.359 -5.922 1 97.69 57 ASP B C 1
ATOM 2858 O O . ASP B 1 57 ? 8.258 -12.555 -6.688 1 97.69 57 ASP B O 1
ATOM 2862 N N . GLU B 1 58 ? 9.07 -12.43 -4.609 1 98.62 58 GLU B N 1
ATOM 2863 C CA . GLU B 1 58 ? 7.809 -12.766 -3.959 1 98.62 58 GLU B CA 1
ATOM 2864 C C . GLU B 1 58 ? 6.723 -11.75 -4.309 1 98.62 58 GLU B C 1
ATOM 2866 O O . GLU B 1 58 ? 5.547 -12.102 -4.406 1 98.62 58 GLU B O 1
ATOM 2871 N N . VAL B 1 59 ? 7.152 -10.484 -4.504 1 98.62 59 VAL B N 1
ATOM 2872 C CA . VAL B 1 59 ? 6.172 -9.438 -4.77 1 98.62 59 VAL B CA 1
ATOM 2873 C C . VAL B 1 59 ? 6.062 -9.195 -6.273 1 98.62 59 VAL B C 1
ATOM 2875 O O . VAL B 1 59 ? 4.973 -8.953 -6.793 1 98.62 59 VAL B O 1
ATOM 2878 N N . MET B 1 60 ? 7.145 -9.312 -7.027 1 98.06 60 MET B N 1
ATOM 2879 C CA . MET B 1 60 ? 7.145 -9.023 -8.461 1 98.06 60 MET B CA 1
ATOM 2880 C C . MET B 1 60 ? 6.449 -10.133 -9.234 1 98.06 60 MET B C 1
ATOM 2882 O O . MET B 1 60 ? 5.727 -9.867 -10.203 1 98.06 60 MET B O 1
ATOM 2886 N N . PHE B 1 61 ? 6.617 -11.344 -8.797 1 98.44 61 PHE B N 1
ATOM 2887 C CA . PHE B 1 61 ? 6.156 -12.445 -9.641 1 98.44 61 PHE B CA 1
ATOM 2888 C C . PHE B 1 61 ? 5.047 -13.227 -8.945 1 98.44 61 PHE B C 1
ATOM 2890 O O . PHE B 1 61 ? 4.238 -13.883 -9.609 1 98.44 61 PHE B O 1
ATOM 2897 N N . PHE B 1 62 ? 4.926 -13.141 -7.598 1 98.75 62 PHE B N 1
ATOM 2898 C CA . PHE B 1 62 ? 4.055 -14.094 -6.918 1 98.75 62 PHE B CA 1
ATOM 2899 C C . PHE B 1 62 ? 3.094 -13.375 -5.977 1 98.75 62 PHE B C 1
ATOM 2901 O O . PHE B 1 62 ? 2.432 -14.008 -5.152 1 98.75 62 PHE B O 1
ATOM 2908 N N . SER B 1 63 ? 2.99 -12.016 -6.023 1 98.69 63 SER B N 1
ATOM 2909 C CA . SER B 1 63 ? 2.133 -11.289 -5.094 1 98.69 63 SER B CA 1
ATOM 2910 C C . SER B 1 63 ? 0.684 -11.75 -5.203 1 98.69 63 SER B C 1
ATOM 2912 O O . SER B 1 63 ? 0.007 -11.93 -4.188 1 98.69 63 SER B O 1
ATOM 2914 N N . PRO B 1 64 ? 0.105 -12.031 -6.473 1 98.62 64 PRO B N 1
ATOM 2915 C CA . PRO B 1 64 ? -1.266 -12.547 -6.508 1 98.62 64 PRO B CA 1
ATOM 2916 C C . PRO B 1 64 ? -1.413 -13.883 -5.777 1 98.62 64 PRO B C 1
ATOM 2918 O O . PRO B 1 64 ? -2.387 -14.086 -5.051 1 98.62 64 PRO B O 1
ATOM 2921 N N . THR B 1 65 ? -0.436 -14.719 -5.922 1 98.31 65 THR B N 1
ATOM 2922 C CA . THR B 1 65 ? -0.471 -16.031 -5.281 1 98.31 65 THR B CA 1
ATOM 2923 C C . THR B 1 65 ? -0.411 -15.891 -3.762 1 98.31 65 THR B C 1
ATOM 2925 O O . THR B 1 65 ? -1.273 -16.406 -3.051 1 98.31 65 THR B O 1
ATOM 2928 N N . LEU B 1 66 ? 0.557 -15.172 -3.297 1 98.38 66 LEU B N 1
ATOM 2929 C CA . LEU B 1 66 ? 0.752 -15.023 -1.859 1 98.38 66 LEU B CA 1
ATOM 2930 C C . LEU B 1 66 ? -0.469 -14.383 -1.206 1 98.38 66 LEU B C 1
ATOM 2932 O O . LEU B 1 66 ? -0.945 -14.859 -0.172 1 98.38 66 LEU B O 1
ATOM 2936 N N . MET B 1 67 ? -0.966 -13.375 -1.789 1 98.5 67 MET B N 1
ATOM 2937 C CA . MET B 1 67 ? -2.072 -12.633 -1.196 1 98.5 67 MET B CA 1
ATOM 2938 C C . MET B 1 67 ? -3.355 -13.461 -1.212 1 98.5 67 MET B C 1
ATOM 2940 O O . MET B 1 67 ? -4.109 -13.461 -0.237 1 98.5 67 MET B O 1
ATOM 2944 N N . GLN B 1 68 ? -3.609 -14.211 -2.312 1 97.88 68 GLN B N 1
ATOM 2945 C CA . GLN B 1 68 ? -4.824 -15.016 -2.375 1 97.88 68 GLN B CA 1
ATOM 2946 C C . GLN B 1 68 ? -4.734 -16.219 -1.447 1 97.88 68 GLN B C 1
ATOM 2948 O O . GLN B 1 68 ? -5.727 -16.625 -0.835 1 97.88 68 GLN B O 1
ATOM 2953 N N . LEU B 1 69 ? -3.572 -16.812 -1.347 1 97 69 LEU B N 1
ATOM 2954 C CA . LEU B 1 69 ? -3.402 -17.906 -0.387 1 97 69 LEU B CA 1
ATOM 2955 C C . LEU B 1 69 ? -3.617 -17.406 1.039 1 97 69 LEU B C 1
ATOM 2957 O O . LEU B 1 69 ? -4.266 -18.078 1.844 1 97 69 LEU B O 1
ATOM 2961 N N . ASP B 1 70 ? -3.066 -16.266 1.323 1 97.19 70 ASP B N 1
ATOM 2962 C CA . ASP B 1 70 ? -3.275 -15.68 2.645 1 97.19 70 ASP B CA 1
ATOM 2963 C C . ASP B 1 70 ? -4.758 -15.438 2.908 1 97.19 70 ASP B C 1
ATOM 2965 O O . ASP B 1 70 ? -5.254 -15.711 4.004 1 97.19 70 ASP B O 1
ATOM 2969 N N . ASN B 1 71 ? -5.473 -14.953 1.942 1 96.69 71 ASN B N 1
ATOM 2970 C CA . ASN B 1 71 ? -6.875 -14.57 2.082 1 96.69 71 ASN B CA 1
ATOM 2971 C C . ASN B 1 71 ? -7.762 -15.789 2.311 1 96.69 71 ASN B C 1
ATOM 2973 O O . ASN B 1 71 ? -8.773 -15.711 3.012 1 96.69 71 ASN B O 1
ATOM 2977 N N . TRP B 1 72 ? -7.371 -16.938 1.695 1 96.19 72 TRP B N 1
ATOM 2978 C CA . TRP B 1 72 ? -8.445 -17.906 1.55 1 96.19 72 TRP B CA 1
ATOM 2979 C C . TRP B 1 72 ? -8.047 -19.25 2.148 1 96.19 72 TRP B C 1
ATOM 2981 O O . TRP B 1 72 ? -8.898 -20.109 2.389 1 96.19 72 TRP B O 1
ATOM 2991 N N . LEU B 1 73 ? -6.781 -19.484 2.43 1 94.31 73 LEU B N 1
ATOM 2992 C CA . LEU B 1 73 ? -6.395 -20.703 3.139 1 94.31 73 LEU B CA 1
ATOM 2993 C C . LEU B 1 73 ? -6.785 -20.625 4.609 1 94.31 73 LEU B C 1
ATOM 2995 O O . LEU B 1 73 ? -6.828 -19.531 5.184 1 94.31 73 LEU B O 1
ATOM 2999 N N . PRO B 1 74 ? -7.062 -21.781 5.172 1 92.06 74 PRO B N 1
ATOM 3000 C CA . PRO B 1 74 ? -7.238 -21.781 6.625 1 92.06 74 PRO B CA 1
ATOM 3001 C C . PRO B 1 74 ? -6.035 -21.188 7.363 1 92.06 74 PRO B C 1
ATOM 3003 O O . PRO B 1 74 ? -4.895 -21.391 6.941 1 92.06 74 PRO B O 1
ATOM 3006 N N . ASN B 1 75 ? -6.301 -20.5 8.5 1 92.62 75 ASN B N 1
ATOM 3007 C CA . ASN B 1 75 ? -5.273 -19.734 9.203 1 92.62 75 ASN B CA 1
ATOM 3008 C C . ASN B 1 75 ? -4.207 -20.656 9.797 1 92.62 75 ASN B C 1
ATOM 3010 O O . ASN B 1 75 ? -3.119 -20.203 10.148 1 92.62 75 ASN B O 1
ATOM 3014 N N . ASP B 1 76 ? -4.512 -21.922 9.852 1 90.06 76 ASP B N 1
ATOM 3015 C CA . ASP B 1 76 ? -3.547 -22.844 10.445 1 90.06 76 ASP B CA 1
ATOM 3016 C C . ASP B 1 76 ? -2.547 -23.344 9.406 1 90.06 76 ASP B C 1
ATOM 3018 O O . ASP B 1 76 ? -1.542 -23.953 9.75 1 90.06 76 ASP B O 1
ATOM 3022 N N . VAL B 1 77 ? -2.805 -23.125 8.125 1 91.75 77 VAL B N 1
ATOM 3023 C CA . VAL B 1 77 ? -1.872 -23.516 7.074 1 91.75 77 VAL B CA 1
ATOM 3024 C C . VAL B 1 77 ? -0.704 -22.531 7.027 1 91.75 77 VAL B C 1
ATOM 3026 O O . VAL B 1 77 ? -0.903 -21.328 6.844 1 91.75 77 VAL B O 1
ATOM 3029 N N . ALA B 1 78 ? 0.483 -23.047 7.156 1 93.31 78 ALA B N 1
ATOM 3030 C CA . ALA B 1 78 ? 1.677 -22.203 7.195 1 93.31 78 ALA B CA 1
ATOM 3031 C C . ALA B 1 78 ? 2.088 -21.766 5.793 1 93.31 78 ALA B C 1
ATOM 3033 O O . ALA B 1 78 ? 1.896 -22.516 4.824 1 93.31 78 ALA B O 1
ATOM 3034 N N . ILE B 1 79 ? 2.6 -20.562 5.695 1 95.75 79 ILE B N 1
ATOM 3035 C CA . ILE B 1 79 ? 3.217 -20.078 4.465 1 95.75 79 ILE B CA 1
ATOM 3036 C C . ILE B 1 79 ? 4.703 -19.812 4.707 1 95.75 79 ILE B C 1
ATOM 3038 O O . ILE B 1 79 ? 5.062 -19.016 5.574 1 95.75 79 ILE B O 1
ATOM 3042 N N . ASN B 1 80 ? 5.547 -20.516 3.988 1 96.56 80 ASN B N 1
ATOM 3043 C CA . ASN B 1 80 ? 6.992 -20.359 4.059 1 96.56 80 ASN B CA 1
ATOM 3044 C C . ASN B 1 80 ? 7.555 -19.766 2.768 1 96.56 80 ASN B C 1
ATOM 3046 O O . ASN B 1 80 ? 7.18 -20.188 1.673 1 96.56 80 ASN B O 1
ATOM 3050 N N . VAL B 1 81 ? 8.367 -18.766 2.945 1 98.31 81 VAL B N 1
ATOM 3051 C CA . VAL B 1 81 ? 9.078 -18.203 1.804 1 98.31 81 VAL B CA 1
ATOM 3052 C C . VAL B 1 81 ? 10.562 -18.547 1.896 1 98.31 81 VAL B C 1
ATOM 3054 O O . VAL B 1 81 ? 11.234 -18.172 2.861 1 98.31 81 VAL B O 1
ATOM 3057 N N . ILE B 1 82 ? 11.016 -19.266 0.945 1 98.5 82 ILE B N 1
ATOM 3058 C CA . ILE B 1 82 ? 12.406 -19.688 0.886 1 98.5 82 ILE B CA 1
ATOM 3059 C C . ILE B 1 82 ? 13.117 -18.953 -0.249 1 98.5 82 ILE B C 1
ATOM 3061 O O . ILE B 1 82 ? 12.781 -19.125 -1.421 1 98.5 82 ILE B O 1
ATOM 3065 N N . CYS B 1 83 ? 14.062 -18.125 0.082 1 98.12 83 CYS B N 1
ATOM 3066 C CA . CYS B 1 83 ? 14.82 -17.312 -0.87 1 98.12 83 CYS B CA 1
ATOM 3067 C C . CYS B 1 83 ? 16.281 -17.734 -0.894 1 98.12 83 CYS B C 1
ATOM 3069 O O . CYS B 1 83 ? 16.969 -17.656 0.128 1 98.12 83 CYS B O 1
ATOM 3071 N N . PHE B 1 84 ? 16.766 -18.016 -2.02 1 97.44 84 PHE B N 1
ATOM 3072 C CA . PHE B 1 84 ? 18.062 -18.688 -2.092 1 97.44 84 PHE B CA 1
ATOM 3073 C C . PHE B 1 84 ? 19.203 -17.672 -2.023 1 97.44 84 PHE B C 1
ATOM 3075 O O . PHE B 1 84 ? 20.266 -17.953 -1.488 1 97.44 84 PHE B O 1
ATOM 3082 N N . SER B 1 85 ? 18.984 -16.5 -2.576 1 94.94 85 SER B N 1
ATOM 3083 C CA . SER B 1 85 ? 20.047 -15.508 -2.609 1 94.94 85 SER B CA 1
ATOM 3084 C C . SER B 1 85 ? 19.625 -14.195 -1.962 1 94.94 85 SER B C 1
ATOM 3086 O O . SER B 1 85 ? 18.438 -13.828 -2.029 1 94.94 85 SER B O 1
ATOM 3088 N N . LYS B 1 86 ? 20.578 -13.484 -1.354 1 90.94 86 LYS B N 1
ATOM 3089 C CA . LYS B 1 86 ? 20.297 -12.164 -0.807 1 90.94 86 LYS B CA 1
ATOM 3090 C C . LYS B 1 86 ? 20.219 -11.117 -1.915 1 90.94 86 LYS B C 1
ATOM 3092 O O . LYS B 1 86 ? 19.688 -10.023 -1.705 1 90.94 86 LYS B O 1
ATOM 3097 N N . GLY B 1 87 ? 20.609 -11.555 -3.02 1 83 87 GLY B N 1
ATOM 3098 C CA . GLY B 1 87 ? 20.547 -10.648 -4.156 1 83 87 GLY B CA 1
ATOM 3099 C C . GLY B 1 87 ? 21.547 -9.516 -4.07 1 83 87 GLY B C 1
ATOM 3100 O O . GLY B 1 87 ? 22.266 -9.391 -3.078 1 83 87 GLY B O 1
ATOM 3101 N N . VAL B 1 88 ? 21.734 -8.758 -5.121 1 80.38 88 VAL B N 1
ATOM 3102 C CA . VAL B 1 88 ? 22.547 -7.555 -5.18 1 80.38 88 VAL B CA 1
ATOM 3103 C C . VAL B 1 88 ? 21.672 -6.34 -5.465 1 80.38 88 VAL B C 1
ATOM 3105 O O . VAL B 1 88 ? 20.578 -6.469 -6.031 1 80.38 88 VAL B O 1
ATOM 3108 N N . ASN B 1 89 ? 22.172 -5.215 -4.98 1 76.5 89 ASN B N 1
ATOM 3109 C CA . ASN B 1 89 ? 21.453 -3.988 -5.305 1 76.5 89 ASN B CA 1
ATOM 3110 C C . ASN B 1 89 ? 21.5 -3.697 -6.805 1 76.5 89 ASN B C 1
ATOM 3112 O O . ASN B 1 89 ? 22.344 -4.234 -7.523 1 76.5 89 ASN B O 1
ATOM 3116 N N . VAL B 1 90 ? 20.594 -2.918 -7.25 1 72.69 90 VAL B N 1
ATOM 3117 C CA . VAL B 1 90 ? 20.516 -2.582 -8.664 1 72.69 90 VAL B CA 1
ATOM 3118 C C . VAL B 1 90 ? 21.797 -1.902 -9.117 1 72.69 90 VAL B C 1
ATOM 3120 O O . VAL B 1 90 ? 22.234 -2.076 -10.258 1 72.69 90 VAL B O 1
ATOM 3123 N N . ASP B 1 91 ? 22.391 -1.206 -8.219 1 70.06 91 ASP B N 1
ATOM 3124 C CA . ASP B 1 91 ? 23.609 -0.493 -8.57 1 70.06 91 ASP B CA 1
ATOM 3125 C C . ASP B 1 91 ? 24.812 -1.421 -8.516 1 70.06 91 ASP B C 1
ATOM 3127 O O . ASP B 1 91 ? 25.953 -0.979 -8.703 1 70.06 91 ASP B O 1
ATOM 3131 N N . GLY B 1 92 ? 24.578 -2.611 -8.242 1 72.19 92 GLY B N 1
ATOM 3132 C CA . GLY B 1 92 ? 25.641 -3.6 -8.266 1 72.19 92 GLY B CA 1
ATOM 3133 C C . GLY B 1 92 ? 26.344 -3.754 -6.93 1 72.19 92 GLY B C 1
ATOM 3134 O O . GLY B 1 92 ? 27.156 -4.664 -6.75 1 72.19 92 GLY B O 1
ATOM 3135 N N . SER B 1 93 ? 25.906 -2.832 -6.059 1 75.81 93 SER B N 1
ATOM 3136 C CA . SER B 1 93 ? 26.547 -2.922 -4.75 1 75.81 93 SER B CA 1
ATOM 3137 C C . SER B 1 93 ? 26.016 -4.109 -3.957 1 75.81 93 SER B C 1
ATOM 3139 O O . SER B 1 93 ? 24.875 -4.535 -4.152 1 75.81 93 SER B O 1
ATOM 3141 N N . ILE B 1 94 ? 26.875 -4.676 -3.258 1 67.12 94 ILE B N 1
ATOM 3142 C CA . ILE B 1 94 ? 26.516 -5.84 -2.459 1 67.12 94 ILE B CA 1
ATOM 3143 C C . ILE B 1 94 ? 25.453 -5.449 -1.436 1 67.12 94 ILE B C 1
ATOM 3145 O O . ILE B 1 94 ? 25.609 -4.473 -0.7 1 67.12 94 ILE B O 1
ATOM 3149 N N . ALA B 1 95 ? 24.297 -6.129 -1.487 1 69.12 95 ALA B N 1
ATOM 3150 C CA . ALA B 1 95 ? 23.078 -5.84 -0.737 1 69.12 95 ALA B CA 1
ATOM 3151 C C . ALA B 1 95 ? 23.297 -6.043 0.76 1 69.12 95 ALA B C 1
ATOM 3153 O O . ALA B 1 95 ? 22.844 -5.234 1.574 1 69.12 95 ALA B O 1
ATOM 3154 N N . GLY B 1 96 ? 24.328 -6.879 1.13 1 70.62 96 GLY B N 1
ATOM 3155 C CA . GLY B 1 96 ? 24.5 -7.281 2.518 1 70.62 96 GLY B CA 1
ATOM 3156 C C . GLY B 1 96 ? 23.203 -7.754 3.156 1 70.62 96 GLY B C 1
ATOM 3157 O O . GLY B 1 96 ? 22.406 -8.438 2.516 1 70.62 96 GLY B O 1
ATOM 3158 N N . GLU B 1 97 ? 22.875 -7.5 4.375 1 83.69 97 GLU B N 1
ATOM 3159 C CA . GLU B 1 97 ? 21.734 -7.934 5.176 1 83.69 97 GLU B CA 1
ATOM 3160 C C . GLU B 1 97 ? 20.516 -7.059 4.91 1 83.69 97 GLU B C 1
ATOM 3162 O O . GLU B 1 97 ? 19.391 -7.43 5.258 1 83.69 97 GLU B O 1
ATOM 3167 N N . SER B 1 98 ? 20.734 -6.07 4.141 1 88.19 98 SER B N 1
ATOM 3168 C CA . SER B 1 98 ? 19.672 -5.094 3.91 1 88.19 98 SER B CA 1
ATOM 3169 C C . SER B 1 98 ? 18.547 -5.695 3.076 1 88.19 98 SER B C 1
ATOM 3171 O O . SER B 1 98 ? 17.375 -5.535 3.406 1 88.19 98 SER B O 1
ATOM 3173 N N . ARG B 1 99 ? 18.906 -6.516 2.113 1 91.69 99 ARG B N 1
ATOM 3174 C CA . ARG B 1 99 ? 17.891 -7.055 1.222 1 91.69 99 ARG B CA 1
ATOM 3175 C C . ARG B 1 99 ? 17.109 -8.18 1.896 1 91.69 99 ARG B C 1
ATOM 3177 O O . ARG B 1 99 ? 15.93 -8.391 1.601 1 91.69 99 ARG B O 1
ATOM 3184 N N . ALA B 1 100 ? 17.75 -8.852 2.809 1 92.25 100 ALA B N 1
ATOM 3185 C CA . ALA B 1 100 ? 17.031 -9.844 3.605 1 92.25 100 ALA B CA 1
ATOM 3186 C C . ALA B 1 100 ? 15.961 -9.18 4.473 1 92.25 100 ALA B C 1
ATOM 3188 O O . ALA B 1 100 ? 14.852 -9.703 4.613 1 92.25 100 ALA B O 1
ATOM 3189 N N . ARG B 1 101 ? 16.328 -8.047 5.008 1 94.31 101 ARG B N 1
ATOM 3190 C CA . ARG B 1 101 ? 15.359 -7.289 5.801 1 94.31 101 ARG B CA 1
ATOM 3191 C C . ARG B 1 101 ? 14.211 -6.781 4.934 1 94.31 101 ARG B C 1
ATOM 3193 O O . ARG B 1 101 ? 13.055 -6.785 5.359 1 94.31 101 ARG B O 1
ATOM 3200 N N . GLU B 1 102 ? 14.539 -6.379 3.738 1 96.5 102 GLU B N 1
ATOM 3201 C CA . GLU B 1 102 ? 13.516 -5.926 2.795 1 96.5 102 GLU B CA 1
ATOM 3202 C C . GLU B 1 102 ? 12.531 -7.047 2.473 1 96.5 102 GLU B C 1
ATOM 3204 O O . GLU B 1 102 ? 11.32 -6.816 2.41 1 96.5 102 GLU B O 1
ATOM 3209 N N . LEU B 1 103 ? 13.078 -8.242 2.316 1 97.5 103 LEU B N 1
ATOM 3210 C CA . LEU B 1 103 ? 12.227 -9.391 2.012 1 97.5 103 LEU B CA 1
ATOM 3211 C C . LEU B 1 103 ? 11.266 -9.68 3.16 1 97.5 103 LEU B C 1
ATOM 3213 O O . LEU B 1 103 ? 10.07 -9.883 2.941 1 97.5 103 LEU B O 1
ATOM 3217 N N . LYS B 1 104 ? 11.781 -9.695 4.332 1 97.06 104 LYS B N 1
ATOM 3218 C CA . LYS B 1 104 ? 10.945 -9.953 5.504 1 97.06 104 LYS B CA 1
ATOM 3219 C C . LYS B 1 104 ? 9.844 -8.906 5.629 1 97.06 104 LYS B C 1
ATOM 3221 O O . LYS B 1 104 ? 8.688 -9.234 5.898 1 97.06 104 LYS B O 1
ATOM 3226 N N . LYS B 1 105 ? 10.211 -7.633 5.41 1 96.69 105 LYS B N 1
ATOM 3227 C CA . LYS B 1 105 ? 9.234 -6.551 5.445 1 96.69 105 LYS B CA 1
ATOM 3228 C C . LYS B 1 105 ? 8.164 -6.738 4.367 1 96.69 105 LYS B C 1
ATOM 3230 O O . LYS B 1 105 ? 6.973 -6.578 4.633 1 96.69 105 LYS B O 1
ATOM 3235 N N . SER B 1 106 ? 8.633 -7.09 3.215 1 98.12 106 SER B N 1
ATOM 3236 C CA . SER B 1 106 ? 7.738 -7.305 2.084 1 98.12 106 SER B CA 1
ATOM 3237 C C . SER B 1 106 ? 6.727 -8.406 2.385 1 98.12 106 SER B C 1
ATOM 3239 O O . SER B 1 106 ? 5.523 -8.219 2.193 1 98.12 106 SER B O 1
ATOM 3241 N N . VAL B 1 107 ? 7.164 -9.531 2.889 1 98.44 107 VAL B N 1
ATOM 3242 C CA . VAL B 1 107 ? 6.293 -10.664 3.193 1 98.44 107 VAL B CA 1
ATOM 3243 C C . VAL B 1 107 ? 5.289 -10.266 4.273 1 98.44 107 VAL B C 1
ATOM 3245 O O . VAL B 1 107 ? 4.105 -10.602 4.18 1 98.44 107 VAL B O 1
ATOM 3248 N N . SER B 1 108 ? 5.75 -9.523 5.238 1 96.56 108 SER B N 1
ATOM 3249 C CA . SER B 1 108 ? 4.867 -9.078 6.312 1 96.56 108 SER B CA 1
ATOM 3250 C C . SER B 1 108 ? 3.775 -8.156 5.785 1 96.56 108 SER B C 1
ATOM 3252 O O . SER B 1 108 ? 2.66 -8.141 6.309 1 96.56 108 SER B O 1
ATOM 3254 N N . MET B 1 109 ? 4.066 -7.383 4.773 1 96.94 109 MET B N 1
ATOM 3255 C CA . MET B 1 109 ? 3.098 -6.461 4.191 1 96.94 109 MET B CA 1
ATOM 3256 C C . MET B 1 109 ? 2.088 -7.207 3.326 1 96.94 109 MET B C 1
ATOM 3258 O O . MET B 1 109 ? 0.919 -6.824 3.258 1 96.94 109 MET B O 1
ATOM 3262 N N . LEU B 1 110 ? 2.549 -8.273 2.705 1 98 110 LEU B N 1
ATOM 3263 C CA . LEU B 1 110 ? 1.701 -9 1.769 1 98 110 LEU B CA 1
ATOM 3264 C C . LEU B 1 110 ? 0.771 -9.961 2.51 1 98 110 LEU B C 1
ATOM 3266 O O . LEU B 1 110 ? -0.321 -10.266 2.025 1 98 110 LEU B O 1
ATOM 3270 N N . ILE B 1 111 ? 1.221 -10.5 3.613 1 97.12 111 ILE B N 1
ATOM 3271 C CA . ILE B 1 111 ? 0.436 -11.438 4.41 1 97.12 111 ILE B CA 1
ATOM 3272 C C . ILE B 1 111 ? -0.214 -10.703 5.578 1 97.12 111 ILE B C 1
ATOM 3274 O O . ILE B 1 111 ? 0.473 -10.273 6.504 1 97.12 111 ILE B O 1
ATOM 3278 N N . GLU B 1 112 ? -1.462 -10.625 5.574 1 91.19 112 GLU B N 1
ATOM 3279 C CA . GLU B 1 112 ? -2.193 -9.789 6.523 1 91.19 112 GLU B CA 1
ATOM 3280 C C . GLU B 1 112 ? -2.814 -10.633 7.633 1 91.19 112 GLU B C 1
ATOM 3282 O O . GLU B 1 112 ? -3.053 -10.133 8.734 1 91.19 112 GLU B O 1
ATOM 3287 N N . HIS B 1 113 ? -3.072 -11.844 7.41 1 91.69 113 HIS B N 1
ATOM 3288 C CA . HIS B 1 113 ? -3.816 -12.672 8.352 1 91.69 113 HIS B CA 1
ATOM 3289 C C . HIS B 1 113 ? -2.879 -13.344 9.352 1 91.69 113 HIS B C 1
ATOM 3291 O O . HIS B 1 113 ? -1.693 -13.531 9.062 1 91.69 113 HIS B O 1
ATOM 3297 N N . ASP B 1 114 ? -3.5 -13.562 10.461 1 93.06 114 ASP B N 1
ATOM 3298 C CA . ASP B 1 114 ? -2.73 -14.227 11.508 1 93.06 114 ASP B CA 1
ATOM 3299 C C . ASP B 1 114 ? -2.508 -15.703 11.164 1 93.06 114 ASP B C 1
ATOM 3301 O O . ASP B 1 114 ? -3.43 -16.516 11.273 1 93.06 114 ASP B O 1
ATOM 3305 N N . ARG B 1 115 ? -1.298 -16.062 10.734 1 94.62 115 ARG B N 1
ATOM 3306 C CA . ARG B 1 115 ? -0.875 -17.422 10.414 1 94.62 115 ARG B CA 1
ATOM 3307 C C . ARG B 1 115 ? 0.632 -17.578 10.586 1 94.62 115 ARG B C 1
ATOM 3309 O O . ARG B 1 115 ? 1.363 -16.594 10.648 1 94.62 115 ARG B O 1
ATOM 3316 N N . PRO B 1 116 ? 1.057 -18.844 10.742 1 94.44 116 PRO B N 1
ATOM 3317 C CA . PRO B 1 116 ? 2.508 -19.047 10.781 1 94.44 116 PRO B CA 1
ATOM 3318 C C . PRO B 1 116 ? 3.189 -18.688 9.461 1 94.44 116 PRO B C 1
ATOM 3320 O O . PRO B 1 116 ? 2.795 -19.188 8.406 1 94.44 116 PRO B O 1
ATOM 3323 N N . VAL B 1 117 ? 4.055 -17.766 9.531 1 96.75 117 VAL B N 1
ATOM 3324 C CA . VAL B 1 117 ? 4.828 -17.344 8.367 1 96.75 117 VAL B CA 1
ATOM 3325 C C . VAL B 1 117 ? 6.32 -17.422 8.68 1 96.75 117 VAL B C 1
ATOM 3327 O O . VAL B 1 117 ? 6.77 -16.922 9.711 1 96.75 117 VAL B O 1
ATOM 3330 N N . THR B 1 118 ? 7.09 -18.094 7.852 1 96.5 118 THR B N 1
ATOM 3331 C CA . THR B 1 118 ? 8.539 -18.156 8.008 1 96.5 118 THR B CA 1
ATOM 3332 C C . THR B 1 118 ? 9.242 -17.719 6.727 1 96.5 118 THR B C 1
ATOM 3334 O O . THR B 1 118 ? 8.82 -18.078 5.625 1 96.5 118 THR B O 1
ATOM 3337 N N . VAL B 1 119 ? 10.211 -16.875 6.891 1 97.75 119 VAL B N 1
ATOM 3338 C CA . VAL B 1 119 ? 11.047 -16.469 5.777 1 97.75 119 VAL B CA 1
ATOM 3339 C C . VAL B 1 119 ? 12.461 -17.016 5.957 1 97.75 119 VAL B C 1
ATOM 3341 O O . VAL B 1 119 ? 13.133 -16.719 6.945 1 97.75 119 VAL B O 1
ATOM 3344 N N . HIS B 1 120 ? 12.859 -17.875 5.051 1 97.12 120 HIS B N 1
ATOM 3345 C CA . HIS B 1 120 ? 14.211 -18.422 5.035 1 97.12 120 HIS B CA 1
ATOM 3346 C C . HIS B 1 120 ? 15.078 -17.75 3.979 1 97.12 120 HIS B C 1
ATOM 3348 O O . HIS B 1 120 ? 14.859 -17.938 2.779 1 97.12 120 HIS B O 1
ATOM 3354 N N . GLN B 1 121 ? 15.984 -16.984 4.445 1 96.75 121 GLN B N 1
ATOM 3355 C CA . GLN B 1 121 ? 16.953 -16.344 3.545 1 96.75 121 GLN B CA 1
ATOM 3356 C C . GLN B 1 121 ? 18.25 -17.125 3.502 1 96.75 121 GLN B C 1
ATOM 3358 O O . GLN B 1 121 ? 18.984 -17.188 4.492 1 96.75 121 GLN B O 1
ATOM 3363 N N . LEU B 1 122 ? 18.531 -17.719 2.41 1 96 122 LEU B N 1
ATOM 3364 C CA . LEU B 1 122 ? 19.797 -18.422 2.229 1 96 122 LEU B CA 1
ATOM 3365 C C . LEU B 1 122 ? 20.844 -17.5 1.63 1 96 122 LEU B C 1
ATOM 3367 O O . LEU B 1 122 ? 20.609 -16.297 1.48 1 96 122 LEU B O 1
ATOM 3371 N N . ASP B 1 123 ? 22.094 -18.031 1.35 1 93.19 123 ASP B 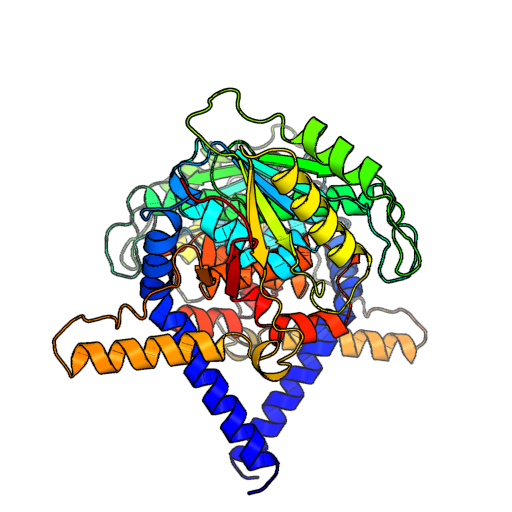N 1
ATOM 3372 C CA . ASP B 1 123 ? 23.203 -17.156 1.015 1 93.19 123 ASP B CA 1
ATOM 3373 C C . ASP B 1 123 ? 23.875 -17.578 -0.294 1 93.19 123 ASP B C 1
ATOM 3375 O O . ASP B 1 123 ? 25.094 -17.438 -0.451 1 93.19 123 ASP B O 1
ATOM 3379 N N . TYR B 1 124 ? 23.062 -18.109 -1.182 1 94 124 TYR B N 1
ATOM 3380 C CA . TYR B 1 124 ? 23.641 -18.422 -2.488 1 94 124 TYR B CA 1
ATOM 3381 C C . TYR B 1 124 ? 24.094 -17.156 -3.205 1 94 124 TYR B C 1
ATOM 3383 O O . TYR B 1 124 ? 23.438 -16.125 -3.102 1 94 124 TYR B O 1
ATOM 3391 N N . LYS B 1 125 ? 25.203 -17.219 -3.854 1 88.62 125 LYS B N 1
ATOM 3392 C CA . LYS B 1 125 ? 25.766 -16.062 -4.551 1 88.62 125 LYS B CA 1
ATOM 3393 C C . LYS B 1 125 ? 24.875 -15.633 -5.711 1 88.62 125 LYS B C 1
ATOM 3395 O O . LYS B 1 125 ? 24.422 -16.469 -6.504 1 88.62 125 LYS B O 1
ATOM 3400 N N . ASP B 1 126 ? 24.625 -14.312 -5.699 1 86.69 126 ASP B N 1
ATOM 3401 C CA . ASP B 1 126 ? 23.766 -13.766 -6.75 1 86.69 126 ASP B CA 1
ATOM 3402 C C . ASP B 1 126 ? 24.562 -13.523 -8.031 1 86.69 126 ASP B C 1
ATOM 3404 O O . ASP B 1 126 ? 25.766 -13.305 -7.984 1 86.69 126 ASP B O 1
ATOM 3408 N N . GLY B 1 127 ? 23.828 -13.562 -9.164 1 78.88 127 GLY B N 1
ATOM 3409 C CA . GLY B 1 127 ? 24.469 -13.234 -10.43 1 78.88 127 GLY B CA 1
ATOM 3410 C C . GLY B 1 127 ? 24.031 -14.125 -11.57 1 78.88 127 GLY B C 1
ATOM 3411 O O . GLY B 1 127 ? 23.797 -15.32 -11.383 1 78.88 127 GLY B O 1
ATOM 3412 N N . LYS B 1 128 ? 24.031 -13.594 -12.711 1 78.94 128 LYS B N 1
ATOM 3413 C CA . LYS B 1 128 ? 23.609 -14.32 -13.906 1 78.94 128 LYS B CA 1
ATOM 3414 C C . LYS B 1 128 ? 24.641 -15.367 -14.312 1 78.94 128 LYS B C 1
ATOM 3416 O O . LYS B 1 128 ? 24.312 -16.344 -14.992 1 78.94 128 LYS B O 1
ATOM 3421 N N . ASP B 1 129 ? 25.828 -15.164 -13.766 1 81.75 129 ASP B N 1
ATOM 3422 C CA . ASP B 1 129 ? 26.906 -16.078 -14.141 1 81.75 129 ASP B CA 1
ATOM 3423 C C . ASP B 1 129 ? 27.109 -17.141 -13.062 1 81.75 129 ASP B C 1
ATOM 3425 O O . ASP B 1 129 ? 27.953 -18.031 -13.219 1 81.75 129 ASP B O 1
ATOM 3429 N N . GLN B 1 130 ? 26.25 -17.031 -12.062 1 82.88 130 GLN B N 1
ATOM 3430 C CA . GLN B 1 130 ? 26.406 -17.984 -10.961 1 82.88 130 GLN B CA 1
ATOM 3431 C C . GLN B 1 130 ? 25.531 -19.219 -11.18 1 82.88 130 GLN B C 1
ATOM 3433 O O . GLN B 1 130 ? 24.328 -19.109 -11.422 1 82.88 130 GLN B O 1
ATOM 3438 N N . ILE B 1 131 ? 26.203 -20.375 -11.172 1 88 131 ILE B N 1
ATOM 3439 C CA . ILE B 1 131 ? 25.516 -21.656 -11.266 1 88 131 ILE B CA 1
ATOM 3440 C C . ILE B 1 131 ? 25.328 -22.25 -9.875 1 88 131 ILE B C 1
ATOM 3442 O O . ILE B 1 131 ? 26.312 -22.516 -9.18 1 88 131 ILE B O 1
ATOM 3446 N N . TRP B 1 132 ? 24.125 -22.359 -9.5 1 95.5 132 TRP B N 1
ATOM 3447 C CA . TRP B 1 132 ? 23.844 -22.922 -8.188 1 95.5 132 TRP B CA 1
ATOM 3448 C C . TRP B 1 132 ? 23.828 -24.438 -8.227 1 95.5 132 TRP B C 1
ATOM 3450 O O . TRP B 1 132 ? 23.344 -25.031 -9.195 1 95.5 132 TRP B O 1
ATOM 3460 N N . ASP B 1 133 ? 24.453 -25.047 -7.254 1 96.12 133 ASP B N 1
ATOM 3461 C CA . ASP B 1 133 ? 24.531 -26.5 -7.164 1 96.12 133 ASP B CA 1
ATOM 3462 C C . ASP B 1 133 ? 23.172 -27.109 -6.844 1 96.12 133 ASP B C 1
ATOM 3464 O O . ASP B 1 133 ? 22.609 -26.875 -5.773 1 96.12 133 ASP B O 1
ATOM 3468 N N . LEU B 1 134 ? 22.703 -27.953 -7.734 1 97.25 134 LEU B N 1
ATOM 3469 C CA . LEU B 1 134 ? 21.359 -28.531 -7.633 1 97.25 134 LEU B CA 1
ATOM 3470 C C . LEU B 1 134 ? 21.234 -29.406 -6.387 1 97.25 134 LEU B C 1
ATOM 3472 O O . LEU B 1 134 ? 20.234 -29.328 -5.668 1 97.25 134 LEU B O 1
ATOM 3476 N N . ASP B 1 135 ? 22.219 -30.219 -6.059 1 97.12 135 ASP B N 1
ATOM 3477 C CA . ASP B 1 135 ? 22.172 -31.109 -4.906 1 97.12 135 ASP B CA 1
ATOM 3478 C C . ASP B 1 135 ? 22.109 -30.328 -3.6 1 97.12 135 ASP B C 1
ATOM 3480 O O . ASP B 1 135 ? 21.344 -30.688 -2.691 1 97.12 135 ASP B O 1
ATOM 3484 N N . SER B 1 136 ? 22.844 -29.281 -3.592 1 97.38 136 SER B N 1
ATOM 3485 C CA . SER B 1 136 ? 22.828 -28.438 -2.41 1 97.38 136 SER B CA 1
ATOM 3486 C C . SER B 1 136 ? 21.469 -27.766 -2.234 1 97.38 136 SER B C 1
ATOM 3488 O O . SER B 1 136 ? 20.953 -27.672 -1.115 1 97.38 136 SER B O 1
ATOM 3490 N N . MET B 1 137 ? 20.906 -27.312 -3.291 1 98.06 137 MET B N 1
ATOM 3491 C CA . MET B 1 137 ? 19.594 -26.656 -3.24 1 98.06 137 MET B CA 1
ATOM 3492 C C . MET B 1 137 ? 18.531 -27.609 -2.75 1 98.06 137 MET B C 1
ATOM 3494 O O . MET B 1 137 ? 17.703 -27.266 -1.902 1 98.06 137 MET B O 1
ATOM 3498 N N . VAL B 1 138 ? 18.531 -28.844 -3.266 1 97 138 VAL B N 1
ATOM 3499 C CA . VAL B 1 138 ? 17.547 -29.844 -2.891 1 97 138 VAL B CA 1
ATOM 3500 C C . VAL B 1 138 ? 17.719 -30.203 -1.412 1 97 138 VAL B C 1
ATOM 3502 O O . VAL B 1 138 ? 16.719 -30.328 -0.688 1 97 138 VAL B O 1
ATOM 3505 N N . TRP B 1 139 ? 18.953 -30.297 -1.005 1 95.75 139 TRP B N 1
ATOM 3506 C CA . TRP B 1 139 ? 19.234 -30.594 0.398 1 95.75 139 TRP B CA 1
ATOM 3507 C C . TRP B 1 139 ? 18.688 -29.484 1.299 1 95.75 139 TRP B C 1
ATOM 3509 O O . TRP B 1 139 ? 18.047 -29.766 2.316 1 95.75 139 TRP B O 1
ATOM 3519 N N . ASP B 1 140 ? 18.922 -28.281 0.917 1 96.94 140 ASP B N 1
ATOM 3520 C CA . ASP B 1 140 ? 18.438 -27.141 1.693 1 96.94 140 ASP B CA 1
ATOM 3521 C C . ASP B 1 140 ? 16.906 -27.141 1.782 1 96.94 140 ASP B C 1
ATOM 3523 O O . ASP B 1 140 ? 16.344 -26.938 2.855 1 96.94 140 ASP B O 1
ATOM 3527 N N . LEU B 1 141 ? 16.234 -27.406 0.696 1 96.75 141 LEU B N 1
ATOM 3528 C CA . LEU B 1 141 ? 14.773 -27.438 0.677 1 96.75 141 LEU B CA 1
ATOM 3529 C C . LEU B 1 141 ? 14.242 -28.547 1.585 1 96.75 141 LEU B C 1
ATOM 3531 O O . LEU B 1 141 ? 13.312 -28.312 2.363 1 96.75 141 LEU B O 1
ATOM 3535 N N . LYS B 1 142 ? 14.828 -29.766 1.508 1 92.31 142 LYS B N 1
ATOM 3536 C CA . LYS B 1 142 ? 14.422 -30.891 2.346 1 92.31 142 LYS B CA 1
ATOM 3537 C C . LYS B 1 142 ? 14.57 -30.562 3.826 1 92.31 142 LYS B C 1
ATOM 3539 O O . LYS B 1 142 ? 13.719 -30.906 4.641 1 92.31 142 LYS B O 1
ATOM 3544 N N . THR B 1 143 ? 15.602 -29.859 4.121 1 92.88 143 THR B N 1
ATOM 3545 C CA . THR B 1 143 ? 15.93 -29.531 5.508 1 92.88 143 THR B CA 1
ATOM 3546 C C . THR B 1 143 ? 14.992 -28.453 6.043 1 92.88 143 THR B C 1
ATOM 3548 O O . THR B 1 143 ? 14.539 -28.531 7.191 1 92.88 143 THR B O 1
ATOM 3551 N N . LEU B 1 144 ? 14.664 -27.469 5.258 1 94 144 LEU B N 1
ATOM 3552 C CA . LEU B 1 144 ? 13.891 -26.312 5.703 1 94 144 LEU B CA 1
ATOM 3553 C C . LEU B 1 144 ? 12.406 -26.656 5.797 1 94 144 LEU B C 1
ATOM 3555 O O . LEU B 1 144 ? 11.711 -26.172 6.684 1 94 144 LEU B O 1
ATOM 3559 N N . ILE B 1 145 ? 11.719 -27.359 4.91 1 89.44 145 ILE B N 1
ATOM 3560 C CA . ILE B 1 145 ? 10.281 -27.609 4.836 1 89.44 145 ILE B CA 1
ATOM 3561 C C . ILE B 1 145 ? 9.914 -28.781 5.73 1 89.44 145 ILE B C 1
ATOM 3563 O O . ILE B 1 145 ? 8.812 -28.828 6.281 1 89.44 145 ILE B O 1
ATOM 3567 N N . ASN B 1 146 ? 10.828 -29.406 6.391 1 73.19 146 ASN B N 1
ATOM 3568 C CA . ASN B 1 146 ? 10.539 -30.578 7.195 1 73.19 146 ASN B CA 1
ATOM 3569 C C . ASN B 1 146 ? 9.133 -31.109 6.926 1 73.19 146 ASN B C 1
ATOM 3571 O O . ASN B 1 146 ? 8.172 -30.703 7.586 1 73.19 146 ASN B O 1
ATOM 3575 N N . PRO B 1 147 ? 9.023 -31.922 6.008 1 64 147 PRO B N 1
ATOM 3576 C CA . PRO B 1 147 ? 7.707 -32.406 5.586 1 64 147 PRO B CA 1
ATOM 3577 C C . PRO B 1 147 ? 6.867 -32.938 6.754 1 64 147 PRO B C 1
ATOM 3579 O O . PRO B 1 147 ? 7.414 -33.469 7.727 1 64 147 PRO B O 1
ATOM 3582 N N . SER B 1 148 ? 5.656 -32.312 6.812 1 62.81 148 SER B N 1
ATOM 3583 C CA . SER B 1 148 ? 4.691 -32.75 7.816 1 62.81 148 SER B CA 1
ATOM 3584 C C . SER B 1 148 ? 4.617 -34.25 7.891 1 62.81 148 SER B C 1
ATOM 3586 O O . SER B 1 148 ? 4.699 -34.938 6.867 1 62.81 148 SER B O 1
ATOM 3588 N N . LYS B 1 149 ? 4.891 -34.781 9.102 1 60.22 149 LYS B N 1
ATOM 3589 C CA . LYS B 1 149 ? 4.773 -36.219 9.375 1 60.22 149 LYS B CA 1
ATOM 3590 C C . LYS B 1 149 ? 3.344 -36.688 9.148 1 60.22 149 LYS B C 1
ATOM 3592 O O . LYS B 1 149 ? 3.086 -37.906 9.148 1 60.22 149 LYS B O 1
ATOM 3597 N N . ASP B 1 150 ? 2.521 -35.656 9.031 1 60.62 150 ASP B N 1
ATOM 3598 C CA . ASP B 1 150 ? 1.149 -36.094 8.773 1 60.62 150 ASP B CA 1
ATOM 3599 C C . ASP B 1 150 ? 0.968 -36.469 7.309 1 60.62 150 ASP B C 1
ATOM 3601 O O . ASP B 1 150 ? 0.934 -35.625 6.426 1 60.62 150 ASP B O 1
ATOM 3605 N N . TYR B 1 151 ? 1.023 -37.75 7.078 1 59.09 151 TYR B N 1
ATOM 3606 C CA . TYR B 1 151 ? 0.979 -38.312 5.742 1 59.09 151 TYR B CA 1
ATOM 3607 C C . TYR B 1 151 ? -0.307 -37.938 5.023 1 59.09 151 TYR B C 1
ATOM 3609 O O . TYR B 1 151 ? -0.409 -38.062 3.801 1 59.09 151 TYR B O 1
ATOM 3617 N N . LYS B 1 152 ? -1.247 -37.281 5.777 1 64 152 LYS B N 1
ATOM 3618 C CA . LYS B 1 152 ? -2.523 -37 5.137 1 64 152 LYS B CA 1
ATOM 3619 C C . LYS B 1 152 ? -2.49 -35.625 4.465 1 64 152 LYS B C 1
ATOM 3621 O O . LYS B 1 152 ? -3.305 -35.344 3.582 1 64 152 LYS B O 1
ATOM 3626 N N . ARG B 1 153 ? -1.521 -34.812 4.809 1 73.44 153 ARG B N 1
ATOM 3627 C CA . ARG B 1 153 ? -1.458 -33.469 4.223 1 73.44 153 ARG B CA 1
ATOM 3628 C C . ARG B 1 153 ? -0.141 -33.25 3.486 1 73.44 153 ARG B C 1
ATOM 3630 O O . ARG B 1 153 ? 0.922 -33.625 3.982 1 73.44 153 ARG B O 1
ATOM 3637 N N . LYS B 1 154 ? -0.331 -32.844 2.311 1 78.44 154 LYS B N 1
ATOM 3638 C CA . LYS B 1 154 ? 0.853 -32.625 1.488 1 78.44 154 LYS B CA 1
ATOM 3639 C C . LYS B 1 154 ? 1.382 -31.203 1.676 1 78.44 154 LYS B C 1
ATOM 3641 O O . LYS B 1 154 ? 0.63 -30.297 2.045 1 78.44 154 LYS B O 1
ATOM 3646 N N . ASP B 1 155 ? 2.682 -31.141 1.557 1 88.12 155 ASP B N 1
ATOM 3647 C CA . ASP B 1 155 ? 3.32 -29.828 1.488 1 88.12 155 ASP B CA 1
ATOM 3648 C C . ASP B 1 155 ? 3.404 -29.328 0.046 1 88.12 155 ASP B C 1
ATOM 3650 O O . ASP B 1 155 ? 3.83 -30.078 -0.846 1 88.12 155 ASP B O 1
ATOM 3654 N N . LEU B 1 156 ? 2.951 -28.188 -0.097 1 92.06 156 LEU B N 1
ATOM 3655 C CA . LEU B 1 156 ? 2.898 -27.625 -1.441 1 92.06 156 LEU B CA 1
ATOM 3656 C C . LEU B 1 156 ? 4.086 -26.703 -1.69 1 92.06 156 LEU B C 1
ATOM 3658 O O . LEU B 1 156 ? 4.465 -25.922 -0.814 1 92.06 156 LEU B O 1
ATOM 3662 N N . LEU B 1 157 ? 4.668 -26.891 -2.826 1 95.62 157 LEU B N 1
ATOM 3663 C CA . LEU B 1 157 ? 5.723 -26 -3.277 1 95.62 157 LEU B CA 1
ATOM 3664 C C . LEU B 1 157 ? 5.262 -25.172 -4.477 1 95.62 157 LEU B C 1
ATOM 3666 O O . LEU B 1 157 ? 4.555 -25.688 -5.348 1 95.62 157 LEU B O 1
ATOM 3670 N N . ILE B 1 158 ? 5.617 -23.906 -4.5 1 97.56 158 ILE B N 1
ATOM 3671 C CA . ILE B 1 158 ? 5.348 -23.016 -5.621 1 97.56 158 ILE B CA 1
ATOM 3672 C C . ILE B 1 158 ? 6.641 -22.328 -6.059 1 97.56 158 ILE B C 1
ATOM 3674 O O . ILE B 1 158 ? 7.391 -21.812 -5.227 1 97.56 158 ILE B O 1
ATOM 3678 N N . THR B 1 159 ? 6.945 -22.359 -7.348 1 98.56 159 THR B N 1
ATOM 3679 C CA . THR B 1 159 ? 8.164 -21.734 -7.84 1 98.56 159 THR B CA 1
ATOM 3680 C C . THR B 1 159 ? 8.008 -21.297 -9.297 1 98.56 159 THR B C 1
ATOM 3682 O O . THR B 1 159 ? 6.883 -21.219 -9.805 1 98.56 159 THR B O 1
ATOM 3685 N N . PHE B 1 160 ? 9.109 -20.922 -9.938 1 98.12 160 PHE B N 1
ATOM 3686 C CA . PHE B 1 160 ? 9.141 -20.453 -11.312 1 98.12 160 PHE B CA 1
ATOM 3687 C C . PHE B 1 160 ? 8.945 -21.594 -12.297 1 98.12 160 PHE B C 1
ATOM 3689 O O . PHE B 1 160 ? 9.102 -22.766 -11.93 1 98.12 160 PHE B O 1
ATOM 3696 N N . ASP B 1 161 ? 8.57 -21.328 -13.477 1 96.56 161 ASP B N 1
ATOM 3697 C CA . ASP B 1 161 ? 8.531 -22.328 -14.531 1 96.56 161 ASP B CA 1
ATOM 3698 C C . ASP B 1 161 ? 9.93 -22.562 -15.109 1 96.56 161 ASP B C 1
ATOM 3700 O O . ASP B 1 161 ? 10.914 -22.016 -14.617 1 96.56 161 ASP B O 1
ATOM 3704 N N . GLU B 1 162 ? 10 -23.375 -16.125 1 95.31 162 GLU B N 1
ATOM 3705 C CA . GLU B 1 162 ? 11.281 -23.828 -16.656 1 95.31 162 GLU B CA 1
ATOM 3706 C C . GLU B 1 162 ? 12.008 -22.688 -17.375 1 95.31 162 GLU B C 1
ATOM 3708 O O . GLU B 1 162 ? 13.211 -22.781 -17.625 1 95.31 162 GLU B O 1
ATOM 3713 N N . HIS B 1 163 ? 11.312 -21.594 -17.688 1 94.88 163 HIS B N 1
ATOM 3714 C CA . HIS B 1 163 ? 11.914 -20.484 -18.406 1 94.88 163 HIS B CA 1
ATOM 3715 C C . HIS B 1 163 ? 12.438 -19.422 -17.438 1 94.88 163 HIS B C 1
ATOM 3717 O O . HIS B 1 163 ? 13.219 -18.547 -17.812 1 94.88 163 HIS B O 1
ATOM 3723 N N . GLY B 1 164 ? 11.984 -19.5 -16.172 1 95 164 GLY B N 1
ATOM 3724 C CA . GLY B 1 164 ? 12.469 -18.562 -15.172 1 95 164 GLY B CA 1
ATOM 3725 C C . GLY B 1 164 ? 12.039 -17.125 -15.453 1 95 164 GLY B C 1
ATOM 3726 O O . GLY B 1 164 ? 12.812 -16.188 -15.242 1 95 164 GLY B O 1
ATOM 3727 N N . VAL B 1 165 ? 10.859 -16.922 -16.031 1 93 165 VAL B N 1
ATOM 3728 C CA . VAL B 1 165 ? 10.219 -15.648 -16.344 1 93 165 VAL B CA 1
ATOM 3729 C C . VAL B 1 165 ? 10.922 -14.984 -17.531 1 93 165 VAL B C 1
ATOM 3731 O O . VAL B 1 165 ? 10.289 -14.703 -18.547 1 93 165 VAL B O 1
ATOM 3734 N N . SER B 1 166 ? 12.305 -14.758 -17.453 1 91 166 SER B N 1
ATOM 3735 C CA . SER B 1 166 ? 13.094 -14.156 -18.531 1 91 166 SER B CA 1
ATOM 3736 C C . SER B 1 166 ? 14.406 -14.906 -18.719 1 91 166 SER B C 1
ATOM 3738 O O . SER B 1 166 ? 15.461 -14.281 -18.906 1 91 166 SER B O 1
ATOM 3740 N N . ASP B 1 167 ? 14.336 -16.188 -18.578 1 91.69 167 ASP B N 1
ATOM 3741 C CA . ASP B 1 167 ? 15.508 -17.031 -18.75 1 91.69 167 ASP B CA 1
ATOM 3742 C C . ASP B 1 167 ? 16.594 -16.688 -17.734 1 91.69 167 ASP B C 1
ATOM 3744 O O . ASP B 1 167 ? 17.781 -16.75 -18.047 1 91.69 167 ASP B O 1
ATOM 3748 N N . HIS B 1 168 ? 16.172 -16.188 -16.656 1 92.31 168 HIS B N 1
ATOM 3749 C CA . HIS B 1 168 ? 17.125 -15.914 -15.578 1 92.31 168 HIS B CA 1
ATOM 3750 C C . HIS B 1 168 ? 17.656 -17.203 -14.969 1 92.31 168 HIS B C 1
ATOM 3752 O O . HIS B 1 168 ? 16.875 -18.016 -14.438 1 92.31 168 HIS B O 1
ATOM 3758 N N . PRO B 1 169 ? 18.906 -17.391 -14.953 1 93.94 169 PRO B N 1
ATOM 3759 C CA . PRO B 1 169 ? 19.469 -18.688 -14.539 1 93.94 169 PRO B CA 1
ATOM 3760 C C . PRO B 1 169 ? 19.109 -19.062 -13.102 1 93.94 169 PRO B C 1
ATOM 3762 O O . PRO B 1 169 ? 18.844 -20.234 -12.812 1 93.94 169 PRO B O 1
ATOM 3765 N N . ASN B 1 170 ? 19.047 -18.125 -12.211 1 95.19 170 ASN B N 1
ATOM 3766 C CA . ASN B 1 170 ? 18.719 -18.406 -10.82 1 95.19 170 ASN B CA 1
ATOM 3767 C C . ASN B 1 170 ? 17.266 -18.859 -10.672 1 95.19 170 ASN B C 1
ATOM 3769 O O . ASN B 1 170 ? 16.953 -19.703 -9.844 1 95.19 170 ASN B O 1
ATOM 3773 N N . HIS B 1 171 ? 16.344 -18.25 -11.422 1 96.75 171 HIS B N 1
ATOM 3774 C CA . HIS B 1 171 ? 14.961 -18.688 -11.414 1 96.75 171 HIS B CA 1
ATOM 3775 C C . HIS B 1 171 ? 14.828 -20.109 -11.945 1 96.75 171 HIS B C 1
ATOM 3777 O O . HIS B 1 171 ? 14.094 -20.922 -11.383 1 96.75 171 HIS B O 1
ATOM 3783 N N . ILE B 1 172 ? 15.555 -20.391 -13 1 96.38 172 ILE B N 1
ATOM 3784 C CA . ILE B 1 172 ? 15.562 -21.719 -13.594 1 96.38 172 ILE B CA 1
ATOM 3785 C C . ILE B 1 172 ? 16.109 -22.734 -12.594 1 96.38 172 ILE B C 1
ATOM 3787 O O . ILE B 1 172 ? 15.578 -23.844 -12.469 1 96.38 172 ILE B O 1
ATOM 3791 N N . ALA B 1 173 ? 17.141 -22.328 -11.883 1 97.31 173 ALA B N 1
ATOM 3792 C CA . ALA B 1 173 ? 17.703 -23.203 -10.859 1 97.31 173 ALA B CA 1
ATOM 3793 C C . ALA B 1 173 ? 16.656 -23.547 -9.797 1 97.31 173 ALA B C 1
ATOM 3795 O O . ALA B 1 173 ? 16.594 -24.688 -9.344 1 97.31 173 ALA B O 1
ATOM 3796 N N . CYS B 1 174 ? 15.859 -22.578 -9.383 1 98 174 CYS B N 1
ATOM 3797 C CA . CYS B 1 174 ? 14.789 -22.844 -8.43 1 98 174 CYS B CA 1
ATOM 3798 C C . CYS B 1 174 ? 13.805 -23.859 -8.977 1 98 174 CYS B C 1
ATOM 3800 O O . CYS B 1 174 ? 13.406 -24.781 -8.273 1 98 174 CYS B O 1
ATOM 3802 N N . HIS B 1 175 ? 13.422 -23.672 -10.234 1 97.69 175 HIS B N 1
ATOM 3803 C CA . HIS B 1 175 ? 12.531 -24.625 -10.898 1 97.69 175 HIS B CA 1
ATOM 3804 C C . HIS B 1 175 ? 13.117 -26.031 -10.859 1 97.69 175 HIS B C 1
ATOM 3806 O O . HIS B 1 175 ? 12.43 -26.984 -10.469 1 97.69 175 HIS B O 1
ATOM 3812 N N . ASN B 1 176 ? 14.367 -26.141 -11.234 1 97.25 176 ASN B N 1
ATOM 3813 C CA . ASN B 1 176 ? 15.023 -27.453 -11.305 1 97.25 176 ASN B CA 1
ATOM 3814 C C . ASN B 1 176 ? 15.133 -28.094 -9.922 1 97.25 176 ASN B C 1
ATOM 3816 O O . ASN B 1 176 ? 14.953 -29.297 -9.781 1 97.25 176 ASN B O 1
ATOM 3820 N N . ALA B 1 177 ? 15.406 -27.344 -8.945 1 97.88 177 ALA B N 1
ATOM 3821 C CA . ALA B 1 177 ? 15.531 -27.859 -7.582 1 97.88 177 ALA B CA 1
ATOM 3822 C C . ALA B 1 177 ? 14.203 -28.422 -7.082 1 97.88 177 ALA B C 1
ATOM 3824 O O . ALA B 1 177 ? 14.156 -29.5 -6.504 1 97.88 177 ALA B O 1
ATOM 3825 N N . VAL B 1 178 ? 13.148 -27.688 -7.289 1 97.44 178 VAL B N 1
ATOM 3826 C CA . VAL B 1 178 ? 11.828 -28.125 -6.852 1 97.44 178 VAL B CA 1
ATOM 3827 C C . VAL B 1 178 ? 11.414 -29.375 -7.633 1 97.44 178 VAL B C 1
ATOM 3829 O O . VAL B 1 178 ? 10.867 -30.312 -7.059 1 97.44 178 VAL B O 1
ATOM 3832 N N . HIS B 1 179 ? 11.703 -29.359 -8.945 1 96 179 HIS B N 1
ATOM 3833 C CA . HIS B 1 179 ? 11.406 -30.516 -9.773 1 96 179 HIS B CA 1
ATOM 3834 C C . HIS B 1 179 ? 12.094 -31.766 -9.242 1 96 179 HIS B C 1
ATOM 3836 O O . HIS B 1 179 ? 11.453 -32.812 -9.086 1 96 179 HIS B O 1
ATOM 3842 N N . ARG B 1 180 ? 13.391 -31.656 -8.969 1 95.19 180 ARG B N 1
ATOM 3843 C CA . ARG B 1 180 ? 14.156 -32.781 -8.43 1 95.19 180 ARG B CA 1
ATOM 3844 C C . ARG B 1 180 ? 13.594 -33.219 -7.074 1 95.19 180 ARG B C 1
ATOM 3846 O O . ARG B 1 180 ? 13.5 -34.406 -6.793 1 95.19 180 ARG B O 1
ATOM 3853 N N . LEU B 1 181 ? 13.234 -32.281 -6.25 1 94.31 181 LEU B N 1
ATOM 3854 C CA . LEU B 1 181 ? 12.711 -32.594 -4.922 1 94.31 181 LEU B CA 1
ATOM 3855 C C . LEU B 1 181 ? 11.438 -33.406 -5.004 1 94.31 181 LEU B C 1
ATOM 3857 O O . LEU B 1 181 ? 11.281 -34.406 -4.281 1 94.31 181 LEU B O 1
ATOM 3861 N N . ILE B 1 182 ? 10.5 -33.062 -5.859 1 91.94 182 ILE B N 1
ATOM 3862 C CA . ILE B 1 182 ? 9.219 -33.75 -5.906 1 91.94 182 ILE B CA 1
ATOM 3863 C C . ILE B 1 182 ? 9.391 -35.125 -6.523 1 91.94 182 ILE B C 1
ATOM 3865 O O . ILE B 1 182 ? 8.586 -36.031 -6.285 1 91.94 182 ILE B O 1
ATOM 3869 N N . GLU B 1 183 ? 10.406 -35.344 -7.332 1 91.12 183 GLU B N 1
ATOM 3870 C CA . GLU B 1 183 ? 10.742 -36.656 -7.844 1 91.12 183 GLU B CA 1
ATOM 3871 C C . GLU B 1 183 ? 11.25 -37.562 -6.734 1 91.12 183 GLU B C 1
ATOM 3873 O O . GLU B 1 183 ? 10.945 -38.781 -6.715 1 91.12 183 GLU B O 1
ATOM 3878 N N . GLU B 1 184 ? 11.945 -37 -5.844 1 89.38 184 GLU B N 1
ATOM 3879 C CA . GLU B 1 184 ? 12.57 -37.75 -4.773 1 89.38 184 GLU B CA 1
ATOM 3880 C C . GLU B 1 184 ? 11.609 -37.969 -3.607 1 89.38 184 GLU B C 1
ATOM 3882 O O . GLU B 1 184 ? 11.727 -38.938 -2.861 1 89.38 184 GLU B O 1
ATOM 3887 N N . GLU B 1 185 ? 10.758 -37.031 -3.391 1 86.31 185 GLU B N 1
ATOM 3888 C CA . GLU B 1 185 ? 9.844 -37.031 -2.252 1 86.31 185 GLU B CA 1
ATOM 3889 C C . GLU B 1 185 ? 8.391 -36.906 -2.707 1 86.31 185 GLU B C 1
ATOM 3891 O O . GLU B 1 185 ? 7.867 -35.812 -2.852 1 86.31 185 GLU B O 1
ATOM 3896 N N . PRO B 1 186 ? 7.645 -38 -2.748 1 79 186 PRO B N 1
ATOM 3897 C CA . PRO B 1 186 ? 6.281 -38 -3.289 1 79 186 PRO B CA 1
ATOM 3898 C C . PRO B 1 186 ? 5.289 -37.281 -2.393 1 79 186 PRO B C 1
ATOM 3900 O O . PRO B 1 186 ? 4.164 -37 -2.816 1 79 186 PRO B O 1
ATOM 3903 N N . LEU B 1 187 ? 5.699 -36.938 -1.227 1 79.69 187 LEU B N 1
ATOM 3904 C CA . LEU B 1 187 ? 4.805 -36.219 -0.306 1 79.69 187 LEU B CA 1
ATOM 3905 C C . LEU B 1 187 ? 4.695 -34.75 -0.667 1 79.69 187 LEU B C 1
ATOM 3907 O O . LEU B 1 187 ? 3.801 -34.062 -0.186 1 79.69 187 LEU B O 1
ATOM 3911 N N . PHE B 1 188 ? 5.578 -34.312 -1.511 1 86.25 188 PHE B N 1
ATOM 3912 C CA . PHE B 1 188 ? 5.527 -32.938 -1.954 1 86.25 188 PHE B CA 1
ATOM 3913 C C . PHE B 1 188 ? 4.723 -32.812 -3.242 1 86.25 188 PHE B C 1
ATOM 3915 O O . PHE B 1 188 ? 4.785 -33.688 -4.109 1 86.25 188 PHE B O 1
ATOM 3922 N N . MET B 1 189 ? 3.949 -31.844 -3.307 1 88.62 189 MET B N 1
ATOM 3923 C CA . MET B 1 189 ? 3.322 -31.391 -4.543 1 88.62 189 MET B CA 1
ATOM 3924 C C . MET B 1 189 ? 3.834 -30 -4.93 1 88.62 189 MET B C 1
ATOM 3926 O O . MET B 1 189 ? 4.172 -29.203 -4.062 1 88.62 189 MET B O 1
ATOM 3930 N N . ALA B 1 190 ? 3.889 -29.812 -6.215 1 93.69 190 ALA B N 1
ATOM 3931 C CA . ALA B 1 190 ? 4.48 -28.531 -6.59 1 93.69 190 ALA B CA 1
ATOM 3932 C C . ALA B 1 190 ? 3.736 -27.906 -7.766 1 93.69 190 ALA B C 1
ATOM 3934 O O . ALA B 1 190 ? 3.32 -28.609 -8.688 1 93.69 190 ALA B O 1
ATOM 3935 N N . TYR B 1 191 ? 3.588 -26.625 -7.691 1 95 191 TYR B N 1
ATOM 3936 C CA . TYR B 1 191 ? 3.059 -25.812 -8.781 1 95 191 TYR B CA 1
ATOM 3937 C C . TYR B 1 191 ? 4.121 -24.859 -9.32 1 95 191 TYR B C 1
ATOM 3939 O O . TYR B 1 191 ? 4.984 -24.391 -8.57 1 95 191 TYR B O 1
ATOM 3947 N N . GLN B 1 192 ? 4.062 -24.641 -10.609 1 96.81 192 GLN B N 1
ATOM 3948 C CA . GLN B 1 192 ? 4.961 -23.688 -11.25 1 96.81 192 GLN B CA 1
ATOM 3949 C C . GLN B 1 192 ? 4.188 -22.5 -11.812 1 96.81 192 GLN B C 1
ATOM 3951 O O . GLN B 1 192 ? 3.062 -22.656 -12.289 1 96.81 192 GLN B O 1
ATOM 3956 N N . LEU B 1 193 ? 4.801 -21.328 -11.758 1 97.56 193 LEU B N 1
ATOM 3957 C CA . LEU B 1 193 ? 4.234 -20.094 -12.305 1 97.56 193 LEU B CA 1
ATOM 3958 C C . LEU B 1 193 ? 4.352 -20.062 -13.82 1 97.56 193 LEU B C 1
ATOM 3960 O O . LEU B 1 193 ? 5.449 -20.203 -14.367 1 97.56 193 LEU B O 1
ATOM 3964 N N . GLU B 1 194 ? 3.266 -19.938 -14.484 1 94.38 194 GLU B N 1
ATOM 3965 C CA . GLU B 1 194 ? 3.324 -19.719 -15.93 1 94.38 194 GLU B CA 1
ATOM 3966 C C . GLU B 1 194 ? 3.781 -18.297 -16.25 1 94.38 194 GLU B C 1
ATOM 3968 O O . GLU B 1 194 ? 3.025 -17.344 -16.062 1 94.38 194 GLU B O 1
ATOM 3973 N N . SER B 1 195 ? 4.945 -18.125 -16.719 1 93.38 195 SER B N 1
ATOM 3974 C CA . SER B 1 195 ? 5.523 -16.797 -16.922 1 93.38 195 SER B CA 1
ATOM 3975 C C . SER B 1 195 ? 5.215 -16.25 -18.312 1 93.38 195 SER B C 1
ATOM 3977 O O . SER B 1 195 ? 5.465 -15.086 -18.594 1 93.38 195 SER B O 1
ATOM 3979 N N . HIS B 1 196 ? 4.66 -17.031 -19.234 1 91 196 HIS B N 1
ATOM 3980 C CA . HIS B 1 196 ? 4.328 -16.641 -20.609 1 91 196 HIS B CA 1
ATOM 3981 C C . HIS B 1 196 ? 5.555 -16.094 -21.344 1 91 196 HIS B C 1
ATOM 3983 O O . HIS B 1 196 ? 5.461 -15.094 -22.047 1 91 196 HIS B O 1
ATOM 3989 N N . SER B 1 197 ? 6.652 -16.672 -21.078 1 87.06 197 SER B N 1
ATOM 3990 C CA . SER B 1 197 ? 7.93 -16.234 -21.641 1 87.06 197 SER B CA 1
ATOM 3991 C C . SER B 1 197 ? 7.895 -16.219 -23.172 1 87.06 197 SER B C 1
ATOM 3993 O O . SER B 1 197 ? 8.586 -15.414 -23.797 1 87.06 197 SER B O 1
ATOM 3995 N N . THR B 1 198 ? 7.062 -17.047 -23.734 1 87.19 198 THR B N 1
ATOM 3996 C CA . THR B 1 198 ? 7.027 -17.172 -25.188 1 87.19 198 THR B CA 1
ATOM 3997 C C . THR B 1 198 ? 5.926 -16.281 -25.781 1 87.19 198 THR B C 1
ATOM 3999 O O . THR B 1 198 ? 5.785 -16.188 -27 1 87.19 198 THR B O 1
ATOM 4002 N N . ASN B 1 199 ? 5.199 -15.711 -25 1 92.44 199 ASN B N 1
ATOM 4003 C CA . ASN B 1 199 ? 4.113 -14.828 -25.406 1 92.44 199 ASN B CA 1
ATOM 4004 C C . ASN B 1 199 ? 4.242 -13.445 -24.766 1 92.44 199 ASN B C 1
ATOM 4006 O O . ASN B 1 199 ? 3.596 -13.164 -23.766 1 92.44 199 ASN B O 1
ATOM 4010 N N . VAL B 1 200 ? 4.91 -12.57 -25.422 1 92.12 200 VAL B N 1
ATOM 4011 C CA . VAL B 1 200 ? 5.27 -11.258 -24.891 1 92.12 200 VAL B CA 1
ATOM 4012 C C . VAL B 1 200 ? 4.012 -10.406 -24.719 1 92.12 200 VAL B C 1
ATOM 4014 O O . VAL B 1 200 ? 3.895 -9.648 -23.75 1 92.12 200 VAL B O 1
ATOM 4017 N N . ILE B 1 201 ? 3.025 -10.562 -25.562 1 93.06 201 ILE B N 1
ATOM 4018 C CA . ILE B 1 201 ? 1.794 -9.781 -25.516 1 93.06 201 ILE B CA 1
ATOM 4019 C C . ILE B 1 201 ? 1.014 -10.133 -24.25 1 93.06 201 ILE B C 1
ATOM 4021 O O . ILE B 1 201 ? 0.53 -9.242 -23.547 1 93.06 201 ILE B O 1
ATOM 4025 N N . LEU B 1 202 ? 0.979 -11.391 -23.984 1 93.38 202 LEU B N 1
ATOM 4026 C CA . LEU B 1 202 ? 0.279 -11.82 -22.781 1 93.38 202 LEU B CA 1
ATOM 4027 C C . LEU B 1 202 ? 1.07 -11.445 -21.531 1 93.38 202 LEU B C 1
ATOM 4029 O O . LEU B 1 202 ? 0.494 -11.008 -20.531 1 93.38 202 LEU B O 1
ATOM 4033 N N . LYS B 1 203 ? 2.346 -11.594 -21.609 1 94.06 203 LYS B N 1
ATOM 4034 C CA . LYS B 1 203 ? 3.238 -11.297 -20.5 1 94.06 203 LYS B CA 1
ATOM 4035 C C . LYS B 1 203 ? 3.098 -9.852 -20.047 1 94.06 203 LYS B C 1
ATOM 4037 O O . LYS B 1 203 ? 3.203 -9.555 -18.844 1 94.06 203 LYS B O 1
ATOM 4042 N N . TYR B 1 204 ? 2.789 -8.977 -21.031 1 94.81 204 TYR B N 1
ATOM 4043 C CA . TYR B 1 204 ? 2.693 -7.551 -20.734 1 94.81 204 TYR B CA 1
ATOM 4044 C C . TYR B 1 204 ? 1.312 -7.012 -21.094 1 94.81 204 TYR B C 1
ATOM 4046 O O . TYR B 1 204 ? 1.192 -5.961 -21.734 1 94.81 204 TYR B O 1
ATOM 4054 N N . SER B 1 205 ? 0.303 -7.734 -20.672 1 94.44 205 SER B N 1
ATOM 4055 C CA . SER B 1 205 ? -1.088 -7.375 -20.922 1 94.44 205 SER B CA 1
ATOM 4056 C C . SER B 1 205 ? -1.734 -6.742 -19.703 1 94.44 205 SER B C 1
ATOM 4058 O O . SER B 1 205 ? -2.945 -6.508 -19.688 1 94.44 205 SER B O 1
ATOM 4060 N N . PHE B 1 206 ? -0.967 -6.477 -18.703 1 95.69 206 PHE B N 1
ATOM 4061 C CA . PHE B 1 206 ? -1.453 -5.945 -17.438 1 95.69 206 PHE B CA 1
ATOM 4062 C C . PHE B 1 206 ? -2.688 -6.707 -16.969 1 95.69 206 PHE B C 1
ATOM 4064 O O . PHE B 1 206 ? -2.656 -7.93 -16.828 1 95.69 206 PHE B O 1
ATOM 4071 N N . PHE B 1 207 ? -3.779 -6.117 -16.672 1 97.06 207 PHE B N 1
ATOM 4072 C CA . PHE B 1 207 ? -4.984 -6.762 -16.172 1 97.06 207 PHE B CA 1
ATOM 4073 C C . PHE B 1 207 ? -6 -6.969 -17.281 1 97.06 207 PHE B C 1
ATOM 4075 O O . PHE B 1 207 ? -7.094 -7.484 -17.047 1 97.06 207 PHE B O 1
ATOM 4082 N N . ALA B 1 208 ? -5.723 -6.68 -18.484 1 96.19 208 ALA B N 1
ATOM 4083 C CA . ALA B 1 208 ? -6.695 -6.562 -19.562 1 96.19 208 ALA B CA 1
ATOM 4084 C C . ALA B 1 208 ? -7.309 -7.918 -19.906 1 96.19 208 ALA B C 1
ATOM 4086 O O . ALA B 1 208 ? -8.531 -8.039 -20.031 1 96.19 208 ALA B O 1
ATOM 4087 N N . ARG B 1 209 ? -6.461 -8.891 -20.047 1 93.75 209 ARG B N 1
ATOM 4088 C CA . ARG B 1 209 ? -6.949 -10.211 -20.438 1 93.75 209 ARG B CA 1
ATOM 4089 C C . ARG B 1 209 ? -7.977 -10.734 -19.438 1 93.75 209 ARG B C 1
ATOM 4091 O O . ARG B 1 209 ? -9.039 -11.219 -19.828 1 93.75 209 ARG B O 1
ATOM 4098 N N . GLU B 1 210 ? -7.664 -10.648 -18.203 1 94.62 210 GLU B N 1
ATOM 4099 C CA . GLU B 1 210 ? -8.562 -11.141 -17.156 1 94.62 210 GLU B CA 1
ATOM 4100 C C . GLU B 1 210 ? -9.875 -10.359 -17.156 1 94.62 210 GLU B C 1
ATOM 4102 O O . GLU B 1 210 ? -10.945 -10.953 -17.016 1 94.62 210 GLU B O 1
ATOM 4107 N N . ILE B 1 211 ? -9.812 -9.07 -17.312 1 96 211 ILE B N 1
ATOM 4108 C CA . ILE B 1 211 ? -11.008 -8.242 -17.234 1 96 211 ILE B CA 1
ATOM 4109 C C . ILE B 1 211 ? -11.906 -8.516 -18.438 1 96 211 ILE B C 1
ATOM 4111 O O . ILE B 1 211 ? -13.133 -8.57 -18.312 1 96 211 ILE B O 1
ATOM 4115 N N . VAL B 1 212 ? -11.328 -8.703 -19.594 1 94.75 212 VAL B N 1
ATOM 4116 C CA . VAL B 1 212 ? -12.102 -9.055 -20.781 1 94.75 212 VAL B CA 1
ATOM 4117 C C . VAL B 1 212 ? -12.82 -10.383 -20.562 1 94.75 212 VAL B C 1
ATOM 4119 O O . VAL B 1 212 ? -13.984 -10.531 -20.938 1 94.75 212 VAL B O 1
ATOM 4122 N N . LYS B 1 213 ? -12.125 -11.305 -19.953 1 93.5 213 LYS B N 1
ATOM 4123 C CA . LYS B 1 213 ? -12.734 -12.594 -19.641 1 93.5 213 LYS B CA 1
ATOM 4124 C C . LYS B 1 213 ? -13.914 -12.422 -18.688 1 93.5 213 LYS B C 1
ATOM 4126 O O . LYS B 1 213 ? -14.961 -13.055 -18.875 1 93.5 213 LYS B O 1
ATOM 4131 N N . TYR B 1 214 ? -13.758 -11.594 -17.703 1 94 214 TYR B N 1
ATOM 4132 C CA . TYR B 1 214 ? -14.836 -11.352 -16.766 1 94 214 TYR B CA 1
ATOM 4133 C C . TYR B 1 214 ? -16.031 -10.695 -17.453 1 94 214 TYR B C 1
ATOM 4135 O O . TYR B 1 214 ? -17.172 -11.031 -17.156 1 94 214 TYR B O 1
ATOM 4143 N N . PHE B 1 215 ? -15.773 -9.805 -18.344 1 93.25 215 PHE B N 1
ATOM 4144 C CA . PHE B 1 215 ? -16.844 -9.164 -19.109 1 93.25 215 PHE B CA 1
ATOM 4145 C C . PHE B 1 215 ? -17.578 -10.18 -19.969 1 93.25 215 PHE B C 1
ATOM 4147 O O . PHE B 1 215 ? -18.812 -10.172 -20.016 1 93.25 215 PHE B O 1
ATOM 4154 N N . TYR B 1 216 ? -16.828 -10.945 -20.609 1 91.56 216 TYR B N 1
ATOM 4155 C CA . TYR B 1 216 ? -17.406 -11.977 -21.469 1 91.56 216 TYR B CA 1
ATOM 4156 C C . TYR B 1 216 ? -18.312 -12.898 -20.656 1 91.56 216 TYR B C 1
ATOM 4158 O O . TYR B 1 216 ? -19.453 -13.172 -21.062 1 91.56 216 TYR B O 1
ATOM 4166 N N . ASN B 1 217 ? -17.812 -13.375 -19.531 1 89.25 217 ASN B N 1
ATOM 4167 C CA . ASN B 1 217 ? -18.578 -14.258 -18.672 1 89.25 217 ASN B CA 1
ATOM 4168 C C . ASN B 1 217 ? -19.844 -13.57 -18.141 1 89.25 217 ASN B C 1
ATOM 4170 O O . ASN B 1 217 ? -20.906 -14.18 -18.047 1 89.25 217 ASN B O 1
ATOM 4174 N N . TYR B 1 218 ? -19.719 -12.352 -17.766 1 86.44 218 TYR B N 1
ATOM 4175 C CA . TYR B 1 218 ? -20.844 -11.555 -17.281 1 86.44 218 TYR B CA 1
ATOM 4176 C C . TYR B 1 218 ? -21.922 -11.445 -18.344 1 86.44 218 TYR B C 1
ATOM 4178 O O . TYR B 1 218 ? -23.109 -11.648 -18.047 1 86.44 218 TYR B O 1
ATOM 4186 N N . CYS B 1 219 ? -21.594 -11.195 -19.562 1 86.31 219 CYS B N 1
ATOM 4187 C CA . CYS B 1 219 ? -22.547 -11.047 -20.672 1 86.31 219 CYS B CA 1
ATOM 4188 C C . CYS B 1 219 ? -23.172 -12.383 -21.031 1 86.31 219 CYS B C 1
ATOM 4190 O O . CYS B 1 219 ? -24.375 -12.453 -21.312 1 86.31 219 CYS B O 1
ATOM 4192 N N . HIS B 1 220 ? -22.422 -13.391 -21.047 1 85.12 220 HIS B N 1
ATOM 4193 C CA . HIS B 1 220 ? -22.906 -14.719 -21.406 1 85.12 220 HIS B CA 1
ATOM 4194 C C . HIS B 1 220 ? -23.906 -15.242 -20.375 1 85.12 220 HIS B C 1
ATOM 4196 O O . HIS B 1 220 ? -24.891 -15.875 -20.719 1 85.12 220 HIS B O 1
ATOM 4202 N N . GLN B 1 221 ? -23.594 -15.031 -19.078 1 77.75 221 GLN B N 1
ATOM 4203 C CA . GLN B 1 221 ? -24.5 -15.43 -18.016 1 77.75 221 GLN B CA 1
ATOM 4204 C C . GLN B 1 221 ? -25.828 -14.672 -18.109 1 77.75 221 GLN B C 1
ATOM 4206 O O . GLN B 1 221 ? -26.891 -15.227 -17.828 1 77.75 221 GLN B O 1
ATOM 4211 N N . ARG B 1 222 ? -25.859 -13.43 -18.422 1 68.94 222 ARG B N 1
ATOM 4212 C CA . ARG B 1 222 ? -27.062 -12.625 -18.516 1 68.94 222 ARG B CA 1
ATOM 4213 C C . ARG B 1 222 ? -27.922 -13.047 -19.703 1 68.94 222 ARG B C 1
ATOM 4215 O O . ARG B 1 222 ? -29.141 -12.953 -19.656 1 68.94 222 ARG B O 1
ATOM 4222 N N . ILE B 1 223 ? -27.312 -13.398 -20.719 1 64.75 223 ILE B N 1
ATOM 4223 C CA . ILE B 1 223 ? -28.016 -13.781 -21.938 1 64.75 223 ILE B CA 1
ATOM 4224 C C . ILE B 1 223 ? -28.5 -15.227 -21.828 1 64.75 223 ILE B C 1
ATOM 4226 O O . ILE B 1 223 ? -29.641 -15.531 -22.172 1 64.75 223 ILE B O 1
ATOM 4230 N N . LYS B 1 224 ? -27.672 -16.203 -21.703 1 60.59 224 LYS B N 1
ATOM 4231 C CA . LYS B 1 224 ? -28.078 -17.609 -21.766 1 60.59 224 LYS B CA 1
ATOM 4232 C C . LYS B 1 224 ? -28.703 -18.062 -20.453 1 60.59 224 LYS B C 1
ATOM 4234 O O . LYS B 1 224 ? -29.328 -19.125 -20.375 1 60.59 224 LYS B O 1
ATOM 4239 N N . GLY B 1 225 ? -29.047 -17.062 -19.625 1 54.62 225 GLY B N 1
ATOM 4240 C CA . GLY B 1 225 ? -29.672 -17.422 -18.359 1 54.62 225 GLY B CA 1
ATOM 4241 C C . GLY B 1 225 ? -28.828 -18.359 -17.516 1 54.62 225 GLY B C 1
ATOM 4242 O O . GLY B 1 225 ? -29.188 -18.656 -16.375 1 54.62 225 GLY B O 1
ATOM 4243 N N . GLN B 1 226 ? -28.281 -19.469 -18.172 1 44.75 226 GLN B N 1
ATOM 4244 C CA . GLN B 1 226 ? -27.625 -20.562 -17.469 1 44.75 226 GLN B CA 1
ATOM 4245 C C . GLN B 1 226 ? -26.234 -20.172 -17 1 44.75 226 GLN B C 1
ATOM 4247 O O . GLN B 1 226 ? -25.484 -19.5 -17.719 1 44.75 226 GLN B O 1
ATOM 4252 N N . THR B 1 227 ? -26.047 -20.016 -15.844 1 45.69 227 THR B N 1
ATOM 4253 C CA . THR B 1 227 ? -24.812 -19.828 -15.086 1 45.69 227 THR B CA 1
ATOM 4254 C C . THR B 1 227 ? -23.703 -20.719 -15.625 1 45.69 227 THR B C 1
ATOM 4256 O O . THR B 1 227 ? -23.328 -21.719 -15 1 45.69 227 THR B O 1
ATOM 4259 N N . SER B 1 228 ? -23.875 -21.312 -16.891 1 38.69 228 SER B N 1
ATOM 4260 C CA . SER B 1 228 ? -22.812 -22.25 -17.203 1 38.69 228 SER B CA 1
ATOM 4261 C C . SER B 1 228 ? -21.453 -21.562 -17.219 1 38.69 228 SER B C 1
ATOM 4263 O O . SER B 1 228 ? -21.156 -20.797 -18.141 1 38.69 228 SER B O 1
ATOM 4265 N N . LEU B 1 229 ? -21.078 -20.859 -16.281 1 43.5 229 LEU B N 1
ATOM 4266 C CA . LEU B 1 229 ? -19.641 -20.609 -16.344 1 43.5 229 LEU B CA 1
ATOM 4267 C C . LEU B 1 229 ? -18.922 -21.688 -17.156 1 43.5 229 LEU B C 1
ATOM 4269 O O . LEU B 1 229 ? -19.031 -22.875 -16.828 1 43.5 229 LEU B O 1
ATOM 4273 N N . ASN B 1 230 ? -19.094 -21.75 -18.422 1 40.03 230 ASN B N 1
ATOM 4274 C CA . ASN B 1 230 ? -18.281 -22.688 -19.188 1 40.03 230 ASN B CA 1
ATOM 4275 C C . ASN B 1 230 ? -17.094 -23.188 -18.359 1 40.03 230 ASN B C 1
ATOM 4277 O O . ASN B 1 230 ? -16.281 -22.406 -17.875 1 40.03 230 ASN B O 1
ATOM 4281 N N . LYS B 1 231 ? -17.391 -24.25 -17.562 1 41.41 231 LYS B N 1
ATOM 4282 C CA . LYS B 1 231 ? -16.453 -25.203 -16.984 1 41.41 231 LYS B CA 1
ATOM 4283 C C . LYS B 1 231 ? -15.258 -25.438 -17.906 1 41.41 231 LYS B C 1
ATOM 4285 O O . LYS B 1 231 ? -15.219 -26.422 -18.641 1 41.41 231 LYS B O 1
ATOM 4290 N N . ASN B 1 232 ? -15.148 -24.641 -18.953 1 39.44 232 ASN B N 1
ATOM 4291 C CA . ASN B 1 232 ? -13.883 -25.094 -19.5 1 39.44 232 ASN B CA 1
ATOM 4292 C C . ASN B 1 232 ? -13.07 -25.875 -18.484 1 39.44 232 ASN B C 1
ATOM 4294 O O . ASN B 1 232 ? -12.977 -25.469 -17.312 1 39.44 232 ASN B O 1
ATOM 4298 N N . MET B 1 233 ? -13.117 -27.141 -18.578 1 37.25 233 MET B N 1
ATOM 4299 C CA . MET B 1 233 ? -12.336 -28.172 -17.891 1 37.25 233 MET B CA 1
ATOM 4300 C C . MET B 1 233 ? -11.016 -27.594 -17.391 1 37.25 233 MET B C 1
ATOM 4302 O O . MET B 1 233 ? -10.094 -27.359 -18.156 1 37.25 233 MET B O 1
ATOM 4306 N N . ASP B 1 234 ? -11.055 -26.578 -16.641 1 44.22 234 ASP B N 1
ATOM 4307 C CA . ASP B 1 234 ? -9.875 -26.328 -15.805 1 44.22 234 ASP B CA 1
ATOM 4308 C C . ASP B 1 234 ? -9 -27.578 -15.703 1 44.22 234 ASP B C 1
ATOM 4310 O O . ASP B 1 234 ? -9.5 -28.672 -15.453 1 44.22 234 ASP B O 1
ATOM 4314 N N . VAL B 1 235 ? -8.242 -27.75 -16.781 1 48.28 235 VAL B N 1
ATOM 4315 C CA . VAL B 1 235 ? -7.242 -28.766 -16.469 1 48.28 235 VAL B CA 1
ATOM 4316 C C . VAL B 1 235 ? -7.098 -28.891 -14.945 1 48.28 235 VAL B C 1
ATOM 4318 O O . VAL B 1 235 ? -6.891 -27.891 -14.25 1 48.28 235 VAL B O 1
ATOM 4321 N N . PRO B 1 236 ? -7.699 -29.953 -14.477 1 57.5 236 PRO B N 1
ATOM 4322 C CA . PRO B 1 236 ? -7.477 -30.234 -13.055 1 57.5 236 PRO B CA 1
ATOM 4323 C C . PRO B 1 236 ? -6.113 -29.75 -12.57 1 57.5 236 PRO B C 1
ATOM 4325 O O . PRO B 1 236 ? -5.129 -29.797 -13.312 1 57.5 236 PRO B O 1
ATOM 4328 N N . TYR B 1 237 ? -6.023 -28.75 -11.68 1 63.16 237 TYR B N 1
ATOM 4329 C CA . TYR B 1 237 ? -4.832 -28.406 -10.914 1 63.16 237 TYR B CA 1
ATOM 4330 C C . TYR B 1 237 ? -4.133 -27.188 -11.5 1 63.16 237 TYR B C 1
ATOM 4332 O O . TYR B 1 237 ? -2.904 -27.094 -11.492 1 63.16 237 TYR B O 1
ATOM 4340 N N . GLU B 1 238 ? -4.961 -26.422 -12.461 1 84.69 238 GLU B N 1
ATOM 4341 C CA . GLU B 1 238 ? -4.453 -25.109 -12.852 1 84.69 238 GLU B CA 1
ATOM 4342 C C . GLU B 1 238 ? -5.211 -23.984 -12.148 1 84.69 238 GLU B C 1
ATOM 4344 O O . GLU B 1 238 ? -6.441 -24.016 -12.062 1 84.69 238 GLU B O 1
ATOM 4349 N N . TYR B 1 239 ? -4.539 -23.172 -11.594 1 92.44 239 TYR B N 1
ATOM 4350 C CA . TYR B 1 239 ? -5.121 -22.047 -10.859 1 92.44 239 TYR B CA 1
ATOM 4351 C C . TYR B 1 239 ? -4.77 -20.719 -11.516 1 92.44 239 TYR B C 1
ATOM 4353 O O . TYR B 1 239 ? -3.654 -20.547 -12.016 1 92.44 239 TYR B O 1
ATOM 4361 N N . VAL B 1 240 ? -5.734 -19.859 -11.633 1 95.62 240 VAL B N 1
ATOM 4362 C CA . VAL B 1 240 ? -5.484 -18.469 -11.992 1 95.62 240 VAL B CA 1
ATOM 4363 C C . VAL B 1 240 ? -5.898 -17.562 -10.844 1 95.62 240 VAL B C 1
ATOM 4365 O O . VAL B 1 240 ? -7.09 -17.375 -10.578 1 95.62 240 VAL B O 1
ATOM 4368 N N . LEU B 1 241 ? -4.984 -17.094 -10.156 1 97.75 241 LEU B N 1
ATOM 4369 C CA . LEU B 1 241 ? -5.215 -16.188 -9.039 1 97.75 241 LEU B CA 1
ATOM 4370 C C . LEU B 1 241 ? -5.012 -14.742 -9.461 1 97.75 241 LEU B C 1
ATOM 4372 O O . LEU B 1 241 ? -3.953 -14.383 -9.984 1 97.75 241 LEU B O 1
ATOM 4376 N N . PHE B 1 242 ? -5.992 -13.922 -9.273 1 98.44 242 PHE B N 1
ATOM 4377 C CA . PHE B 1 242 ? -6.047 -12.562 -9.812 1 98.44 242 PHE B CA 1
ATOM 4378 C C . PHE B 1 242 ? -6.27 -11.547 -8.703 1 98.44 242 PHE B C 1
ATOM 4380 O O . PHE B 1 242 ? -7.262 -11.617 -7.973 1 98.44 242 PHE B O 1
ATOM 4387 N N . ASN B 1 243 ? -5.355 -10.586 -8.531 1 98.62 243 ASN B N 1
ATOM 4388 C CA . ASN B 1 243 ? -5.492 -9.516 -7.547 1 98.62 243 ASN B CA 1
ATOM 4389 C C . ASN B 1 243 ? -6.609 -8.547 -7.926 1 98.62 243 ASN B C 1
ATOM 4391 O O . ASN B 1 243 ? -6.746 -8.172 -9.086 1 98.62 243 ASN B O 1
ATOM 4395 N N . THR B 1 244 ? -7.438 -8.219 -6.957 1 98.25 244 THR B N 1
ATOM 4396 C CA . THR B 1 244 ? -8.297 -7.062 -7.172 1 98.25 244 THR B CA 1
ATOM 4397 C C . THR B 1 244 ? -7.465 -5.793 -7.324 1 98.25 244 THR B C 1
ATOM 4399 O O . THR B 1 244 ? -6.258 -5.801 -7.078 1 98.25 244 THR B O 1
ATOM 4402 N N . HIS B 1 245 ? -8.156 -4.719 -7.762 1 97.88 245 HIS B N 1
ATOM 4403 C CA . HIS B 1 245 ? -7.434 -3.457 -7.891 1 97.88 245 HIS B CA 1
ATOM 4404 C C . HIS B 1 245 ? -6.797 -3.047 -6.57 1 97.88 245 HIS B C 1
ATOM 4406 O O . HIS B 1 245 ? -5.641 -2.623 -6.539 1 97.88 245 HIS B O 1
ATOM 4412 N N . SER B 1 246 ? -7.52 -3.154 -5.422 1 97.88 246 SER B N 1
ATOM 4413 C CA . SER B 1 246 ? -7.008 -2.803 -4.102 1 97.88 246 SER B CA 1
ATOM 4414 C C . SER B 1 246 ? -5.789 -3.645 -3.736 1 97.88 246 SER B C 1
ATOM 4416 O O . SER B 1 246 ? -4.805 -3.123 -3.213 1 97.88 246 SER B O 1
ATOM 4418 N N . GLU B 1 247 ? -5.855 -4.898 -4.047 1 98.5 247 GLU B N 1
ATOM 4419 C CA . GLU B 1 247 ? -4.758 -5.809 -3.738 1 98.5 247 GLU B CA 1
ATOM 4420 C C . GLU B 1 247 ? -3.543 -5.527 -4.617 1 98.5 247 GLU B C 1
ATOM 4422 O O . GLU B 1 247 ? -2.402 -5.629 -4.164 1 98.5 247 GLU B O 1
ATOM 4427 N N . TYR B 1 248 ? -3.822 -5.23 -5.875 1 98.75 248 TYR B N 1
ATOM 4428 C CA . TYR B 1 248 ? -2.744 -4.832 -6.773 1 98.75 248 TYR B CA 1
ATOM 4429 C C . TYR B 1 248 ? -2.006 -3.613 -6.23 1 98.75 248 TYR B C 1
ATOM 4431 O O . TYR B 1 248 ? -0.773 -3.566 -6.254 1 98.75 248 TYR B O 1
ATOM 4439 N N . ILE B 1 249 ? -2.736 -2.637 -5.766 1 98.62 249 ILE B N 1
ATOM 4440 C CA . ILE B 1 249 ? -2.131 -1.425 -5.227 1 98.62 249 ILE B CA 1
ATOM 4441 C C . ILE B 1 249 ? -1.327 -1.764 -3.973 1 98.62 249 ILE B C 1
ATOM 4443 O O . ILE B 1 249 ? -0.268 -1.181 -3.73 1 98.62 249 ILE B O 1
ATOM 4447 N N . MET B 1 250 ? -1.824 -2.682 -3.162 1 98.62 250 MET B N 1
ATOM 4448 C CA . MET B 1 250 ? -1.078 -3.127 -1.988 1 98.62 250 MET B CA 1
ATOM 4449 C C . MET B 1 250 ? 0.247 -3.762 -2.395 1 98.62 250 MET B C 1
ATOM 4451 O O . MET B 1 250 ? 1.28 -3.504 -1.774 1 98.62 250 MET B O 1
ATOM 4455 N N . ALA B 1 251 ? 0.195 -4.613 -3.41 1 98.75 251 ALA B N 1
ATOM 4456 C CA . ALA B 1 251 ? 1.424 -5.223 -3.912 1 98.75 251 ALA B CA 1
ATOM 4457 C C . ALA B 1 251 ? 2.398 -4.16 -4.414 1 98.75 251 ALA B C 1
ATOM 4459 O O . ALA B 1 251 ? 3.602 -4.242 -4.156 1 98.75 251 ALA B O 1
ATOM 4460 N N . TYR B 1 252 ? 1.821 -3.209 -5.121 1 98.75 252 TYR B N 1
ATOM 4461 C CA . TYR B 1 252 ? 2.639 -2.115 -5.637 1 98.75 252 TYR B CA 1
ATOM 4462 C C . TYR B 1 252 ? 3.262 -1.315 -4.5 1 98.75 252 TYR B C 1
ATOM 4464 O O . TYR B 1 252 ? 4.457 -1.012 -4.527 1 98.75 252 TYR B O 1
ATOM 4472 N N . ALA B 1 253 ? 2.5 -0.991 -3.492 1 98.62 253 ALA B N 1
ATOM 4473 C CA . ALA B 1 253 ? 3.006 -0.3 -2.311 1 98.62 253 ALA B CA 1
ATOM 4474 C C . ALA B 1 253 ? 4.113 -1.104 -1.637 1 98.62 253 ALA B C 1
ATOM 4476 O O . ALA B 1 253 ? 5.113 -0.541 -1.188 1 98.62 253 ALA B O 1
ATOM 4477 N N . THR B 1 254 ? 3.93 -2.398 -1.602 1 98.56 254 THR B N 1
ATOM 4478 C CA . THR B 1 254 ? 4.914 -3.283 -0.986 1 98.56 254 THR B CA 1
ATOM 4479 C C . THR B 1 254 ? 6.242 -3.219 -1.733 1 98.56 254 THR B C 1
ATOM 4481 O O . THR B 1 254 ? 7.301 -3.072 -1.118 1 98.56 254 THR B O 1
ATOM 4484 N N . MET B 1 255 ? 6.152 -3.264 -3.053 1 98.31 255 MET B N 1
ATOM 4485 C CA . MET B 1 255 ? 7.367 -3.18 -3.861 1 98.31 255 MET B CA 1
ATOM 4486 C C . MET B 1 255 ? 8.102 -1.87 -3.602 1 98.31 255 MET B C 1
ATOM 4488 O O . MET B 1 255 ? 9.312 -1.869 -3.371 1 98.31 255 MET B O 1
ATOM 4492 N N . LEU B 1 256 ? 7.344 -0.796 -3.568 1 97.62 256 LEU B N 1
ATOM 4493 C CA . LEU B 1 256 ? 7.93 0.539 -3.516 1 97.62 256 LEU B CA 1
ATOM 4494 C C . LEU B 1 256 ? 8.477 0.84 -2.123 1 97.62 256 LEU B C 1
ATOM 4496 O O . LEU B 1 256 ? 9.453 1.569 -1.981 1 97.62 256 LEU B O 1
ATOM 4500 N N . ASN B 1 257 ? 7.836 0.27 -1.071 1 97.19 257 ASN B N 1
ATOM 4501 C CA . ASN B 1 257 ? 8.164 0.706 0.282 1 97.19 257 ASN B CA 1
ATOM 4502 C C . ASN B 1 257 ? 9 -0.337 1.02 1 97.19 257 ASN B C 1
ATOM 4504 O O . ASN B 1 257 ? 9.703 -0.012 1.979 1 97.19 257 ASN B O 1
ATOM 4508 N N . ALA B 1 258 ? 8.93 -1.574 0.598 1 97.06 258 ALA B N 1
ATOM 4509 C CA . ALA B 1 258 ? 9.727 -2.605 1.257 1 97.06 258 ALA B CA 1
ATOM 4510 C C . ALA B 1 258 ? 11.039 -2.85 0.511 1 97.06 258 ALA B C 1
ATOM 4512 O O . ALA B 1 258 ? 12.086 -3.021 1.131 1 97.06 258 ALA B O 1
ATOM 4513 N N . HIS B 1 259 ? 10.93 -2.857 -0.794 1 95.94 259 HIS B N 1
ATOM 4514 C CA . HIS B 1 259 ? 12.117 -3.117 -1.597 1 95.94 259 HIS B CA 1
ATOM 4515 C C . HIS B 1 259 ? 12.688 -1.824 -2.17 1 95.94 259 HIS B C 1
ATOM 4517 O O . HIS B 1 259 ? 12.914 -1.721 -3.379 1 95.94 259 HIS B O 1
ATOM 4523 N N . GLU B 1 260 ? 13.047 -0.902 -1.324 1 92.12 260 GLU B N 1
ATOM 4524 C CA . GLU B 1 260 ? 13.484 0.431 -1.728 1 92.12 260 GLU B CA 1
ATOM 4525 C C . GLU B 1 260 ? 14.758 0.363 -2.572 1 92.12 260 GLU B C 1
ATOM 4527 O O . GLU B 1 260 ? 14.906 1.115 -3.537 1 92.12 260 GLU B O 1
ATOM 4532 N N . SER B 1 261 ? 15.641 -0.573 -2.277 1 91.44 261 SER B N 1
ATOM 4533 C CA . SER B 1 261 ? 16.938 -0.679 -2.957 1 91.44 261 SER B CA 1
ATOM 4534 C C . SER B 1 261 ? 16.75 -1.147 -4.398 1 91.44 261 SER B C 1
ATOM 4536 O O . SER B 1 261 ? 17.688 -1.052 -5.203 1 91.44 261 SER B O 1
ATOM 4538 N N . GLN B 1 262 ? 15.5 -1.688 -4.66 1 91.38 262 GLN B N 1
ATOM 4539 C CA . GLN B 1 262 ? 15.281 -2.295 -5.969 1 91.38 262 GLN B CA 1
ATOM 4540 C C . GLN B 1 262 ? 14.383 -1.419 -6.84 1 91.38 262 GLN B C 1
ATOM 4542 O O . GLN B 1 262 ? 14.023 -1.805 -7.953 1 91.38 262 GLN B O 1
ATOM 4547 N N . VAL B 1 263 ? 14 -0.279 -6.316 1 92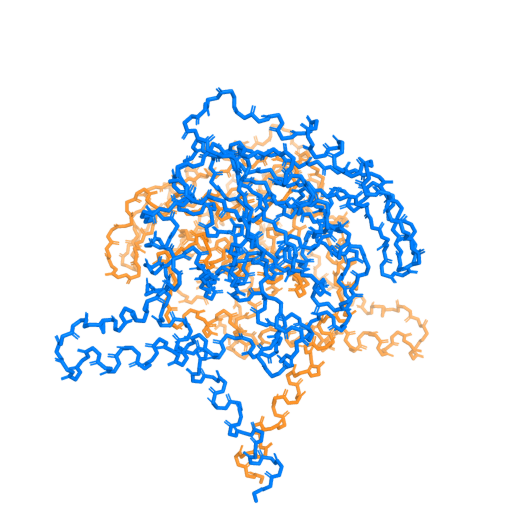.44 263 VAL B N 1
ATOM 4548 C CA . VAL B 1 263 ? 13.102 0.597 -7.066 1 92.44 263 VAL B CA 1
ATOM 4549 C C . VAL B 1 263 ? 13.914 1.503 -7.988 1 92.44 263 VAL B C 1
ATOM 4551 O O . VAL B 1 263 ? 14.609 2.408 -7.523 1 92.44 263 VAL B O 1
ATOM 4554 N N . VAL B 1 264 ? 13.883 1.229 -9.211 1 90.5 264 VAL B N 1
ATOM 4555 C CA . VAL B 1 264 ? 14.578 2.004 -10.234 1 90.5 264 VAL B CA 1
ATOM 4556 C C . VAL B 1 264 ? 13.586 2.424 -11.32 1 90.5 264 VAL B C 1
ATOM 4558 O O . VAL B 1 264 ? 12.469 1.906 -11.383 1 90.5 264 VAL B O 1
ATOM 4561 N N . TRP B 1 265 ? 13.977 3.262 -12.203 1 87.94 265 TRP B N 1
ATOM 4562 C CA . TRP B 1 265 ? 13.07 3.963 -13.102 1 87.94 265 TRP B CA 1
ATOM 4563 C C . TRP B 1 265 ? 12.352 2.982 -14.023 1 87.94 265 TRP B C 1
ATOM 4565 O O . TRP B 1 265 ? 11.156 3.143 -14.305 1 87.94 265 TRP B O 1
ATOM 4575 N N . PHE B 1 266 ? 13 1.977 -14.531 1 90.19 266 PHE B N 1
ATOM 4576 C CA . PHE B 1 266 ? 12.383 1.079 -15.5 1 90.19 266 PHE B CA 1
ATOM 4577 C C . PHE B 1 266 ? 11.414 0.125 -14.805 1 90.19 266 PHE B C 1
ATOM 4579 O O . PHE B 1 266 ? 10.57 -0.488 -15.461 1 90.19 266 PHE B O 1
ATOM 4586 N N . ARG B 1 267 ? 11.523 -0.068 -13.508 1 93.56 267 ARG B N 1
ATOM 4587 C CA . ARG B 1 267 ? 10.68 -0.981 -12.75 1 93.56 267 ARG B CA 1
ATOM 4588 C C . ARG B 1 267 ? 9.242 -0.468 -12.68 1 93.56 267 ARG B C 1
ATOM 4590 O O . ARG B 1 267 ? 8.305 -1.253 -12.547 1 93.56 267 ARG B O 1
ATOM 4597 N N . TYR B 1 268 ? 9.07 0.871 -12.805 1 94.75 268 TYR B N 1
ATOM 4598 C CA . TYR B 1 268 ? 7.727 1.434 -12.828 1 94.75 268 TYR B CA 1
ATOM 4599 C C . TYR B 1 268 ? 6.965 0.968 -14.062 1 94.75 268 TYR B C 1
ATOM 4601 O O . TYR B 1 268 ? 5.797 0.576 -13.961 1 94.75 268 TYR B O 1
ATOM 4609 N N . GLY B 1 269 ? 7.695 1.034 -15.195 1 94.19 269 GLY B N 1
ATOM 4610 C CA . GLY B 1 269 ? 7.078 0.565 -16.422 1 94.19 269 GLY B CA 1
ATOM 4611 C C . GLY B 1 269 ? 6.809 -0.928 -16.422 1 94.19 269 GLY B C 1
ATOM 4612 O O . GLY B 1 269 ? 5.727 -1.368 -16.812 1 94.19 269 GLY B O 1
ATOM 4613 N N . TRP B 1 270 ? 7.801 -1.668 -15.945 1 95.69 270 TRP B N 1
ATOM 4614 C CA . TRP B 1 270 ? 7.633 -3.115 -15.883 1 95.69 270 TRP B CA 1
ATOM 4615 C C . TRP B 1 270 ? 6.426 -3.49 -15.031 1 95.69 270 TRP B C 1
ATOM 4617 O O . TRP B 1 270 ? 5.605 -4.316 -15.43 1 95.69 270 TRP B O 1
ATOM 4627 N N . TRP B 1 271 ? 6.332 -2.84 -13.883 1 97.25 271 TRP B N 1
ATOM 4628 C CA . TRP B 1 271 ? 5.258 -3.135 -12.938 1 97.25 271 TRP B CA 1
ATOM 4629 C C . TRP B 1 271 ? 3.893 -2.865 -13.562 1 97.25 271 TRP B C 1
ATOM 4631 O O . TRP B 1 271 ? 2.967 -3.664 -13.414 1 97.25 271 TRP B O 1
ATOM 4641 N N . PHE B 1 272 ? 3.795 -1.795 -14.258 1 95.94 272 PHE B N 1
ATOM 4642 C CA . PHE B 1 272 ? 2.523 -1.381 -14.844 1 95.94 272 PHE B CA 1
ATOM 4643 C C . PHE B 1 272 ? 2.072 -2.365 -15.914 1 95.94 272 PHE B C 1
ATOM 4645 O O . PHE B 1 272 ? 0.901 -2.746 -15.961 1 95.94 272 PHE B O 1
ATOM 4652 N N . PHE B 1 273 ? 2.971 -2.875 -16.688 1 96.19 273 PHE B N 1
ATOM 4653 C CA . PHE B 1 273 ? 2.596 -3.635 -17.875 1 96.19 273 PHE B CA 1
ATOM 4654 C C . PHE B 1 273 ? 2.59 -5.129 -17.578 1 96.19 273 PHE B C 1
ATOM 4656 O O . PHE B 1 273 ? 1.942 -5.906 -18.281 1 96.19 273 PHE B O 1
ATOM 4663 N N . SER B 1 274 ? 3.307 -5.566 -16.609 1 97.25 274 SER B N 1
ATOM 4664 C CA . SER B 1 274 ? 3.488 -6.996 -16.391 1 97.25 274 SER B CA 1
ATOM 4665 C C . SER B 1 274 ? 2.205 -7.641 -15.875 1 97.25 274 SER B C 1
ATOM 4667 O O . SER B 1 274 ? 1.685 -7.254 -14.828 1 97.25 274 SER B O 1
ATOM 4669 N N . ARG B 1 275 ? 1.765 -8.664 -16.531 1 97.56 275 ARG B N 1
ATOM 4670 C CA . ARG B 1 275 ? 0.595 -9.43 -16.109 1 97.56 275 ARG B CA 1
ATOM 4671 C C . ARG B 1 275 ? 0.841 -10.109 -14.758 1 97.56 275 ARG B C 1
ATOM 4673 O O . ARG B 1 275 ? -0.093 -10.32 -13.984 1 97.56 275 ARG B O 1
ATOM 4680 N N . LEU B 1 276 ? 2.045 -10.375 -14.414 1 97.5 276 LEU B N 1
ATOM 4681 C CA . LEU B 1 276 ? 2.412 -11.203 -13.273 1 97.5 276 LEU B CA 1
ATOM 4682 C C . LEU B 1 276 ? 2.123 -10.477 -11.961 1 97.5 276 LEU B C 1
ATOM 4684 O O . LEU B 1 276 ? 1.972 -11.109 -10.914 1 97.5 276 LEU B O 1
ATOM 4688 N N . THR B 1 277 ? 2.059 -9.125 -12 1 97.62 277 THR B N 1
ATOM 4689 C CA . THR B 1 277 ? 1.745 -8.367 -10.789 1 97.62 277 THR B CA 1
ATOM 4690 C C . THR B 1 277 ? 0.238 -8.328 -10.555 1 97.62 277 THR B C 1
ATOM 4692 O O . THR B 1 277 ? -0.215 -8 -9.453 1 97.62 277 THR B O 1
ATOM 4695 N N . TYR B 1 278 ? -0.549 -8.742 -11.602 1 98.38 278 TYR B N 1
ATOM 4696 C CA . TYR B 1 278 ? -2.006 -8.711 -11.531 1 98.38 278 TYR B CA 1
ATOM 4697 C C . TYR B 1 278 ? -2.57 -10.117 -11.328 1 98.38 278 TYR B C 1
ATOM 4699 O O . TYR B 1 278 ? -3.5 -10.305 -10.539 1 98.38 278 TYR B O 1
ATOM 4707 N N . ALA B 1 279 ? -1.929 -11.07 -12.047 1 98.06 279 ALA B N 1
ATOM 4708 C CA . ALA B 1 279 ? -2.473 -12.422 -12.055 1 98.06 279 ALA B CA 1
ATOM 4709 C C . ALA B 1 279 ? -1.358 -13.461 -12.156 1 98.06 279 ALA B C 1
ATOM 4711 O O . ALA B 1 279 ? -0.354 -13.242 -12.836 1 98.06 279 ALA B O 1
ATOM 4712 N N . ASN B 1 280 ? -1.553 -14.484 -11.461 1 98 280 ASN B N 1
ATOM 4713 C CA . ASN B 1 280 ? -0.679 -15.648 -11.562 1 98 280 ASN B CA 1
ATOM 4714 C C . ASN B 1 280 ? -1.436 -16.875 -12.062 1 98 280 ASN B C 1
ATOM 4716 O O . ASN B 1 280 ? -2.52 -17.188 -11.57 1 98 280 ASN B O 1
ATOM 4720 N N . GLU B 1 281 ? -0.891 -17.453 -13.047 1 96.25 281 GLU B N 1
ATOM 4721 C CA . GLU B 1 281 ? -1.329 -18.781 -13.484 1 96.25 281 GLU B CA 1
ATOM 4722 C C . GLU B 1 281 ? -0.389 -19.859 -12.977 1 96.25 281 GLU B C 1
ATOM 4724 O O . GLU B 1 281 ? 0.81 -19.844 -13.266 1 96.25 281 GLU B O 1
ATOM 4729 N N . LEU B 1 282 ? -0.938 -20.75 -12.188 1 95.88 282 LEU B N 1
ATOM 4730 C CA . LEU B 1 282 ? -0.152 -21.828 -11.602 1 95.88 282 LEU B CA 1
ATOM 4731 C C . LEU B 1 282 ? -0.51 -23.172 -12.227 1 95.88 282 LEU B C 1
ATOM 4733 O O . LEU B 1 282 ? -1.69 -23.516 -12.352 1 95.88 282 LEU B O 1
ATOM 4737 N N . LYS B 1 283 ? 0.48 -23.875 -12.617 1 93.38 283 LYS B N 1
ATOM 4738 C CA . LYS B 1 283 ? 0.325 -25.203 -13.211 1 93.38 283 LYS B CA 1
ATOM 4739 C C . LYS B 1 283 ? 1.06 -26.266 -12.398 1 93.38 283 LYS B C 1
ATOM 4741 O O . LYS B 1 283 ? 2.172 -26.031 -11.922 1 93.38 283 LYS B O 1
ATOM 4746 N N . LEU B 1 284 ? 0.412 -27.344 -12.328 1 91.44 284 LEU B N 1
ATOM 4747 C CA . LEU B 1 284 ? 1.045 -28.469 -11.633 1 91.44 284 LEU B CA 1
ATOM 4748 C C . LEU B 1 284 ? 2.275 -28.953 -12.391 1 91.44 284 LEU B C 1
ATOM 4750 O O . LEU B 1 284 ? 2.254 -29.047 -13.625 1 91.44 284 LEU B O 1
ATOM 4754 N N . PHE B 1 285 ? 3.346 -29.25 -11.609 1 91.31 285 PHE B N 1
ATOM 4755 C CA . PHE B 1 285 ? 4.508 -29.859 -12.234 1 91.31 285 PHE B CA 1
ATOM 4756 C C . PHE B 1 285 ? 4.121 -31.188 -12.898 1 91.31 285 PHE B C 1
ATOM 4758 O O . PHE B 1 285 ? 3.311 -31.938 -12.367 1 91.31 285 PHE B O 1
ATOM 4765 N N . LYS B 1 286 ? 4.668 -31.406 -14.008 1 78.38 286 LYS B N 1
ATOM 4766 C CA . LYS B 1 286 ? 4.371 -32.625 -14.734 1 78.38 286 LYS B CA 1
ATOM 4767 C C . LYS B 1 286 ? 4.887 -33.844 -13.977 1 78.38 286 LYS B C 1
ATOM 4769 O O . LYS B 1 286 ? 5.898 -33.781 -13.281 1 78.38 286 LYS B O 1
ATOM 4774 N N . GLY B 1 287 ? 4.277 -34.969 -14.094 1 69.88 287 GLY B N 1
ATOM 4775 C CA . GLY B 1 287 ? 4.738 -36.25 -13.594 1 69.88 287 GLY B CA 1
ATOM 4776 C C . GLY B 1 287 ? 4.309 -36.531 -12.164 1 69.88 287 GLY B C 1
ATOM 4777 O O . GLY B 1 287 ? 4.656 -37.562 -11.594 1 69.88 287 GLY B O 1
ATOM 4778 N N . GLN B 1 288 ? 3.6 -35.531 -11.633 1 72 288 GLN B N 1
ATOM 4779 C CA . GLN B 1 288 ? 3.205 -35.75 -10.25 1 72 288 GLN B CA 1
ATOM 4780 C C . GLN B 1 288 ? 1.979 -36.656 -10.164 1 72 288 GLN B C 1
ATOM 4782 O O . GLN B 1 288 ? 1.106 -36.625 -11.039 1 72 288 GLN B O 1
ATOM 4787 N N . ILE B 1 289 ? 2.062 -37.719 -9.367 1 55.56 289 ILE B N 1
ATOM 4788 C CA . ILE B 1 289 ? 0.956 -38.625 -9.156 1 55.56 289 ILE B CA 1
ATOM 4789 C C . ILE B 1 289 ? -0.079 -38 -8.227 1 55.56 289 ILE B C 1
ATOM 4791 O O . ILE B 1 289 ? 0.24 -37.625 -7.102 1 55.56 289 ILE B O 1
ATOM 4795 N N . ILE B 1 290 ? -1.216 -37.531 -8.812 1 56.22 290 ILE B N 1
ATOM 4796 C CA . ILE B 1 290 ? -2.316 -36.969 -8.031 1 56.22 290 ILE B CA 1
ATOM 4797 C C . ILE B 1 290 ? -3.139 -38.094 -7.418 1 56.22 290 ILE B C 1
ATOM 4799 O O . ILE B 1 290 ? -3.666 -38.938 -8.141 1 56.22 290 ILE B O 1
ATOM 4803 N N . ASN B 1 291 ? -2.842 -38.469 -6.219 1 49.84 291 ASN B N 1
ATOM 4804 C CA . ASN B 1 291 ? -3.656 -39.5 -5.629 1 49.84 291 ASN B CA 1
ATOM 4805 C C . ASN B 1 291 ? -5.043 -39 -5.246 1 49.84 291 ASN B C 1
ATOM 4807 O O . ASN B 1 291 ? -5.199 -37.844 -4.852 1 49.84 291 ASN B O 1
#

Foldseek 3Di:
DDPVVVVVVVVVVVVVLVVLLQVCQVVLLVQLQCQQCPPDQNAQAQEEEEEEAEQVCCLQFPLLPLLSSLVHHDQAYEYEYEYAADEQFPVRHRCPCQSVQLNVLLSPLSRPDRHHYYYHYHHQDDDQPDADDLVVLLVVVCVPPVFDPPLRHAYEYEAADCCLLPNRNSRNSRNSNVVVNCVVPLSYWYKHWDNPNVPVCQQQAACNVVSVVVVVLVVVCVPVVDNCPVCPVPVPAKDKRFDRPVSLVSSVCSCVPSVVSHDDDVVVVCSRGGNSSGITIIDTDPPRDDD/DDPVVVVVVVVVVVVVLVVLLQVCQVVLLVQLQCQQCPPDQNAQAQEEEEEEAEQVCCLQFPLLPLLSSLVHHDQAYEYEYEYAADDQFPVRHRCPCQSVQLNVLLSPLSRPDRHHYYYHYHHQDDDQPDDDDLVVLLVVVCVPCVFDPPLRHAYEYEAADCCLLPNRNSRNSRNSNVVVNCVVPLSYWYKHWDNPNVPVCQQQAACNVVSVVVVVLVVVCVPVVDNCPVCPVPVPPKDKRFDRPVSLVSSVCSCVPSVVSHDDDVVVVCSRGGNSSGITIIDTDPPRDDD

Secondary structure (DSSP, 8-state):
--HHHHHHHHHHHHHHHHHHHHHTHHHHHHHHHHHHHSSSTTTTEEEEEEEESSTTHHHHTTHHHHHHHHHHS-TTSEEEEEEEE--B-TTS-B-TTHHHHHHHHHHHHH--SSS-EEEEEEEEPPSTT----HHHHHHHHHHHH---S-TTSEEEEEE--TTHHHH-HHHHHHHHHHHHHHHH-TTEEEEEE---TT-HHHHT-TTHHHHHHHHHHHHHHHHH-S---------TTEEEEE--HHHHHHHHHHHHHH-GGG--HHHHHHHHH-GGGTEEEEEEPTT----/--HHHHHHHHHHHHHHHHHHHHHTHHHHHHHHHHHHHSSSTTTTEEEEEEEESSTTHHHHTTHHHHHHHHHHS-TTSEEEEEEEE--B-TTS-B-TTHHHHHHHHHHHHH--SSS-EEEEEEEEPPSTT----HHHHHHHHHHHH---S-TTSEEEEEEE-TTHHHH-HHHHHHHHHHHHHHHH-TTEEEEEE---TT-HHHHT-TTHHHHHHHHHHHHHHHHH-S---------TTEEEEE--HHHHHHHHHHHHHH-GGG--HHHHHHHHH-GGGTEEEEEEPTT----

Solvent-accessible surface area (backbone atoms only — not comparable to full-atom values): 30293 Å² total; per-residue (Å²): 129,54,72,63,53,51,51,51,51,50,50,51,50,50,52,52,51,50,51,47,39,57,68,40,32,65,58,41,51,50,53,39,41,49,62,43,54,27,96,52,69,68,58,49,29,51,30,40,34,40,44,44,39,36,60,54,42,62,47,54,54,32,30,16,48,52,38,50,47,50,71,44,45,62,54,80,38,28,43,32,38,38,26,40,14,38,38,60,30,76,86,65,46,80,33,64,69,54,31,50,51,21,36,53,48,30,52,54,66,54,43,80,60,83,48,56,68,49,76,45,76,43,79,44,75,62,55,80,85,44,80,79,58,55,69,59,48,33,50,50,51,59,65,72,62,50,73,64,84,49,85,84,29,36,37,35,35,38,32,39,25,84,52,18,57,75,65,37,51,50,31,26,48,46,22,50,24,53,52,53,40,39,74,74,36,78,63,40,44,48,33,23,35,63,49,45,66,88,36,63,65,63,31,48,35,26,60,51,67,62,42,52,51,51,50,50,52,54,53,47,33,69,67,67,66,49,76,62,66,76,66,64,73,58,56,85,67,53,45,71,28,54,41,36,56,47,50,32,39,38,43,51,22,32,45,45,64,28,36,52,72,67,63,50,79,67,50,59,56,48,56,62,31,27,15,33,43,28,32,31,38,34,34,54,51,83,88,64,82,84,126,127,54,73,63,54,51,53,52,52,51,50,50,49,49,51,52,50,48,51,47,38,59,67,40,33,66,60,41,50,50,52,39,42,49,62,42,54,28,96,52,69,68,56,50,28,53,30,39,34,39,45,42,39,35,58,55,42,60,47,54,53,33,30,17,47,53,37,50,48,50,72,43,46,62,54,80,39,28,43,32,40,38,26,41,14,39,36,60,30,76,86,65,44,79,33,64,71,55,31,50,52,21,36,54,48,29,52,56,68,54,42,78,60,82,46,57,68,46,77,44,76,41,80,46,75,62,54,80,85,44,80,78,58,56,69,60,48,33,49,51,50,58,64,71,64,51,74,67,84,49,84,85,29,34,38,34,35,38,31,39,25,85,52,18,56,76,65,35,52,50,32,26,49,46,22,51,25,53,53,52,42,39,72,74,35,78,62,41,44,48,32,23,36,63,50,45,67,90,35,63,66,63,32,49,37,27,59,51,64,62,43,51,49,51,50,50,52,54,52,48,32,69,67,67,64,50,76,61,67,76,65,65,73,58,57,85,68,52,44,71,29,54,40,36,57,47,51,32,38,38,43,50,20,33,45,46,65,29,35,52,73,66,64,48,79,67,51,57,57,49,56,63,31,26,15,33,44,30,33,31,39,34,35,55,50,83,88,64,81,83,124

Nearest PDB structures (foldseek):
  5b3h-assembly1_B  TM=4.119E-01  e=4.668E-03  Arabidopsis thaliana
  2r5w-assembly1_A  TM=5.267E-01  e=3.369E-02  Francisella tularensis subsp. tularensis
  1m8j-assembly1_A  TM=5.892E-01  e=1.802E-01  Methanothermobacter thermautotrophicus
  4yp7-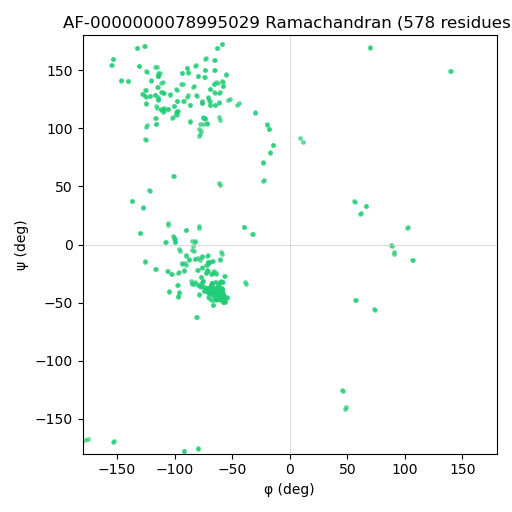assembly1_A-2  TM=5.692E-01  e=5.297E-01  Methanothermobacter thermautotrophicus str. Delta H
  1a8p-assembly1_A  TM=3.622E-01  e=4.059E+00  Azotobacter vinelandii